Protein AF-A0A812RLY3-F1 (afdb_monomer_lite)

Organism: NCBI:txid1628268

Structure (mmCIF, N/CA/C/O backbone):
data_AF-A0A812RLY3-F1
#
_entry.id   AF-A0A812RLY3-F1
#
loop_
_atom_site.group_PDB
_atom_site.id
_atom_site.type_symbol
_atom_site.label_atom_id
_atom_site.label_alt_id
_atom_site.label_comp_id
_atom_site.label_asym_id
_atom_site.label_entity_id
_atom_site.label_seq_id
_atom_site.pdbx_PDB_ins_code
_atom_site.Cartn_x
_atom_site.Cartn_y
_atom_site.Cartn_z
_atom_site.occupancy
_atom_site.B_iso_or_equiv
_atom_site.auth_seq_id
_atom_site.auth_comp_id
_atom_site.auth_asym_id
_atom_site.auth_atom_id
_atom_site.pdbx_PDB_model_num
ATOM 1 N N . MET A 1 1 ? -28.924 11.521 61.419 1.00 36.47 1 MET A N 1
ATOM 2 C CA . MET A 1 1 ? -27.659 11.756 60.685 1.00 36.47 1 MET A CA 1
ATOM 3 C C . MET A 1 1 ? -27.121 10.448 60.086 1.00 36.47 1 MET A C 1
ATOM 5 O O . MET A 1 1 ? -26.071 9.985 60.497 1.00 36.47 1 MET A O 1
ATOM 9 N N . ARG A 1 2 ? -27.839 9.807 59.151 1.00 40.78 2 ARG A N 1
ATOM 10 C CA . ARG A 1 2 ? -27.367 8.595 58.437 1.00 40.78 2 ARG A CA 1
ATOM 11 C C . ARG A 1 2 ? -27.936 8.548 57.013 1.00 40.78 2 ARG A C 1
ATOM 13 O O . ARG A 1 2 ? -28.646 7.625 56.647 1.00 40.78 2 ARG A O 1
ATOM 20 N N . ALA A 1 3 ? -27.692 9.606 56.245 1.00 34.28 3 ALA A N 1
ATOM 21 C CA . ALA A 1 3 ? -28.067 9.668 54.827 1.00 34.28 3 ALA A CA 1
ATOM 22 C C . ALA A 1 3 ? -27.006 10.370 53.955 1.00 34.28 3 ALA A C 1
ATOM 24 O O . ALA A 1 3 ? -27.267 10.650 52.794 1.00 34.28 3 ALA A O 1
ATOM 25 N N . PHE A 1 4 ? -25.814 10.656 54.499 1.00 32.53 4 PHE A N 1
ATOM 26 C CA . PHE A 1 4 ? -24.787 11.462 53.820 1.00 32.53 4 PHE A CA 1
ATOM 27 C C . PHE A 1 4 ? -23.515 10.687 53.424 1.00 32.53 4 PHE A C 1
ATOM 29 O O . PHE A 1 4 ? -22.637 11.268 52.801 1.00 32.53 4 PHE A O 1
ATOM 36 N N . GLU A 1 5 ? -23.408 9.387 53.731 1.00 36.09 5 GLU A N 1
ATOM 37 C CA . GLU A 1 5 ? -22.182 8.598 53.469 1.00 36.09 5 GLU A CA 1
ATOM 38 C C . GLU A 1 5 ? -22.274 7.631 52.274 1.00 36.09 5 GLU A C 1
ATOM 40 O O . GLU A 1 5 ? -21.252 7.146 51.798 1.00 36.09 5 GLU A O 1
ATOM 45 N N . VAL A 1 6 ? -23.467 7.363 51.731 1.00 39.09 6 VAL A N 1
ATOM 46 C CA . VAL A 1 6 ? -23.632 6.366 50.648 1.00 39.09 6 VAL A CA 1
ATOM 47 C C . VAL A 1 6 ? -23.433 6.977 49.251 1.00 39.09 6 VAL A C 1
ATOM 49 O O . VAL A 1 6 ? -23.037 6.284 48.313 1.00 39.09 6 VAL A O 1
ATOM 52 N N . THR A 1 7 ? -23.637 8.286 49.094 1.00 34.41 7 THR A N 1
ATOM 53 C CA . THR A 1 7 ? -23.517 8.971 47.794 1.00 34.41 7 THR A CA 1
ATOM 54 C C . THR A 1 7 ? -22.058 9.263 47.418 1.00 34.41 7 THR A C 1
ATOM 56 O O . THR A 1 7 ? -21.708 9.208 46.242 1.00 34.41 7 THR A O 1
ATOM 59 N N . THR A 1 8 ? -21.189 9.491 48.406 1.00 36.72 8 THR A N 1
ATOM 60 C CA . THR A 1 8 ? -19.759 9.801 48.228 1.00 36.72 8 THR A CA 1
ATOM 61 C C . THR A 1 8 ? -18.903 8.575 47.899 1.00 36.72 8 THR A C 1
ATOM 63 O O . THR A 1 8 ? -17.930 8.704 47.163 1.00 36.72 8 THR A O 1
ATOM 66 N N . MET A 1 9 ? -19.265 7.371 48.366 1.00 35.19 9 MET A N 1
ATOM 67 C CA . MET A 1 9 ? -18.535 6.142 47.996 1.00 35.19 9 MET A CA 1
ATOM 68 C C . MET A 1 9 ? -18.825 5.687 46.559 1.00 35.19 9 MET A C 1
ATOM 70 O O . MET A 1 9 ? -17.922 5.207 45.874 1.00 35.19 9 MET A O 1
ATOM 74 N N . ARG A 1 10 ? -20.060 5.870 46.063 1.00 33.84 10 ARG A N 1
ATOM 75 C CA . ARG A 1 10 ? -20.403 5.525 44.672 1.00 33.84 10 ARG A CA 1
ATOM 76 C C . ARG A 1 10 ? -19.697 6.432 43.663 1.00 33.84 10 ARG A C 1
ATOM 78 O O . ARG A 1 10 ? -19.191 5.909 42.675 1.00 33.84 10 ARG A O 1
ATOM 85 N N . SER A 1 11 ? -19.582 7.739 43.922 1.00 33.91 11 SER A N 1
ATOM 86 C CA . SER A 1 11 ? -18.831 8.647 43.039 1.00 33.91 11 SER A CA 1
ATOM 87 C C . SER A 1 11 ? -17.332 8.324 43.009 1.00 33.91 11 SER A C 1
ATOM 89 O O . SER A 1 11 ? -16.757 8.255 41.927 1.00 33.91 11 SER A O 1
ATOM 91 N N . PHE A 1 12 ? -16.730 7.999 44.160 1.00 34.34 12 PHE A N 1
ATOM 92 C CA . PHE A 1 12 ? -15.313 7.613 44.248 1.00 34.34 12 PHE A CA 1
ATOM 93 C C . PHE A 1 12 ? -14.999 6.295 43.514 1.00 34.34 12 PHE A C 1
ATOM 95 O O . PHE A 1 12 ? -13.943 6.166 42.900 1.00 34.34 12 PHE A O 1
ATOM 102 N N . SER A 1 13 ? -15.915 5.317 43.546 1.00 41.03 13 SER A N 1
ATOM 103 C CA . SER A 1 13 ? -15.744 4.017 42.867 1.00 41.03 13 SER A CA 1
ATOM 104 C C . SER A 1 13 ? -15.879 4.085 41.335 1.00 41.03 13 SER A C 1
ATOM 106 O O . SER A 1 13 ? -15.261 3.307 40.604 1.00 41.03 13 SER A O 1
ATOM 108 N N . VAL A 1 14 ? -16.675 5.032 40.828 1.00 41.91 14 VAL A N 1
ATOM 109 C CA . VAL A 1 14 ? -16.858 5.248 39.384 1.00 41.91 14 VAL A CA 1
ATOM 110 C C . VAL A 1 14 ? -15.699 6.071 38.813 1.00 41.91 14 VAL A C 1
ATOM 112 O O . VAL A 1 14 ? -15.184 5.734 37.750 1.00 41.91 14 VAL A O 1
ATOM 115 N N . GLU A 1 15 ? -15.216 7.084 39.539 1.00 37.81 15 GLU A N 1
ATOM 116 C CA . GLU A 1 15 ? -14.007 7.828 39.152 1.00 37.81 15 GLU A CA 1
ATOM 117 C C . GLU A 1 15 ? -12.749 6.948 39.194 1.00 37.81 15 GLU A C 1
ATOM 119 O O . GLU A 1 15 ? -11.920 7.022 38.285 1.00 37.81 15 GLU A O 1
ATOM 124 N N . SER A 1 16 ? -12.616 6.060 40.188 1.00 52.03 16 SER A N 1
ATOM 125 C CA . SER A 1 16 ? -11.460 5.160 40.277 1.00 52.03 16 SER A CA 1
ATOM 126 C C . SER A 1 16 ? -11.436 4.131 39.142 1.00 52.03 16 SER A C 1
ATOM 128 O O . SER A 1 16 ? -10.388 3.945 38.524 1.00 52.03 16 SER A O 1
ATOM 130 N N . SER A 1 17 ? -12.580 3.533 38.791 1.00 49.91 17 SER A N 1
ATOM 131 C CA . SER A 1 17 ? -12.688 2.564 37.688 1.00 49.91 17 SER A CA 1
ATOM 132 C C . SER A 1 17 ? -12.480 3.197 36.307 1.00 49.91 17 SER A C 1
ATOM 134 O O . SER A 1 17 ? -11.756 2.631 35.485 1.00 49.91 17 SER A O 1
ATOM 136 N N . GLN A 1 18 ? -13.011 4.402 36.063 1.00 48.56 18 GLN A N 1
ATOM 137 C CA . GLN A 1 18 ? -12.732 5.158 34.835 1.00 48.56 18 GLN A CA 1
ATOM 138 C C . GLN A 1 18 ? -11.259 5.574 34.734 1.00 48.56 18 GLN A C 1
ATOM 140 O O . GLN A 1 18 ? -10.666 5.465 33.659 1.00 48.56 18 GLN A O 1
ATOM 145 N N . SER A 1 19 ? -10.638 5.986 35.846 1.00 54.19 19 SER A N 1
ATOM 146 C CA . SER A 1 19 ? -9.206 6.308 35.870 1.00 54.19 19 SER A CA 1
ATOM 147 C C . SER A 1 19 ? -8.332 5.083 35.573 1.00 54.19 19 SER A C 1
ATOM 149 O O . SER A 1 19 ? -7.339 5.192 34.854 1.00 54.19 19 SER A O 1
ATOM 151 N N . LEU A 1 20 ? -8.730 3.898 36.054 1.00 56.38 20 LEU A N 1
ATOM 152 C CA . LEU A 1 20 ? -8.007 2.648 35.830 1.00 56.38 20 LEU A CA 1
ATOM 153 C C . LEU A 1 20 ? -8.093 2.199 34.365 1.00 56.38 20 LEU A C 1
ATOM 155 O O . LEU A 1 20 ? -7.075 1.850 33.766 1.00 56.38 20 LEU A O 1
ATOM 159 N N . ALA A 1 21 ? -9.291 2.253 33.773 1.00 55.00 21 ALA A N 1
ATOM 160 C CA . ALA A 1 21 ? -9.510 1.928 32.365 1.00 55.00 21 ALA A CA 1
ATOM 161 C C . ALA A 1 21 ? -8.757 2.897 31.437 1.00 55.00 21 ALA A C 1
ATOM 163 O O . ALA A 1 21 ? -8.099 2.470 30.486 1.00 55.00 21 ALA A O 1
ATOM 164 N N . HIS A 1 22 ? -8.770 4.194 31.760 1.00 57.88 22 HIS A N 1
ATOM 165 C CA . HIS A 1 22 ? -8.005 5.206 31.033 1.00 57.88 22 HIS A CA 1
ATOM 166 C C . HIS A 1 22 ? -6.491 4.947 31.109 1.00 57.88 22 HIS A C 1
ATOM 168 O O . HIS A 1 22 ? -5.810 4.964 30.083 1.00 57.88 22 HIS A O 1
ATOM 174 N N . ASN A 1 23 ? -5.973 4.610 32.297 1.00 65.56 23 ASN A N 1
ATOM 175 C CA . ASN A 1 23 ? -4.567 4.247 32.486 1.00 65.56 23 ASN A CA 1
ATOM 176 C C . ASN A 1 23 ? -4.184 2.978 31.707 1.00 65.56 23 ASN A C 1
ATOM 178 O O . ASN A 1 23 ? -3.099 2.914 31.130 1.00 65.56 23 ASN A O 1
ATOM 182 N N . ARG A 1 24 ? -5.075 1.981 31.631 1.00 68.56 24 ARG A N 1
ATOM 183 C CA . ARG A 1 24 ? -4.855 0.754 30.850 1.00 68.56 24 ARG A CA 1
ATOM 184 C C . ARG A 1 24 ? -4.729 1.047 29.354 1.00 68.56 24 ARG A C 1
ATOM 186 O O . ARG A 1 24 ? -3.790 0.563 28.723 1.00 68.56 24 ARG A O 1
ATOM 193 N N . ILE A 1 25 ? -5.645 1.837 28.793 1.00 68.06 25 ILE A N 1
ATOM 194 C CA . ILE A 1 25 ? -5.628 2.213 27.370 1.00 68.06 25 ILE A CA 1
ATOM 195 C C . ILE A 1 25 ? -4.365 3.023 27.039 1.00 68.06 25 ILE A C 1
ATOM 197 O O . ILE A 1 25 ? -3.707 2.733 26.042 1.00 68.06 25 ILE A O 1
ATOM 201 N N . ASP A 1 26 ? -3.973 3.970 27.898 1.00 71.62 26 ASP A N 1
ATOM 202 C CA . ASP A 1 26 ? -2.738 4.757 27.742 1.00 71.62 26 ASP A CA 1
ATOM 203 C C . ASP A 1 26 ? -1.487 3.856 27.718 1.00 71.62 26 ASP A C 1
ATOM 205 O O . ASP A 1 26 ? -0.621 3.994 26.852 1.00 71.62 26 ASP A O 1
ATOM 209 N N . ILE A 1 27 ? -1.404 2.863 28.612 1.00 76.38 27 ILE A N 1
ATOM 210 C CA . ILE A 1 27 ? -0.290 1.901 28.627 1.00 76.38 27 ILE A CA 1
ATOM 211 C C . ILE A 1 27 ? -0.275 1.050 27.349 1.00 76.38 27 ILE A C 1
ATOM 213 O O . ILE A 1 27 ? 0.790 0.854 26.756 1.00 76.38 27 ILE A O 1
ATOM 217 N N . LEU A 1 28 ? -1.432 0.557 26.895 1.00 77.00 28 LEU A N 1
ATOM 218 C CA . LEU A 1 28 ? -1.533 -0.245 25.671 1.00 77.00 28 LEU A CA 1
ATOM 219 C C . LEU A 1 28 ? -1.134 0.553 24.423 1.00 77.00 28 LEU A C 1
ATOM 221 O O . LEU A 1 28 ? -0.339 0.057 23.622 1.00 77.00 28 LEU A O 1
ATOM 225 N N . ASN A 1 29 ? -1.601 1.796 24.293 1.00 79.25 29 ASN A N 1
ATOM 226 C CA . ASN A 1 29 ? -1.236 2.685 23.186 1.00 79.25 29 ASN A CA 1
ATOM 227 C C . ASN A 1 29 ? 0.270 2.956 23.158 1.00 79.25 29 ASN A C 1
ATOM 229 O O . ASN A 1 29 ? 0.901 2.858 22.104 1.00 79.25 29 ASN A O 1
ATOM 233 N N . ARG A 1 30 ? 0.884 3.190 24.322 1.00 83.75 30 ARG A N 1
ATOM 234 C CA . ARG A 1 30 ? 2.341 3.343 24.428 1.00 83.75 30 ARG A CA 1
ATOM 235 C C . ARG A 1 30 ? 3.096 2.086 24.026 1.00 83.75 30 ARG A C 1
ATOM 237 O O . ARG A 1 30 ? 4.103 2.190 23.325 1.00 83.75 30 ARG A O 1
ATOM 244 N N . ARG A 1 31 ? 2.635 0.901 24.444 1.00 85.25 31 ARG A N 1
ATOM 245 C CA . ARG A 1 31 ? 3.260 -0.381 24.063 1.00 85.25 31 ARG A CA 1
ATOM 246 C C . ARG A 1 31 ? 3.160 -0.621 22.564 1.00 85.25 31 ARG A C 1
ATOM 248 O O . ARG A 1 31 ? 4.162 -0.991 21.956 1.00 85.25 31 ARG A O 1
ATOM 255 N N . TRP A 1 32 ? 2.000 -0.352 21.969 1.00 85.19 32 TRP A N 1
ATOM 256 C CA . TRP A 1 32 ? 1.811 -0.405 20.522 1.00 85.19 32 TRP A CA 1
ATOM 257 C C . TRP A 1 32 ? 2.763 0.548 19.799 1.00 85.19 32 TRP A C 1
ATOM 259 O O . TRP A 1 32 ? 3.479 0.136 18.887 1.00 85.19 32 TRP A O 1
ATOM 269 N N . ALA A 1 33 ? 2.836 1.799 20.258 1.00 88.00 33 ALA A N 1
ATOM 270 C CA . ALA A 1 33 ? 3.712 2.806 19.684 1.00 88.00 33 ALA A CA 1
ATOM 271 C C . ALA A 1 33 ? 5.184 2.395 19.732 1.00 88.00 33 ALA A C 1
ATOM 273 O O . ALA A 1 33 ? 5.883 2.477 18.723 1.00 88.00 33 ALA A O 1
ATOM 274 N N . ALA A 1 34 ? 5.646 1.894 20.878 1.00 91.81 34 ALA A N 1
ATOM 275 C CA . ALA A 1 34 ? 7.003 1.391 21.036 1.00 91.81 34 ALA A CA 1
ATOM 276 C C . ALA A 1 34 ? 7.274 0.163 20.145 1.00 91.81 34 ALA A C 1
ATOM 278 O O . ALA A 1 34 ? 8.330 0.087 19.518 1.00 91.81 34 ALA A O 1
ATOM 279 N N . ALA A 1 35 ? 6.336 -0.784 20.057 1.00 89.44 35 ALA A N 1
ATOM 280 C CA . ALA A 1 35 ? 6.481 -1.979 19.227 1.00 89.44 35 ALA A CA 1
ATOM 281 C C . ALA A 1 35 ? 6.569 -1.632 17.734 1.00 89.44 35 ALA A C 1
ATOM 283 O O . ALA A 1 35 ? 7.489 -2.079 17.052 1.00 89.44 35 ALA A O 1
ATOM 284 N N . MET A 1 36 ? 5.667 -0.779 17.245 1.00 93.62 36 MET A N 1
ATOM 285 C CA . MET A 1 36 ? 5.644 -0.335 15.851 1.00 93.62 36 MET A CA 1
ATOM 286 C C . MET A 1 36 ? 6.840 0.551 15.492 1.00 93.62 36 MET A C 1
ATOM 288 O O . MET A 1 36 ? 7.385 0.424 14.398 1.00 93.62 36 MET A O 1
ATOM 292 N N . LEU A 1 37 ? 7.303 1.399 16.418 1.00 96.31 37 LEU A N 1
ATOM 293 C CA . LEU A 1 37 ? 8.547 2.154 16.261 1.00 96.31 37 LEU A CA 1
ATOM 294 C C . LEU A 1 37 ? 9.751 1.213 16.105 1.00 96.31 37 LEU A C 1
ATOM 296 O O . LEU A 1 37 ? 10.574 1.413 15.212 1.00 96.31 37 LEU A O 1
ATOM 300 N N . CYS A 1 38 ? 9.848 0.183 16.949 1.00 95.56 38 CYS A N 1
ATOM 301 C CA . CYS A 1 38 ? 10.923 -0.805 16.883 1.00 95.56 38 CYS A CA 1
ATOM 302 C C . CYS A 1 38 ? 10.877 -1.597 15.575 1.00 95.56 38 CYS A C 1
ATOM 304 O O . CYS A 1 38 ? 11.871 -1.625 14.854 1.00 95.56 38 CYS A O 1
ATOM 306 N N . LEU A 1 39 ? 9.714 -2.157 15.225 1.00 94.06 39 LEU A N 1
ATOM 307 C CA . LEU A 1 39 ? 9.510 -2.877 13.968 1.00 94.06 39 LEU A CA 1
ATOM 308 C C . LEU A 1 39 ? 9.879 -2.001 12.767 1.00 94.06 39 LEU A C 1
ATOM 310 O O . LEU A 1 39 ? 10.658 -2.419 11.915 1.00 94.06 39 LEU A O 1
ATOM 314 N N . GLY A 1 40 ? 9.380 -0.762 12.746 1.00 95.50 40 GLY A N 1
ATOM 315 C CA . GLY A 1 40 ? 9.661 0.199 11.688 1.00 95.50 40 GLY A CA 1
ATOM 316 C C . GLY A 1 40 ? 11.152 0.483 11.523 1.00 95.50 40 GLY A C 1
ATOM 317 O O . GLY A 1 40 ? 11.676 0.473 10.410 1.00 95.50 40 GLY A O 1
ATOM 318 N N . SER A 1 41 ? 11.849 0.661 12.645 1.00 96.56 41 SER A N 1
ATOM 319 C CA . SER A 1 41 ? 13.289 0.930 12.679 1.00 96.56 41 SER A CA 1
ATOM 320 C C . SER A 1 41 ? 14.117 -0.283 12.254 1.00 96.56 41 SER A C 1
ATOM 322 O O . SER A 1 41 ? 15.041 -0.142 11.457 1.00 96.56 41 SER A O 1
ATOM 324 N N . VAL A 1 42 ? 13.775 -1.483 12.736 1.00 96.50 42 VAL A N 1
ATOM 325 C CA . VAL A 1 42 ? 14.453 -2.732 12.357 1.00 96.50 42 VAL A CA 1
ATOM 326 C C . VAL A 1 42 ? 14.277 -2.992 10.865 1.00 96.50 42 VAL A C 1
ATOM 328 O O . VAL A 1 42 ? 15.269 -3.216 10.181 1.00 96.50 42 VAL A O 1
ATOM 331 N N . CYS A 1 43 ? 13.059 -2.871 10.331 1.00 95.94 43 CYS A N 1
ATOM 332 C CA . CYS A 1 43 ? 12.824 -2.984 8.893 1.00 95.94 43 CYS A CA 1
ATOM 333 C C . CYS A 1 43 ? 13.589 -1.912 8.101 1.00 95.94 43 CYS A C 1
ATOM 335 O O . CYS A 1 43 ? 14.173 -2.231 7.070 1.00 95.94 43 CYS A O 1
ATOM 337 N N . GLY A 1 44 ? 13.664 -0.673 8.599 1.00 93.25 44 GLY A N 1
ATOM 338 C CA . GLY A 1 44 ? 14.505 0.374 8.014 1.00 93.25 44 GLY A CA 1
ATOM 339 C C . GLY A 1 44 ? 15.976 -0.045 7.915 1.00 93.25 44 GLY A C 1
ATOM 340 O O . GLY A 1 44 ? 16.551 -0.002 6.829 1.00 93.25 44 GLY A O 1
ATOM 341 N N . PHE A 1 45 ? 16.564 -0.545 9.006 1.00 94.62 45 PHE A N 1
ATOM 342 C CA . PHE A 1 45 ? 17.939 -1.060 9.007 1.00 94.62 45 PHE A CA 1
ATOM 343 C C . PHE A 1 45 ? 18.118 -2.239 8.043 1.00 94.62 45 PHE A C 1
ATOM 345 O O . PHE A 1 45 ? 19.045 -2.251 7.236 1.00 94.62 45 PHE A O 1
ATOM 352 N N . THR A 1 46 ? 17.212 -3.219 8.097 1.00 93.75 46 THR A N 1
ATOM 353 C CA . THR A 1 46 ? 17.238 -4.404 7.233 1.00 93.75 46 THR A CA 1
ATOM 354 C C . THR A 1 46 ? 17.140 -4.028 5.758 1.00 93.75 46 THR A C 1
ATOM 356 O O . THR A 1 46 ? 17.828 -4.637 4.941 1.00 93.75 46 THR A O 1
ATOM 359 N N . SER A 1 47 ? 16.341 -3.011 5.414 1.00 93.19 47 SER A N 1
ATOM 360 C CA . SER A 1 47 ? 16.211 -2.528 4.036 1.00 93.19 47 SER A CA 1
ATOM 361 C C . SER A 1 47 ? 17.543 -2.039 3.480 1.00 93.19 47 SER A C 1
ATOM 363 O O . SER A 1 47 ? 17.929 -2.453 2.391 1.00 93.19 47 SER A O 1
ATOM 365 N N . ILE A 1 48 ? 18.274 -1.242 4.262 1.00 91.06 48 ILE A N 1
ATOM 366 C CA . ILE A 1 48 ? 19.580 -0.703 3.889 1.00 91.06 48 ILE A CA 1
ATOM 367 C C . ILE A 1 48 ? 20.600 -1.845 3.801 1.00 91.06 48 ILE A C 1
ATOM 369 O O . ILE A 1 48 ? 21.171 -2.087 2.742 1.00 91.06 48 ILE A O 1
ATOM 373 N N . ALA A 1 49 ? 20.751 -2.627 4.874 1.00 91.38 49 ALA A N 1
ATOM 374 C CA . ALA A 1 49 ? 21.774 -3.666 4.963 1.00 91.38 49 ALA A CA 1
ATOM 375 C C . ALA A 1 49 ? 21.636 -4.749 3.876 1.00 91.38 49 ALA A C 1
ATOM 377 O O . ALA A 1 49 ? 22.624 -5.130 3.244 1.00 91.38 49 ALA A O 1
ATOM 378 N N . LEU A 1 50 ? 20.418 -5.250 3.636 1.00 90.25 50 LEU A N 1
ATOM 379 C CA . LEU A 1 50 ? 20.191 -6.293 2.634 1.00 90.25 50 LEU A CA 1
ATOM 380 C C . LEU A 1 50 ? 20.282 -5.754 1.205 1.00 90.25 50 LEU A C 1
ATOM 382 O O . LEU A 1 50 ? 20.787 -6.465 0.337 1.00 90.25 50 LEU A O 1
ATOM 386 N N . ALA A 1 51 ? 19.830 -4.522 0.948 1.00 88.31 51 ALA A N 1
ATOM 387 C CA . ALA A 1 51 ? 19.971 -3.905 -0.368 1.00 88.31 51 ALA A CA 1
ATOM 388 C C . ALA A 1 51 ? 21.445 -3.670 -0.717 1.00 88.31 51 ALA A C 1
ATOM 390 O O . ALA A 1 51 ? 21.863 -4.030 -1.817 1.00 88.31 51 ALA A O 1
ATOM 391 N N . THR A 1 52 ? 22.243 -3.159 0.226 1.00 89.19 52 THR A N 1
ATOM 392 C CA . THR A 1 52 ? 23.691 -2.968 0.057 1.00 89.19 52 THR A CA 1
ATOM 393 C C . THR A 1 52 ? 24.411 -4.292 -0.158 1.00 89.19 52 THR A C 1
ATOM 395 O O . THR A 1 52 ? 25.209 -4.401 -1.091 1.00 89.19 52 THR A O 1
ATOM 398 N N . LEU A 1 53 ? 24.100 -5.323 0.638 1.00 88.38 53 LEU A N 1
ATOM 399 C CA . LEU A 1 53 ? 24.693 -6.653 0.480 1.00 88.38 53 LEU A CA 1
ATOM 400 C C . LEU A 1 53 ? 24.349 -7.266 -0.882 1.00 88.38 53 LEU A C 1
ATOM 402 O O . LEU A 1 53 ? 25.236 -7.766 -1.567 1.00 88.38 53 LEU A O 1
ATOM 406 N N . ALA A 1 54 ? 23.077 -7.214 -1.286 1.00 84.88 54 ALA A N 1
ATOM 407 C CA . ALA A 1 54 ? 22.621 -7.776 -2.553 1.00 84.88 54 ALA A CA 1
ATOM 408 C C . ALA A 1 54 ? 23.156 -6.997 -3.764 1.00 84.88 54 ALA A C 1
ATOM 410 O O . ALA A 1 54 ? 23.549 -7.605 -4.756 1.00 84.88 54 ALA A O 1
ATOM 411 N N . GLY A 1 55 ? 23.194 -5.665 -3.690 1.00 80.38 55 GLY A N 1
ATOM 412 C CA . GLY A 1 55 ? 23.666 -4.811 -4.780 1.00 80.38 55 GLY A CA 1
ATOM 413 C C . GLY A 1 55 ? 25.180 -4.870 -4.974 1.00 80.38 55 GLY A C 1
ATOM 414 O O . GLY A 1 55 ? 25.655 -4.820 -6.105 1.00 80.38 55 GLY A O 1
ATOM 415 N N . ASN A 1 56 ? 25.936 -5.078 -3.893 1.00 80.00 56 ASN A N 1
ATOM 416 C CA . ASN A 1 56 ? 27.383 -5.279 -3.956 1.00 80.00 56 ASN A CA 1
ATOM 417 C C . ASN A 1 56 ? 27.792 -6.755 -4.045 1.00 80.00 56 ASN A C 1
ATOM 419 O O . ASN A 1 56 ? 28.983 -7.036 -4.167 1.00 80.00 56 ASN A O 1
ATOM 423 N N . PHE A 1 57 ? 26.848 -7.704 -4.027 1.00 74.12 57 PHE A N 1
ATOM 424 C CA . PHE A 1 57 ? 27.145 -9.139 -4.013 1.00 74.12 57 PHE A CA 1
ATOM 425 C C . PHE A 1 57 ? 28.077 -9.545 -5.158 1.00 74.12 57 PHE A C 1
ATOM 427 O O . PHE A 1 57 ? 29.052 -10.261 -4.941 1.00 74.12 57 PHE A O 1
ATOM 434 N N . ASN A 1 58 ? 27.839 -9.025 -6.362 1.00 61.34 58 ASN A N 1
ATOM 435 C CA . ASN A 1 58 ? 28.658 -9.309 -7.542 1.00 61.34 58 ASN A CA 1
ATOM 436 C C . ASN A 1 58 ? 30.064 -8.686 -7.456 1.00 61.34 58 ASN A C 1
ATOM 438 O O . ASN A 1 58 ? 31.032 -9.283 -7.926 1.00 61.34 58 ASN A O 1
ATOM 442 N N . SER A 1 59 ? 30.202 -7.528 -6.796 1.00 61.88 59 SER A N 1
ATOM 443 C CA . SER A 1 59 ? 31.506 -6.913 -6.511 1.00 61.88 59 SER A CA 1
ATOM 444 C C . SER A 1 59 ? 32.267 -7.643 -5.398 1.00 61.88 59 SER A C 1
ATOM 446 O O . SER A 1 59 ? 33.495 -7.642 -5.415 1.00 61.88 59 SER A O 1
ATOM 448 N N . ILE A 1 60 ? 31.562 -8.239 -4.431 1.00 59.47 60 ILE A N 1
ATOM 449 C CA . ILE A 1 60 ? 32.135 -8.942 -3.270 1.00 59.47 60 ILE A CA 1
ATOM 450 C C . ILE A 1 60 ? 32.524 -10.384 -3.628 1.00 59.47 60 ILE A C 1
ATOM 452 O O . ILE A 1 60 ? 33.559 -10.874 -3.188 1.00 59.47 60 ILE A O 1
ATOM 456 N N . SER A 1 61 ? 31.718 -11.061 -4.448 1.00 57.84 61 SER A N 1
ATOM 457 C CA . SER A 1 61 ? 31.934 -12.453 -4.873 1.00 57.84 61 SER A CA 1
ATOM 458 C C . SER A 1 61 ? 32.944 -12.608 -6.017 1.00 57.84 61 SER A C 1
ATOM 460 O O . SER A 1 61 ? 33.299 -13.732 -6.365 1.00 57.84 61 SER A O 1
ATOM 462 N N . GLY A 1 62 ? 33.405 -11.505 -6.624 1.00 52.62 62 GLY A N 1
ATOM 463 C CA . GLY A 1 62 ? 34.363 -11.517 -7.740 1.00 52.62 62 GLY A CA 1
ATOM 464 C C . GLY A 1 62 ? 33.819 -12.119 -9.045 1.00 52.62 62 GLY A C 1
ATOM 465 O O . GLY A 1 62 ? 34.575 -12.306 -9.997 1.00 52.62 62 GLY A O 1
ATOM 466 N N . PHE A 1 63 ? 32.519 -12.422 -9.107 1.00 49.41 63 PHE A N 1
ATOM 467 C CA . PHE A 1 63 ? 31.896 -13.215 -10.169 1.00 49.41 63 PHE A CA 1
ATOM 468 C C . PHE A 1 63 ? 31.741 -12.454 -11.501 1.00 49.41 63 PHE A C 1
ATOM 470 O O . PHE A 1 63 ? 31.591 -13.070 -12.553 1.00 49.41 63 PHE A O 1
ATOM 477 N N . GLU A 1 64 ? 31.808 -11.117 -11.491 1.00 49.94 64 GLU A N 1
ATOM 478 C CA . GLU A 1 64 ? 31.233 -10.308 -12.575 1.00 49.94 64 GLU A CA 1
ATOM 479 C C . GLU A 1 64 ? 32.149 -9.233 -13.181 1.00 49.94 64 GLU A C 1
ATOM 481 O O . GLU A 1 64 ? 31.667 -8.286 -13.797 1.00 49.94 64 GLU A O 1
ATOM 486 N N . MET A 1 65 ? 33.479 -9.382 -13.118 1.00 51.69 65 MET A N 1
ATOM 487 C CA . MET A 1 65 ? 34.335 -8.542 -13.977 1.00 51.69 65 MET A CA 1
ATOM 488 C C . MET A 1 65 ? 34.054 -8.771 -15.468 1.00 51.69 65 MET A C 1
ATOM 490 O O . MET A 1 65 ? 34.364 -7.904 -16.265 1.00 51.69 65 MET A O 1
ATOM 494 N N . LYS A 1 66 ? 33.472 -9.910 -15.870 1.00 48.78 66 LYS A N 1
ATOM 495 C CA . LYS A 1 66 ? 33.313 -10.261 -17.288 1.00 48.78 66 LYS A CA 1
ATOM 496 C C . LYS A 1 66 ? 32.126 -9.599 -17.993 1.00 48.78 66 LYS A C 1
ATOM 498 O O . LYS A 1 66 ? 32.186 -9.529 -19.207 1.00 48.78 66 LYS A O 1
ATOM 503 N N . ASN A 1 67 ? 31.114 -9.081 -17.284 1.00 56.47 67 ASN A N 1
ATOM 504 C CA . ASN A 1 67 ? 29.850 -8.631 -17.900 1.00 56.47 67 ASN A CA 1
ATOM 505 C C . ASN A 1 67 ? 29.424 -7.198 -17.516 1.00 56.47 67 ASN A C 1
ATOM 507 O O . ASN A 1 67 ? 28.266 -6.835 -17.720 1.00 56.47 67 ASN A O 1
ATOM 511 N N . ALA A 1 68 ? 30.325 -6.400 -16.936 1.00 69.56 68 ALA A N 1
ATOM 512 C CA . ALA A 1 68 ? 29.989 -5.093 -16.363 1.00 69.56 68 ALA A CA 1
ATOM 513 C C . ALA A 1 68 ? 29.816 -3.979 -17.411 1.00 69.56 68 ALA A C 1
ATOM 515 O O . ALA A 1 68 ? 29.010 -3.072 -17.204 1.00 69.56 68 ALA A O 1
ATOM 516 N N . CYS A 1 69 ? 30.550 -4.050 -18.524 1.00 80.44 69 CYS A N 1
ATOM 517 C CA . CYS A 1 69 ? 30.493 -3.071 -19.604 1.00 80.44 69 CYS A CA 1
ATOM 518 C C . CYS A 1 69 ? 29.940 -3.684 -20.894 1.00 80.44 69 CYS A C 1
ATOM 520 O O . CYS A 1 69 ? 29.981 -4.898 -21.117 1.00 80.44 69 CYS A O 1
ATOM 522 N N . PHE A 1 70 ? 29.406 -2.824 -21.751 1.00 78.25 70 PHE A N 1
ATOM 523 C CA . PHE A 1 70 ? 28.791 -3.194 -23.013 1.00 78.25 70 PHE A CA 1
ATOM 524 C C . PHE A 1 70 ? 29.733 -4.003 -23.930 1.00 78.25 70 PHE A C 1
ATOM 526 O O . PHE A 1 70 ? 30.913 -3.665 -24.068 1.00 78.25 70 PHE A O 1
ATOM 533 N N . PRO A 1 71 ? 29.240 -5.055 -24.618 1.00 63.75 71 PRO A N 1
ATOM 534 C CA . PRO A 1 71 ? 27.918 -5.662 -24.546 1.00 63.75 71 PRO A CA 1
ATOM 535 C C . PRO A 1 71 ? 27.786 -6.608 -23.373 1.00 63.75 71 PRO A C 1
ATOM 537 O O . PRO A 1 71 ? 26.697 -6.665 -22.842 1.00 63.75 71 PRO A O 1
ATOM 540 N N . HIS A 1 72 ? 28.863 -7.276 -22.970 1.00 70.44 72 HIS A N 1
ATOM 541 C CA . HIS A 1 72 ? 29.013 -8.102 -21.772 1.00 70.44 72 HIS A CA 1
ATOM 542 C C . HIS A 1 72 ? 30.514 -8.420 -21.644 1.00 70.44 72 HIS A C 1
ATOM 544 O O . HIS A 1 72 ? 30.935 -9.556 -21.825 1.00 70.44 72 HIS A O 1
ATOM 550 N N . ASN A 1 73 ? 31.326 -7.377 -21.456 1.00 71.06 73 ASN A N 1
ATOM 551 C CA . ASN A 1 73 ? 32.783 -7.449 -21.356 1.00 71.06 73 ASN A CA 1
ATOM 552 C C . ASN A 1 73 ? 33.274 -6.849 -20.029 1.00 71.06 73 ASN A C 1
ATOM 554 O O . ASN A 1 73 ? 32.554 -6.120 -19.337 1.00 71.06 73 ASN A O 1
ATOM 558 N N . ALA A 1 74 ? 34.543 -7.111 -19.708 1.00 80.75 74 ALA A N 1
ATOM 559 C CA . ALA A 1 74 ? 35.252 -6.337 -18.700 1.00 80.75 74 ALA A CA 1
ATOM 560 C C . ALA A 1 74 ? 35.408 -4.883 -19.141 1.00 80.75 74 ALA A C 1
ATOM 562 O O . ALA A 1 74 ? 35.722 -4.611 -20.301 1.00 80.75 74 ALA A O 1
ATOM 563 N N . CYS A 1 75 ? 35.185 -3.959 -18.208 1.00 85.31 75 CYS A N 1
ATOM 564 C CA . CYS A 1 75 ? 35.390 -2.542 -18.464 1.00 85.31 75 CYS A CA 1
ATOM 565 C C . CYS A 1 75 ? 36.882 -2.258 -18.717 1.00 85.31 75 CYS A C 1
ATOM 567 O O . CYS A 1 75 ? 37.722 -2.828 -18.011 1.00 85.31 75 CYS A O 1
ATOM 569 N N . PRO A 1 76 ? 37.233 -1.371 -19.669 1.00 88.00 76 PRO A N 1
ATOM 570 C CA . PRO A 1 76 ? 38.622 -1.015 -19.969 1.00 88.00 76 PRO A CA 1
ATOM 571 C C . PRO A 1 76 ? 39.445 -0.555 -18.757 1.00 88.00 76 PRO A C 1
ATOM 573 O O . PRO A 1 76 ? 40.634 -0.847 -18.683 1.00 88.00 76 PRO A O 1
ATOM 576 N N . SER A 1 77 ? 38.821 0.099 -17.774 1.00 86.88 77 SER A N 1
ATOM 577 C CA . SER A 1 77 ? 39.466 0.500 -16.516 1.00 86.88 77 SER A CA 1
ATOM 578 C C . SER A 1 77 ? 39.832 -0.665 -15.587 1.00 86.88 77 SER A C 1
ATOM 580 O O . SER A 1 77 ? 40.466 -0.466 -14.549 1.00 86.88 77 SER A O 1
ATOM 582 N N . GLY A 1 78 ? 39.420 -1.895 -15.909 1.00 83.94 78 GLY A N 1
ATOM 583 C CA . GLY A 1 78 ? 39.635 -3.071 -15.065 1.00 83.94 78 GLY A CA 1
ATOM 584 C C . GLY A 1 78 ? 38.833 -3.035 -13.761 1.00 83.94 78 GLY A C 1
ATOM 585 O O . GLY A 1 78 ? 39.170 -3.739 -12.808 1.00 83.94 78 GLY A O 1
ATOM 586 N N . ARG A 1 79 ? 37.786 -2.206 -13.687 1.00 82.56 79 ARG A N 1
ATOM 587 C CA . ARG A 1 79 ? 36.877 -2.096 -12.539 1.00 82.56 79 ARG A CA 1
ATOM 588 C C . ARG A 1 79 ? 35.467 -2.543 -12.927 1.00 82.56 79 ARG A C 1
ATOM 590 O O . ARG A 1 79 ? 35.106 -2.547 -14.097 1.00 82.56 79 ARG A O 1
ATOM 597 N N . SER A 1 80 ? 34.681 -2.959 -11.939 1.00 81.56 80 SER A N 1
ATOM 598 C CA . SER A 1 80 ? 33.243 -3.176 -12.122 1.00 81.56 80 SER A CA 1
ATOM 599 C C . SER A 1 80 ? 32.489 -1.873 -11.884 1.00 81.56 80 SER A C 1
ATOM 601 O O . SER A 1 80 ? 32.943 -1.019 -11.116 1.00 81.56 80 SER A O 1
ATOM 603 N N . TYR A 1 81 ? 31.308 -1.748 -12.489 1.00 83.56 81 TYR A N 1
ATOM 604 C CA . TYR A 1 81 ? 30.406 -0.648 -12.181 1.00 83.56 81 TYR A CA 1
ATOM 605 C C . TYR A 1 81 ? 30.030 -0.646 -10.695 1.00 83.56 81 TYR A C 1
ATOM 607 O O . TYR A 1 81 ? 29.683 -1.680 -10.126 1.00 83.56 81 TYR A O 1
ATOM 615 N N . HIS A 1 82 ? 30.065 0.532 -10.088 1.00 86.25 82 HIS A N 1
ATOM 616 C CA . HIS A 1 82 ? 29.567 0.793 -8.742 1.00 86.25 82 HIS A CA 1
ATOM 617 C C . HIS A 1 82 ? 28.480 1.854 -8.860 1.00 86.25 82 HIS A C 1
ATOM 619 O O . HIS A 1 82 ? 28.642 2.751 -9.674 1.00 86.25 82 HIS A O 1
ATOM 625 N N . ALA A 1 83 ? 27.396 1.803 -8.093 1.00 87.88 83 ALA A N 1
ATOM 626 C CA . ALA A 1 83 ? 26.392 2.869 -8.139 1.00 87.88 83 ALA A CA 1
ATOM 627 C C . ALA A 1 83 ? 26.914 4.156 -7.472 1.00 87.88 83 ALA A C 1
ATOM 629 O O . ALA A 1 83 ? 27.765 4.085 -6.585 1.00 87.88 83 ALA A O 1
ATOM 630 N N . GLU A 1 84 ? 26.445 5.330 -7.899 1.00 87.94 84 GLU A N 1
ATOM 631 C CA . GLU A 1 84 ? 26.769 6.602 -7.218 1.00 87.94 84 GLU A CA 1
ATOM 632 C C . GLU A 1 84 ? 26.052 6.707 -5.862 1.00 87.94 84 GLU A C 1
ATOM 634 O O . GLU A 1 84 ? 26.613 7.189 -4.885 1.00 87.94 84 GLU A O 1
ATOM 639 N N . THR A 1 85 ? 24.828 6.181 -5.799 1.00 91.19 85 THR A N 1
ATOM 640 C CA . THR A 1 85 ? 23.934 6.236 -4.634 1.00 91.19 85 THR A CA 1
ATOM 641 C C . THR A 1 85 ? 23.256 4.881 -4.416 1.00 91.19 85 THR A C 1
ATOM 643 O O . THR A 1 85 ? 23.070 4.107 -5.362 1.00 91.19 85 THR A O 1
ATOM 646 N N . VAL A 1 86 ? 22.842 4.583 -3.185 1.00 89.44 86 VAL A N 1
ATOM 647 C CA . VAL A 1 86 ? 21.957 3.453 -2.852 1.00 89.44 86 VAL A CA 1
ATOM 648 C C . VAL A 1 86 ? 20.671 3.562 -3.669 1.00 89.44 86 VAL A C 1
ATOM 650 O O . VAL A 1 86 ? 20.206 2.576 -4.241 1.00 89.44 86 VAL A O 1
ATOM 653 N N . SER A 1 87 ? 20.144 4.780 -3.792 1.00 90.00 87 SER A N 1
ATOM 654 C CA . SER A 1 87 ? 18.948 5.102 -4.570 1.00 90.00 87 SER A CA 1
ATOM 655 C C . SER A 1 87 ? 19.083 4.761 -6.062 1.00 90.00 87 SER A C 1
ATOM 657 O O . SER A 1 87 ? 18.119 4.323 -6.692 1.00 90.00 87 SER A O 1
ATOM 659 N N . GLU A 1 88 ? 20.285 4.902 -6.625 1.00 89.81 88 GLU A N 1
ATOM 660 C CA . GLU A 1 88 ? 20.612 4.462 -7.984 1.00 89.81 88 GLU A CA 1
ATOM 661 C C . GLU A 1 88 ? 20.819 2.945 -8.081 1.00 89.81 88 GLU A C 1
ATOM 663 O O . GLU A 1 88 ? 20.388 2.312 -9.048 1.00 89.81 88 GLU A O 1
ATOM 668 N N . MET A 1 89 ? 21.445 2.331 -7.077 1.00 87.94 89 MET A N 1
ATOM 669 C CA . MET A 1 89 ? 21.664 0.882 -7.029 1.00 87.94 89 MET A CA 1
ATOM 670 C C . MET A 1 89 ? 20.343 0.103 -7.090 1.00 87.94 89 MET A C 1
ATOM 672 O O . MET A 1 89 ? 20.255 -0.937 -7.744 1.00 87.94 89 MET A O 1
ATOM 676 N N . VAL A 1 90 ? 19.295 0.627 -6.455 1.00 88.50 90 VAL A N 1
ATOM 677 C CA . VAL A 1 90 ? 17.949 0.032 -6.439 1.00 88.50 90 VAL A CA 1
ATOM 678 C C . VAL A 1 90 ? 17.066 0.499 -7.601 1.00 88.50 90 VAL A C 1
ATOM 680 O O . VAL A 1 90 ? 15.863 0.247 -7.613 1.00 88.50 90 VAL A O 1
ATOM 683 N N . SER A 1 91 ? 17.649 1.152 -8.610 1.00 85.25 91 SER A N 1
ATOM 684 C CA . SER A 1 91 ? 16.896 1.779 -9.700 1.00 85.25 91 SER A CA 1
ATOM 685 C C . SER A 1 91 ? 16.121 0.820 -10.594 1.00 85.25 91 SER A C 1
ATOM 687 O O . SER A 1 91 ? 15.140 1.215 -11.225 1.00 85.25 91 SER A O 1
ATOM 689 N N . LYS A 1 92 ? 16.561 -0.441 -10.659 1.00 78.69 92 LYS A N 1
ATOM 690 C CA . LYS A 1 92 ? 15.944 -1.501 -11.458 1.00 78.69 92 LYS A CA 1
ATOM 691 C C . LYS A 1 92 ? 15.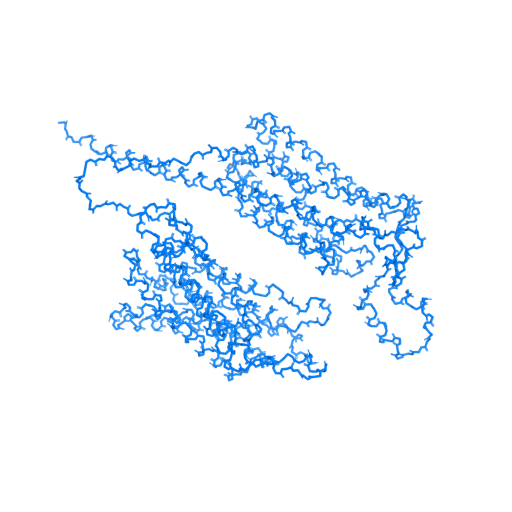038 -2.356 -10.562 1.00 78.69 92 LYS A C 1
ATOM 693 O O . LYS A 1 92 ? 15.567 -3.203 -9.843 1.00 78.69 92 LYS A O 1
ATOM 698 N N . PRO A 1 93 ? 13.697 -2.227 -10.637 1.00 72.62 93 PRO A N 1
ATOM 699 C CA . PRO A 1 93 ? 12.771 -2.908 -9.720 1.00 72.62 93 PRO A CA 1
ATOM 700 C C . PRO A 1 93 ? 12.864 -4.439 -9.742 1.00 72.62 93 PRO A C 1
ATOM 702 O O . PRO A 1 93 ? 12.534 -5.108 -8.766 1.00 72.62 93 PRO A O 1
ATOM 705 N N . ASP A 1 94 ? 13.328 -5.010 -10.854 1.00 69.25 94 ASP A N 1
ATOM 706 C CA . ASP A 1 94 ? 13.438 -6.459 -11.018 1.00 69.25 94 ASP A CA 1
ATOM 707 C C . ASP A 1 94 ? 14.640 -7.066 -10.276 1.00 69.25 94 ASP A C 1
ATOM 709 O O . ASP A 1 94 ? 14.647 -8.276 -10.018 1.00 69.25 94 ASP A O 1
ATOM 713 N N . PHE A 1 95 ? 15.626 -6.244 -9.897 1.00 73.25 95 PHE A N 1
ATOM 714 C CA . PHE A 1 95 ? 16.858 -6.693 -9.250 1.00 73.25 95 PHE A CA 1
ATOM 715 C C . PHE A 1 95 ? 16.620 -7.049 -7.771 1.00 73.25 95 PHE A C 1
ATOM 717 O O . PHE A 1 95 ? 15.821 -6.391 -7.098 1.00 73.25 95 PHE A O 1
ATOM 724 N N . PRO A 1 96 ? 17.334 -8.055 -7.221 1.00 81.12 96 PRO A N 1
ATOM 725 C CA . PRO A 1 96 ? 17.173 -8.470 -5.825 1.00 81.12 96 PRO A CA 1
ATOM 726 C C . PRO A 1 96 ? 17.332 -7.322 -4.821 1.00 81.12 96 PRO A C 1
ATOM 728 O O . PRO A 1 96 ? 16.509 -7.189 -3.918 1.00 81.12 96 PRO A O 1
ATOM 731 N N . ALA A 1 97 ? 18.334 -6.456 -5.015 1.00 85.94 97 ALA A N 1
ATOM 732 C CA . ALA A 1 97 ? 18.578 -5.300 -4.151 1.00 85.94 97 ALA A CA 1
ATOM 733 C C . ALA A 1 97 ? 17.370 -4.352 -4.088 1.00 85.94 97 ALA A C 1
ATOM 735 O O . ALA A 1 97 ? 16.974 -3.936 -3.001 1.00 85.94 97 ALA A O 1
ATOM 736 N N . ALA A 1 98 ? 16.731 -4.080 -5.230 1.00 85.50 98 ALA A N 1
ATOM 737 C CA . ALA A 1 98 ? 15.558 -3.214 -5.298 1.00 85.50 98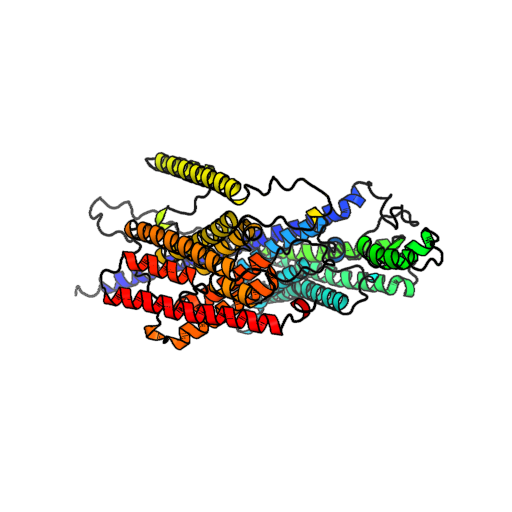 ALA A CA 1
ATOM 738 C C . ALA A 1 98 ? 14.336 -3.826 -4.606 1.00 85.50 98 ALA A C 1
ATOM 740 O O . ALA A 1 98 ? 13.634 -3.137 -3.870 1.00 85.50 98 ALA A O 1
ATOM 741 N N . LYS A 1 99 ? 14.107 -5.134 -4.777 1.00 87.31 99 LYS A N 1
ATOM 742 C CA . LYS A 1 99 ? 13.007 -5.851 -4.108 1.00 87.31 99 LYS A CA 1
ATOM 743 C C . LYS A 1 99 ? 13.172 -5.866 -2.590 1.00 87.31 99 LYS A C 1
ATOM 745 O O . LYS A 1 99 ? 12.193 -5.658 -1.871 1.00 87.31 99 LYS A O 1
ATOM 750 N N . LEU A 1 100 ? 14.395 -6.100 -2.113 1.00 89.00 100 LEU A N 1
ATOM 751 C CA . LEU A 1 100 ? 14.729 -6.096 -0.687 1.00 89.00 100 LEU A CA 1
ATOM 752 C C . LEU A 1 100 ? 14.561 -4.698 -0.091 1.00 89.00 100 LEU A C 1
ATOM 754 O O . LEU A 1 100 ? 13.877 -4.554 0.922 1.00 89.00 100 LEU A O 1
ATOM 758 N N . PHE A 1 101 ? 15.101 -3.677 -0.760 1.00 91.38 101 PHE A N 1
ATOM 759 C CA . PHE A 1 101 ? 14.920 -2.284 -0.367 1.00 91.38 101 PHE A CA 1
ATOM 760 C C . PHE A 1 101 ? 13.433 -1.924 -0.283 1.00 91.38 101 PHE A C 1
ATOM 762 O O . PHE A 1 101 ? 12.934 -1.622 0.796 1.00 91.38 101 PHE A O 1
ATOM 769 N N . PHE A 1 102 ? 12.691 -2.075 -1.385 1.00 92.00 102 PHE A N 1
ATOM 770 C CA . PHE A 1 102 ? 11.269 -1.736 -1.457 1.00 92.00 102 PHE A CA 1
ATOM 771 C C . PHE A 1 102 ? 10.447 -2.410 -0.354 1.00 92.00 102 PHE A C 1
ATOM 773 O O . PHE A 1 102 ? 9.705 -1.737 0.358 1.00 92.00 102 PHE A O 1
ATOM 780 N N . SER A 1 103 ? 10.600 -3.726 -0.178 1.00 88.56 103 SER A N 1
ATOM 781 C CA . SER A 1 103 ? 9.781 -4.500 0.761 1.00 88.56 103 SER A CA 1
ATOM 782 C C . SER A 1 103 ? 9.981 -4.037 2.203 1.00 88.56 103 SER A C 1
ATOM 784 O O . SER A 1 103 ? 9.016 -3.746 2.912 1.00 88.56 103 SER A O 1
ATOM 786 N N . PHE A 1 104 ? 11.236 -3.934 2.643 1.00 94.56 104 PHE A N 1
ATOM 787 C CA . PHE A 1 104 ? 11.542 -3.584 4.025 1.00 94.56 104 PHE A CA 1
ATOM 788 C C . PHE A 1 104 ? 11.381 -2.084 4.300 1.00 94.56 104 PHE A C 1
ATOM 790 O O . PHE A 1 104 ? 10.916 -1.726 5.381 1.00 94.56 104 PHE A O 1
ATOM 797 N N . THR A 1 105 ? 11.673 -1.200 3.339 1.00 94.81 105 THR A N 1
ATOM 798 C CA . THR A 1 105 ? 11.420 0.241 3.498 1.00 94.81 105 THR A CA 1
ATOM 799 C C . THR A 1 105 ? 9.919 0.540 3.544 1.00 94.81 105 THR A C 1
ATOM 801 O O . THR A 1 105 ? 9.495 1.359 4.361 1.00 94.81 105 THR A O 1
ATOM 804 N N . LEU A 1 106 ? 9.094 -0.152 2.745 1.00 92.56 106 LEU A N 1
ATOM 805 C CA . LEU A 1 106 ? 7.633 -0.017 2.770 1.00 92.56 106 LEU A CA 1
ATOM 806 C C . LEU A 1 106 ? 7.049 -0.447 4.123 1.00 92.56 106 LEU A C 1
ATOM 808 O O . LEU A 1 106 ? 6.313 0.320 4.745 1.00 92.56 106 LEU A O 1
ATOM 812 N N . ILE A 1 107 ? 7.414 -1.641 4.606 1.00 90.62 107 ILE A N 1
ATOM 813 C CA . ILE A 1 107 ? 6.992 -2.136 5.928 1.00 90.62 107 ILE A CA 1
ATOM 814 C C . ILE A 1 107 ? 7.488 -1.193 7.029 1.00 90.62 107 ILE A C 1
ATOM 816 O O . ILE A 1 107 ? 6.723 -0.832 7.927 1.00 90.62 107 ILE A O 1
ATOM 820 N N . GLY A 1 108 ? 8.749 -0.761 6.935 1.00 94.62 108 GLY A N 1
ATOM 821 C CA . GLY A 1 108 ? 9.375 0.166 7.869 1.00 94.62 108 GLY A CA 1
ATOM 822 C C . GLY A 1 108 ? 8.603 1.477 7.988 1.00 94.62 108 GLY A C 1
ATOM 823 O O . GLY A 1 108 ? 8.238 1.899 9.085 1.00 94.62 108 GLY A O 1
ATOM 824 N N . SER A 1 109 ? 8.278 2.077 6.845 1.00 95.75 109 SER A N 1
ATOM 825 C CA . SER A 1 109 ? 7.546 3.336 6.780 1.00 95.75 109 SER A CA 1
ATOM 826 C C . SER A 1 109 ? 6.111 3.228 7.305 1.00 95.75 109 SER A C 1
ATOM 828 O O . SER A 1 109 ? 5.696 4.042 8.135 1.00 95.75 109 SER A O 1
ATOM 830 N N . ILE A 1 110 ? 5.357 2.206 6.884 1.00 90.88 110 ILE A N 1
ATOM 831 C CA . ILE A 1 110 ? 3.982 1.994 7.362 1.00 90.88 110 ILE A CA 1
ATOM 832 C C . ILE A 1 110 ? 3.981 1.780 8.879 1.00 90.88 110 ILE A C 1
ATOM 834 O O . ILE A 1 110 ? 3.164 2.372 9.581 1.00 90.88 110 ILE A O 1
ATOM 838 N N . SER A 1 111 ? 4.927 0.998 9.402 1.00 92.56 111 SER A N 1
ATOM 839 C CA . SER A 1 111 ? 5.059 0.770 10.846 1.00 92.56 111 SER A CA 1
ATOM 840 C C . SER A 1 111 ? 5.362 2.072 11.595 1.00 92.56 111 SER A C 1
ATOM 842 O O . SER A 1 111 ? 4.743 2.349 12.621 1.00 92.56 111 SER A O 1
ATOM 844 N N . LEU A 1 112 ? 6.240 2.929 11.060 1.00 93.81 112 LEU A N 1
ATOM 845 C CA . LEU A 1 112 ? 6.509 4.250 11.637 1.00 93.81 112 LEU A CA 1
ATOM 846 C C . LEU A 1 112 ? 5.266 5.157 11.623 1.00 93.81 112 LEU A C 1
ATOM 848 O O . LEU A 1 112 ? 4.984 5.780 12.647 1.00 93.81 112 LEU A O 1
ATOM 852 N N . LEU A 1 113 ? 4.481 5.186 10.539 1.00 89.94 113 LEU A N 1
ATOM 853 C CA . LEU A 1 113 ? 3.212 5.935 10.478 1.00 89.94 113 LEU A CA 1
ATOM 854 C C . LEU A 1 113 ? 2.194 5.431 11.508 1.00 89.94 113 LEU A C 1
ATOM 856 O O . LEU A 1 113 ? 1.577 6.224 12.222 1.00 89.94 113 LEU A O 1
ATOM 860 N N . LEU A 1 114 ? 2.032 4.110 11.610 1.00 86.62 114 LEU A N 1
ATOM 861 C CA . LEU A 1 114 ? 1.086 3.476 12.531 1.00 86.62 114 LEU A CA 1
ATOM 862 C C . LEU A 1 114 ? 1.528 3.547 13.995 1.00 86.62 114 LEU A C 1
ATOM 864 O O . LEU A 1 114 ? 0.691 3.399 14.886 1.00 86.62 114 LEU A O 1
ATOM 868 N N . SER A 1 115 ? 2.816 3.782 14.255 1.00 89.75 115 SER A N 1
ATOM 869 C CA . SER A 1 115 ? 3.345 3.839 15.615 1.00 89.75 115 SER A CA 1
ATOM 870 C C . SER A 1 115 ? 2.766 4.989 16.431 1.00 89.75 115 SER A C 1
ATOM 872 O O . SER A 1 115 ? 2.623 4.854 17.638 1.00 89.75 115 SER A O 1
ATOM 874 N N . ARG A 1 116 ? 2.462 6.140 15.810 1.00 88.06 116 ARG A N 1
ATOM 875 C CA . ARG A 1 116 ? 2.080 7.372 16.531 1.00 88.06 116 ARG A CA 1
ATOM 876 C C . ARG A 1 116 ? 3.066 7.738 17.657 1.00 88.06 116 ARG A C 1
ATOM 878 O O . ARG A 1 116 ? 2.721 8.471 18.584 1.00 88.06 116 ARG A O 1
ATOM 885 N N . TYR A 1 117 ? 4.313 7.270 17.559 1.00 93.88 117 TYR A N 1
ATOM 886 C CA . TYR A 1 117 ? 5.306 7.379 18.625 1.00 93.88 117 TYR A CA 1
ATOM 887 C C . TYR A 1 117 ? 5.558 8.816 19.120 1.00 93.88 117 TYR A C 1
ATOM 889 O O . TYR A 1 117 ? 5.788 8.967 20.320 1.00 93.88 117 TYR A O 1
ATOM 897 N N . PRO A 1 118 ? 5.462 9.885 18.293 1.00 93.75 118 PRO A N 1
ATOM 898 C CA . PRO A 1 118 ? 5.666 11.247 18.782 1.00 93.75 118 PRO A CA 1
ATOM 899 C C . PRO A 1 118 ? 4.578 11.728 19.749 1.00 93.75 118 PRO A C 1
ATOM 901 O O . PRO A 1 118 ? 4.835 12.651 20.517 1.00 93.75 118 PRO A O 1
ATOM 904 N N . TRP A 1 119 ? 3.382 11.129 19.722 1.00 88.62 119 TRP A N 1
ATOM 905 C CA . TRP A 1 119 ? 2.282 11.461 20.635 1.00 88.62 119 TRP A CA 1
ATOM 906 C C . TRP A 1 119 ? 2.271 10.590 21.889 1.00 88.62 119 TRP A C 1
ATOM 908 O O . TRP A 1 119 ? 1.949 11.082 22.965 1.00 88.62 119 TRP A O 1
ATOM 918 N N . GLU A 1 120 ? 2.654 9.321 21.759 1.00 88.62 120 GLU A N 1
ATOM 919 C CA . GLU A 1 120 ? 2.544 8.347 22.848 1.00 88.62 120 GLU A CA 1
ATOM 920 C C . GLU A 1 120 ? 3.796 8.303 23.741 1.00 88.62 120 GLU A C 1
ATOM 922 O O . GLU A 1 120 ? 3.704 8.102 24.957 1.00 88.62 120 GLU A O 1
ATOM 927 N N . LEU A 1 121 ? 4.990 8.501 23.167 1.00 92.19 121 LEU A N 1
ATOM 928 C CA . LEU A 1 121 ? 6.251 8.342 23.892 1.00 92.19 121 LEU A CA 1
ATOM 929 C C . LEU A 1 121 ? 6.712 9.657 24.538 1.00 92.19 121 LEU A C 1
ATOM 931 O O . LEU A 1 121 ? 6.996 10.660 23.879 1.00 92.19 121 LEU A O 1
ATOM 935 N N . LYS A 1 122 ? 6.855 9.634 25.867 1.00 89.81 122 LYS A N 1
ATOM 936 C CA . LYS A 1 122 ? 7.187 10.817 26.681 1.00 89.81 122 LYS A CA 1
ATOM 937 C C . LYS A 1 122 ? 8.531 11.460 26.329 1.00 89.81 122 LYS A C 1
ATOM 939 O O . LYS A 1 122 ? 8.669 12.671 26.459 1.00 89.81 122 LYS A O 1
ATOM 944 N N . ASN A 1 123 ? 9.504 10.671 25.880 1.00 93.50 123 ASN A N 1
ATOM 945 C CA . ASN A 1 123 ? 10.849 11.136 25.529 1.00 93.50 123 ASN A CA 1
ATOM 946 C C . ASN A 1 123 ? 10.938 11.811 24.144 1.00 93.50 123 ASN A C 1
ATOM 948 O O . ASN A 1 123 ? 12.016 12.232 23.720 1.00 93.50 123 ASN A O 1
ATOM 952 N N . VAL A 1 124 ? 9.815 11.947 23.435 1.00 94.44 124 VAL A N 1
ATOM 953 C CA . VAL A 1 124 ? 9.718 12.706 22.173 1.00 94.44 124 VAL A CA 1
ATOM 954 C C . VAL A 1 124 ? 8.498 13.622 22.091 1.00 94.44 124 VAL A C 1
ATOM 956 O O . VAL A 1 124 ? 8.466 14.511 21.240 1.00 94.44 124 VAL A O 1
ATOM 959 N N . TYR A 1 125 ? 7.518 13.460 22.979 1.00 93.00 125 TYR A N 1
ATOM 960 C CA . TYR A 1 125 ? 6.329 14.302 23.004 1.00 93.00 125 TYR A CA 1
ATOM 961 C C . TYR A 1 125 ? 6.652 15.741 23.428 1.00 93.00 125 TYR A C 1
ATOM 963 O O . TYR A 1 125 ? 7.059 16.007 24.559 1.00 93.00 125 TYR A O 1
ATOM 971 N N . THR A 1 126 ? 6.430 16.701 22.526 1.00 88.69 126 THR A N 1
ATOM 972 C CA . THR A 1 126 ? 6.816 18.108 22.751 1.00 88.69 126 THR A CA 1
ATOM 973 C C . THR A 1 126 ? 5.735 18.950 23.451 1.00 88.69 126 THR A C 1
ATOM 975 O O . THR A 1 126 ? 6.009 20.064 23.909 1.00 88.69 126 THR A O 1
ATOM 978 N N . GLY A 1 127 ? 4.521 18.421 23.631 1.00 80.19 127 GLY A N 1
ATOM 979 C CA . GLY A 1 127 ? 3.436 19.075 24.371 1.00 80.19 127 GLY A CA 1
ATOM 980 C C . GLY A 1 127 ? 2.378 19.765 23.501 1.00 80.19 127 GLY A C 1
ATOM 981 O O . GLY A 1 127 ? 2.330 19.614 22.284 1.00 80.19 127 GLY A O 1
ATOM 982 N N . GLY A 1 128 ? 1.496 20.527 24.159 1.00 79.44 128 GLY A N 1
ATOM 983 C CA . GLY A 1 128 ? 0.201 20.927 23.595 1.00 79.44 128 GLY A CA 1
ATOM 984 C C . GLY A 1 128 ? 0.100 22.303 22.926 1.00 79.44 128 GLY A C 1
ATOM 985 O O . GLY A 1 128 ? -0.988 22.633 22.465 1.00 79.44 128 GLY A O 1
ATOM 986 N N . SER A 1 129 ? 1.150 23.131 22.857 1.00 88.00 129 SER A N 1
ATOM 987 C CA . SER A 1 129 ? 1.033 24.423 22.150 1.00 88.00 129 SER A CA 1
ATOM 988 C C . SER A 1 129 ? 0.893 24.216 20.630 1.00 88.00 129 SER A C 1
ATOM 990 O O . SER A 1 129 ? 1.385 23.209 20.117 1.00 88.00 129 SER A O 1
ATOM 992 N N . PRO A 1 130 ? 0.256 25.135 19.872 1.00 84.75 130 PRO A N 1
ATOM 993 C CA . PRO A 1 130 ? 0.031 24.957 18.432 1.00 84.75 130 PRO A CA 1
ATOM 994 C C . PRO A 1 130 ? 1.305 24.618 17.643 1.00 84.75 130 PRO A C 1
ATOM 996 O O . PRO A 1 130 ? 1.322 23.644 16.894 1.00 84.75 130 PRO A O 1
ATOM 999 N N . THR A 1 131 ? 2.397 25.347 17.886 1.00 83.50 131 THR A N 1
ATOM 1000 C CA . THR A 1 131 ? 3.695 25.126 17.229 1.00 83.50 131 THR A CA 1
ATOM 1001 C C . THR A 1 131 ? 4.301 23.764 17.575 1.00 83.50 131 THR A C 1
ATOM 1003 O O . THR A 1 131 ? 4.858 23.091 16.713 1.00 83.50 131 THR A O 1
ATOM 1006 N N . ARG A 1 132 ? 4.162 23.314 18.828 1.00 88.25 132 ARG A N 1
ATOM 1007 C CA . ARG A 1 132 ? 4.689 22.018 19.286 1.00 88.25 132 ARG A CA 1
ATOM 1008 C C . ARG A 1 132 ? 3.846 20.838 18.799 1.00 88.25 132 ARG A C 1
ATOM 1010 O O . ARG A 1 132 ? 4.388 19.791 18.452 1.00 88.25 132 ARG A O 1
ATOM 1017 N N . ARG A 1 133 ? 2.531 21.022 18.658 1.00 84.81 133 ARG A N 1
ATOM 1018 C CA . ARG A 1 133 ? 1.662 20.046 17.983 1.00 84.81 133 ARG A CA 1
ATOM 1019 C C . ARG A 1 133 ? 2.029 19.895 16.512 1.00 84.81 133 ARG A C 1
ATOM 1021 O O . ARG A 1 133 ? 2.103 18.766 16.041 1.00 84.81 133 ARG A O 1
ATOM 1028 N N . LEU A 1 134 ? 2.319 20.999 15.817 1.00 83.50 134 LEU A N 1
ATOM 1029 C CA . LEU A 1 134 ? 2.782 20.952 14.429 1.00 83.50 134 LEU A CA 1
ATOM 1030 C C . LEU A 1 134 ? 4.127 20.225 14.309 1.00 83.50 134 LEU A C 1
ATOM 1032 O O . LEU A 1 134 ? 4.267 19.371 13.444 1.00 83.50 134 LEU A O 1
ATOM 1036 N N . LEU A 1 135 ? 5.080 20.501 15.206 1.00 89.88 135 LEU A N 1
ATOM 1037 C CA . LEU A 1 135 ? 6.363 19.793 15.255 1.00 89.88 135 LEU A CA 1
ATOM 1038 C C . LEU A 1 135 ? 6.174 18.282 15.476 1.00 89.88 135 LEU A C 1
ATOM 1040 O O . LEU A 1 135 ? 6.741 17.471 14.748 1.00 89.88 135 LEU A O 1
ATOM 1044 N N . THR A 1 136 ? 5.339 17.907 16.449 1.00 88.62 136 THR A N 1
ATOM 1045 C CA . THR A 1 136 ? 5.001 16.505 16.750 1.00 88.62 136 THR A CA 1
ATOM 1046 C C . THR A 1 136 ? 4.345 15.815 15.548 1.00 88.62 136 THR A C 1
ATOM 1048 O O . THR A 1 136 ? 4.725 14.701 15.194 1.00 88.62 136 THR A O 1
ATOM 1051 N N . ALA A 1 137 ? 3.413 16.492 14.871 1.00 87.50 137 ALA A N 1
ATOM 1052 C CA . ALA A 1 137 ? 2.749 15.972 13.679 1.00 87.50 137 ALA A CA 1
ATOM 1053 C C . ALA A 1 137 ? 3.705 15.837 12.484 1.00 87.50 137 ALA A C 1
ATOM 1055 O O . ALA A 1 137 ? 3.743 14.790 11.842 1.00 87.50 137 ALA A O 1
ATOM 1056 N N . ALA A 1 138 ? 4.524 16.858 12.219 1.00 90.00 138 ALA A N 1
ATOM 1057 C CA . ALA A 1 138 ? 5.530 16.830 11.162 1.00 90.00 138 ALA A CA 1
ATOM 1058 C C . ALA A 1 138 ? 6.520 15.677 11.372 1.00 90.00 138 ALA A C 1
ATOM 1060 O O . ALA A 1 138 ? 6.833 14.954 10.431 1.00 90.00 138 ALA A O 1
ATOM 1061 N N . ARG A 1 139 ? 6.943 15.440 12.619 1.00 93.25 139 ARG A N 1
ATOM 1062 C CA . ARG A 1 139 ? 7.805 14.312 12.989 1.00 93.25 139 ARG A CA 1
ATOM 1063 C C . ARG A 1 139 ? 7.174 12.951 12.713 1.00 93.25 139 ARG A C 1
ATOM 1065 O O . ARG A 1 139 ? 7.879 12.029 12.316 1.00 93.25 139 ARG A O 1
ATOM 1072 N N . ALA A 1 140 ? 5.875 12.814 12.936 1.00 88.69 140 ALA A N 1
ATOM 1073 C CA . ALA A 1 140 ? 5.188 11.552 12.710 1.00 88.69 140 ALA A CA 1
ATOM 1074 C C . ALA A 1 140 ? 4.952 11.241 11.229 1.00 88.69 140 ALA A C 1
ATOM 1076 O O . ALA A 1 140 ? 4.836 10.075 10.868 1.00 88.69 140 ALA A O 1
ATOM 1077 N N . VAL A 1 141 ? 4.844 12.273 10.386 1.00 90.81 141 VAL A N 1
ATOM 1078 C CA . VAL A 1 141 ? 4.388 12.129 8.997 1.00 90.81 141 VAL A CA 1
ATOM 1079 C C . VAL A 1 141 ? 5.524 12.299 7.994 1.00 90.81 141 VAL A C 1
ATOM 1081 O O . VAL A 1 141 ? 5.659 11.475 7.093 1.00 90.81 141 VAL A O 1
ATOM 1084 N N . LEU A 1 142 ? 6.359 13.335 8.130 1.00 93.62 142 LEU A N 1
ATOM 1085 C CA . LEU A 1 142 ? 7.333 13.685 7.091 1.00 93.62 142 LEU A CA 1
ATOM 1086 C C . LEU A 1 142 ? 8.389 12.592 6.870 1.00 93.62 142 LEU A C 1
ATOM 1088 O O . LEU A 1 142 ? 8.544 12.192 5.715 1.00 93.62 142 LEU A O 1
ATOM 1092 N N . PRO A 1 143 ? 9.065 12.049 7.907 1.00 95.50 143 PRO A N 1
ATOM 1093 C CA . PRO A 1 143 ? 10.063 11.010 7.686 1.00 95.50 143 PRO A CA 1
ATOM 1094 C C . PRO A 1 143 ? 9.516 9.747 7.003 1.00 95.50 143 PRO A C 1
ATOM 1096 O O . PRO A 1 143 ? 10.078 9.353 5.979 1.00 95.50 143 PRO A O 1
ATOM 1099 N N . PRO A 1 144 ? 8.415 9.120 7.469 1.00 95.06 144 PRO A N 1
ATOM 1100 C CA . PRO A 1 144 ? 7.910 7.925 6.806 1.00 95.06 144 PRO A CA 1
ATOM 1101 C C . PRO A 1 144 ? 7.294 8.211 5.428 1.00 95.06 144 PRO A C 1
ATOM 1103 O O . PRO A 1 144 ? 7.478 7.404 4.517 1.00 95.06 144 PRO A O 1
ATOM 1106 N N . CYS A 1 145 ? 6.642 9.358 5.201 1.00 93.50 145 CYS A N 1
ATOM 1107 C CA . CYS A 1 145 ? 6.238 9.745 3.842 1.00 93.50 145 CYS A CA 1
ATOM 1108 C C . CYS A 1 145 ? 7.453 9.884 2.914 1.00 93.50 145 CYS A C 1
ATOM 1110 O O . CYS A 1 145 ? 7.411 9.406 1.781 1.00 93.50 145 CYS A O 1
ATOM 1112 N N . GLY A 1 146 ? 8.550 10.466 3.407 1.00 95.75 146 GLY A N 1
ATOM 1113 C CA . GLY A 1 146 ? 9.827 10.512 2.700 1.00 95.75 146 GLY A CA 1
ATOM 1114 C C . GLY A 1 146 ? 10.349 9.120 2.342 1.00 95.75 146 GLY A C 1
ATOM 1115 O O . GLY A 1 146 ? 10.693 8.877 1.187 1.00 95.75 146 GLY A O 1
ATOM 1116 N N . MET A 1 147 ? 10.308 8.177 3.290 1.00 95.00 147 MET A N 1
ATOM 1117 C CA . MET A 1 147 ? 10.673 6.775 3.044 1.00 95.00 147 MET A CA 1
ATOM 1118 C C . MET A 1 147 ? 9.803 6.114 1.966 1.00 95.00 147 MET A C 1
ATOM 1120 O O . MET A 1 147 ? 10.337 5.398 1.124 1.00 95.00 147 MET A O 1
ATOM 1124 N N . LEU A 1 148 ? 8.483 6.352 1.952 1.00 93.25 148 LEU A N 1
ATOM 1125 C CA . LEU A 1 148 ? 7.594 5.802 0.913 1.00 93.25 148 LEU A CA 1
ATOM 1126 C C . LEU A 1 148 ? 7.942 6.347 -0.468 1.00 93.25 148 LEU A C 1
ATOM 1128 O O . LEU A 1 148 ? 7.978 5.585 -1.432 1.00 93.25 148 LEU A O 1
ATOM 1132 N N . ILE A 1 149 ? 8.202 7.651 -0.564 1.00 93.31 149 ILE A N 1
ATOM 1133 C CA . ILE A 1 149 ? 8.585 8.296 -1.822 1.00 93.31 149 ILE A CA 1
ATOM 1134 C C . ILE A 1 149 ? 9.896 7.695 -2.341 1.00 93.31 149 ILE A C 1
ATOM 1136 O O . ILE A 1 149 ? 9.951 7.262 -3.489 1.00 93.31 149 ILE A O 1
ATOM 1140 N N . VAL A 1 150 ? 10.920 7.598 -1.488 1.00 92.38 150 VAL A N 1
ATOM 1141 C CA . VAL A 1 150 ? 12.230 7.024 -1.844 1.00 92.38 150 VAL A CA 1
ATOM 1142 C C . VAL A 1 150 ? 12.112 5.550 -2.245 1.00 92.38 150 VAL A C 1
ATOM 1144 O O . VAL A 1 150 ? 12.759 5.126 -3.198 1.00 92.38 150 VAL A O 1
ATOM 1147 N N . ALA A 1 151 ? 11.256 4.773 -1.573 1.00 90.62 151 ALA A N 1
ATOM 1148 C CA . ALA A 1 151 ? 11.025 3.366 -1.900 1.00 90.62 151 ALA A CA 1
ATOM 1149 C C . ALA A 1 151 ? 10.286 3.163 -3.231 1.00 90.62 151 ALA A C 1
ATOM 1151 O O . ALA A 1 151 ? 10.551 2.198 -3.942 1.00 90.62 151 ALA A O 1
ATOM 1152 N N . THR A 1 152 ? 9.333 4.037 -3.559 1.00 88.75 152 THR A N 1
ATOM 1153 C CA . THR A 1 152 ? 8.430 3.856 -4.711 1.00 88.75 152 THR A CA 1
ATOM 1154 C C . THR A 1 152 ? 8.922 4.530 -5.987 1.00 88.75 152 THR A C 1
ATOM 1156 O O . THR A 1 152 ? 8.541 4.111 -7.079 1.00 88.75 152 THR A O 1
ATOM 1159 N N . ILE A 1 153 ? 9.765 5.556 -5.870 1.00 87.56 153 ILE A N 1
ATOM 1160 C CA . ILE A 1 153 ? 10.270 6.335 -6.999 1.00 87.56 153 ILE A CA 1
ATOM 1161 C C . ILE A 1 153 ? 11.790 6.205 -7.017 1.00 87.56 153 ILE A C 1
ATOM 1163 O O . ILE A 1 153 ? 12.435 6.942 -6.292 1.00 87.56 153 ILE A O 1
ATOM 1167 N N . PRO A 1 154 ? 12.399 5.302 -7.797 1.00 82.94 154 PRO A N 1
ATOM 1168 C CA . PRO A 1 154 ? 13.854 5.168 -7.841 1.00 82.94 154 PRO A CA 1
ATOM 1169 C C . PRO A 1 154 ? 14.559 6.342 -8.543 1.00 82.94 154 PRO A C 1
ATOM 1171 O O . PRO A 1 154 ? 13.986 7.004 -9.411 1.00 82.94 154 PRO A O 1
ATOM 1174 N N . VAL A 1 155 ? 15.847 6.536 -8.239 1.00 88.50 155 VAL A N 1
ATOM 1175 C CA . VAL A 1 155 ? 16.738 7.439 -8.991 1.00 88.50 155 VAL A CA 1
ATOM 1176 C C . VAL A 1 155 ? 17.464 6.644 -10.061 1.00 88.50 155 VAL A C 1
ATOM 1178 O O . VAL A 1 155 ? 17.968 5.568 -9.789 1.00 88.50 155 VAL A O 1
ATOM 1181 N N . VAL A 1 156 ? 17.561 7.169 -11.279 1.00 86.12 156 VAL A N 1
ATOM 1182 C CA . VAL A 1 156 ? 18.365 6.555 -12.351 1.00 86.12 156 VAL A CA 1
ATOM 1183 C C . VAL A 1 156 ? 19.731 7.247 -12.489 1.00 86.12 156 VAL A C 1
ATOM 1185 O O . VAL A 1 156 ? 19.861 8.414 -12.073 1.00 86.12 156 VAL A O 1
ATOM 1188 N N . PRO A 1 157 ? 20.732 6.586 -13.112 1.00 84.44 157 PRO A N 1
ATOM 1189 C CA . PRO A 1 157 ? 22.022 7.205 -13.410 1.00 84.44 157 PRO A CA 1
ATOM 1190 C C . PRO A 1 157 ? 21.854 8.540 -14.137 1.00 84.44 157 PRO A C 1
ATOM 1192 O O . PRO A 1 157 ? 20.928 8.711 -14.934 1.00 84.44 157 PRO A O 1
ATOM 1195 N N . ARG A 1 158 ? 22.752 9.497 -13.883 1.00 83.62 158 ARG A N 1
ATOM 1196 C CA . ARG A 1 158 ? 22.637 10.880 -14.392 1.00 83.62 158 ARG A CA 1
ATOM 1197 C C . ARG A 1 158 ? 22.448 10.948 -15.908 1.00 83.62 158 ARG A C 1
ATOM 1199 O O . ARG A 1 158 ? 21.581 11.687 -16.371 1.00 83.62 158 ARG A O 1
ATOM 1206 N N . VAL A 1 159 ? 23.173 10.118 -16.661 1.00 82.25 159 VAL A N 1
ATOM 1207 C CA . VAL A 1 159 ? 23.071 10.043 -18.129 1.00 82.25 159 VAL A CA 1
ATOM 1208 C C . VAL A 1 159 ? 21.664 9.665 -18.611 1.00 82.25 159 VAL A C 1
ATOM 1210 O O . VAL A 1 159 ? 21.223 10.128 -19.658 1.00 82.25 159 VAL A O 1
ATOM 1213 N N . ALA A 1 160 ? 20.915 8.884 -17.826 1.00 77.12 160 ALA A N 1
ATOM 1214 C CA . ALA A 1 160 ? 19.566 8.442 -18.165 1.00 77.12 160 ALA A CA 1
ATOM 1215 C C . ALA A 1 160 ? 18.490 9.508 -17.874 1.00 77.12 160 ALA A C 1
ATOM 1217 O O . ALA A 1 160 ? 17.336 9.348 -18.273 1.00 77.12 160 ALA A O 1
ATOM 1218 N N . ARG A 1 161 ? 18.839 10.630 -17.223 1.00 84.12 161 ARG A N 1
ATOM 1219 C CA . ARG A 1 161 ? 17.912 11.721 -16.863 1.00 84.12 161 ARG A CA 1
ATOM 1220 C C . ARG A 1 161 ? 17.679 12.694 -18.024 1.00 84.12 161 ARG A C 1
ATOM 1222 O O . ARG A 1 161 ? 17.766 13.905 -17.847 1.00 84.12 161 ARG A O 1
ATOM 1229 N N . GLN A 1 162 ? 17.388 12.184 -19.218 1.00 77.56 162 GLN A N 1
ATOM 1230 C CA . GLN A 1 162 ? 17.221 13.018 -20.417 1.00 77.56 162 GLN A CA 1
ATOM 1231 C C . GLN A 1 162 ? 15.829 13.659 -20.493 1.00 77.56 162 GLN A C 1
ATOM 1233 O O . GLN A 1 162 ? 15.704 14.849 -20.785 1.00 77.56 162 GLN A O 1
ATOM 1238 N N . SER A 1 163 ? 14.774 12.901 -20.173 1.00 81.50 163 SER A N 1
ATOM 1239 C CA . SER A 1 163 ? 13.395 13.392 -20.263 1.00 81.50 163 SER A CA 1
ATOM 1240 C C . SER A 1 163 ? 12.995 14.243 -19.056 1.00 81.50 163 SER A C 1
ATOM 1242 O O . SER A 1 163 ? 13.401 13.983 -17.919 1.00 81.50 163 SER A O 1
ATOM 1244 N N . THR A 1 164 ? 12.128 15.233 -19.283 1.00 79.00 164 THR A N 1
ATOM 1245 C CA . THR A 1 164 ? 11.551 16.064 -18.213 1.00 79.00 164 THR A CA 1
ATOM 1246 C C . THR A 1 164 ? 10.818 15.219 -17.171 1.00 79.00 164 THR A C 1
ATOM 1248 O O . THR A 1 164 ? 10.909 15.507 -15.982 1.00 79.00 164 THR A O 1
ATOM 1251 N N . ALA A 1 165 ? 10.153 14.138 -17.593 1.00 75.62 165 ALA A N 1
ATOM 1252 C CA . ALA A 1 165 ? 9.461 13.221 -16.691 1.00 75.62 165 ALA A CA 1
ATOM 1253 C C . ALA A 1 165 ? 10.427 12.487 -15.745 1.00 75.62 165 ALA A C 1
ATOM 1255 O O . ALA A 1 165 ? 10.171 12.422 -14.546 1.00 75.62 165 ALA A O 1
ATOM 1256 N N . ILE A 1 166 ? 11.563 11.988 -16.252 1.00 79.56 166 ILE A N 1
ATOM 1257 C CA . ILE A 1 166 ? 12.577 11.316 -15.420 1.00 79.56 166 ILE A CA 1
ATOM 1258 C C . ILE A 1 166 ? 13.244 12.316 -14.472 1.00 79.56 166 ILE A C 1
ATOM 1260 O O . ILE A 1 166 ? 13.455 12.000 -13.301 1.00 79.56 166 ILE A O 1
ATOM 1264 N N . LYS A 1 167 ? 13.543 13.533 -14.948 1.00 81.62 167 LYS A N 1
ATOM 1265 C CA . LYS A 1 167 ? 14.076 14.611 -14.100 1.00 81.62 167 LYS A CA 1
ATOM 1266 C C . LYS A 1 167 ? 13.111 14.940 -12.963 1.00 81.62 167 LYS A C 1
ATOM 1268 O O . LYS A 1 167 ? 13.537 14.968 -11.814 1.00 81.62 167 LYS A O 1
ATOM 1273 N N . LEU A 1 168 ? 11.821 15.104 -13.270 1.00 84.31 168 LEU A N 1
ATOM 1274 C CA . LEU A 1 168 ? 10.781 15.343 -12.271 1.00 84.31 168 LEU A CA 1
ATOM 1275 C C . LEU A 1 168 ? 10.691 14.190 -11.264 1.00 84.31 168 LEU A C 1
ATOM 1277 O O . LEU A 1 168 ? 10.676 14.447 -10.065 1.00 84.31 168 LEU A O 1
ATOM 1281 N N . ALA A 1 169 ? 10.689 12.934 -11.722 1.00 84.31 169 ALA A N 1
ATOM 1282 C CA . ALA A 1 169 ? 10.679 11.768 -10.838 1.00 84.31 169 ALA A CA 1
ATOM 1283 C C . ALA A 1 169 ? 11.892 11.757 -9.890 1.00 84.31 169 ALA A C 1
ATOM 1285 O O . ALA A 1 169 ? 11.725 11.591 -8.684 1.00 84.31 169 ALA A O 1
ATOM 1286 N N . CYS A 1 170 ? 13.096 12.033 -10.404 1.00 87.44 170 CYS A N 1
ATOM 1287 C CA . CYS A 1 170 ? 14.299 12.153 -9.576 1.00 87.44 170 CYS A CA 1
ATOM 1288 C C . CYS A 1 170 ? 14.193 13.319 -8.577 1.00 87.44 170 CYS A C 1
ATOM 1290 O O . CYS A 1 170 ? 14.586 13.164 -7.427 1.00 87.44 170 CYS A O 1
ATOM 1292 N N . SER A 1 171 ? 13.626 14.466 -8.967 1.00 89.00 171 SER A N 1
ATOM 1293 C CA . SER A 1 171 ? 13.390 15.589 -8.047 1.00 89.00 171 SER A CA 1
ATOM 1294 C C . SER A 1 171 ? 12.393 15.240 -6.941 1.00 89.00 171 SER A C 1
ATOM 1296 O O . SER A 1 171 ? 12.615 15.603 -5.788 1.00 89.00 171 SER A O 1
ATOM 1298 N N . VAL A 1 172 ? 11.319 14.511 -7.265 1.00 91.19 172 VAL A N 1
ATOM 1299 C CA . VAL A 1 172 ? 10.356 14.018 -6.268 1.00 91.19 172 VAL A CA 1
ATOM 1300 C C . VAL A 1 172 ? 11.032 13.026 -5.323 1.00 91.19 172 VAL A C 1
ATOM 1302 O O . VAL A 1 172 ? 10.852 13.137 -4.112 1.00 91.19 172 VAL A O 1
ATOM 1305 N N . HIS A 1 173 ? 11.864 12.118 -5.838 1.00 93.50 173 HIS A N 1
ATOM 1306 C CA . HIS A 1 173 ? 12.673 11.237 -4.998 1.00 93.50 173 HIS A CA 1
ATOM 1307 C C . HIS A 1 173 ? 13.574 12.036 -4.049 1.00 93.50 173 HIS A C 1
ATOM 1309 O O . HIS A 1 173 ? 13.544 11.807 -2.843 1.00 93.50 173 HIS A O 1
ATOM 1315 N N . SER A 1 174 ? 14.346 13.001 -4.560 1.00 92.31 174 SER A N 1
ATOM 1316 C CA . SER A 1 174 ? 15.237 13.829 -3.736 1.00 92.31 174 SER A CA 1
ATOM 1317 C C . SER A 1 174 ? 14.472 14.628 -2.679 1.00 92.31 174 SER A C 1
ATOM 1319 O O . SER A 1 174 ? 14.956 14.796 -1.559 1.00 92.31 174 SER A O 1
ATOM 1321 N N . PHE A 1 175 ? 13.258 15.083 -2.996 1.00 93.94 175 PHE A N 1
ATOM 1322 C CA . PHE A 1 175 ? 12.361 15.688 -2.015 1.00 93.94 175 PHE A CA 1
ATOM 1323 C C . PHE A 1 175 ? 11.960 14.681 -0.928 1.00 93.94 175 PHE A C 1
ATOM 1325 O O . PHE A 1 175 ? 12.063 14.993 0.256 1.00 93.94 175 PHE A O 1
ATOM 1332 N N . GLY A 1 176 ? 11.599 13.450 -1.303 1.00 95.38 176 GLY A N 1
ATOM 1333 C CA . GLY A 1 176 ? 11.350 12.353 -0.364 1.00 95.38 176 GLY A CA 1
ATOM 1334 C C . GLY A 1 176 ? 12.544 12.058 0.548 1.00 95.38 176 GLY A C 1
ATOM 1335 O O . GLY A 1 176 ? 12.387 12.008 1.767 1.00 95.38 176 GLY A O 1
ATOM 1336 N N . ALA A 1 177 ? 13.750 11.956 -0.017 1.00 93.69 177 ALA A N 1
ATOM 1337 C CA . ALA A 1 177 ? 14.987 11.761 0.739 1.00 93.69 177 ALA A CA 1
ATOM 1338 C C . ALA A 1 177 ? 15.257 12.931 1.701 1.00 93.69 177 ALA A C 1
ATOM 1340 O O . ALA A 1 177 ? 15.662 12.722 2.846 1.00 93.69 177 ALA A O 1
ATOM 1341 N N . THR A 1 178 ? 14.949 14.161 1.276 1.00 93.94 178 THR A N 1
ATOM 1342 C CA . THR A 1 178 ? 15.038 15.358 2.122 1.00 93.94 178 THR A CA 1
ATOM 1343 C C . THR A 1 178 ? 14.070 15.272 3.297 1.00 93.94 178 THR A C 1
ATOM 1345 O O . THR A 1 178 ? 14.482 15.526 4.422 1.00 93.94 178 THR A O 1
ATOM 1348 N N . LEU A 1 179 ? 12.811 14.877 3.084 1.00 95.94 179 LEU A N 1
ATOM 1349 C CA . LEU A 1 179 ? 11.849 14.684 4.176 1.00 95.94 179 LEU A CA 1
ATOM 1350 C C . LEU A 1 179 ? 12.290 13.581 5.146 1.00 95.94 179 LEU A C 1
ATOM 1352 O O . LEU A 1 179 ? 12.155 13.740 6.360 1.00 95.94 179 LEU A O 1
ATOM 1356 N N . TYR A 1 180 ? 12.830 12.486 4.605 1.00 95.38 180 TYR A N 1
ATOM 1357 C CA . TYR A 1 180 ? 13.280 11.337 5.380 1.00 95.38 180 TYR A CA 1
ATOM 1358 C C . TYR A 1 180 ? 14.493 11.657 6.258 1.00 95.38 180 TYR A C 1
ATOM 1360 O O . TYR A 1 180 ? 14.437 11.441 7.465 1.00 95.38 180 TYR A O 1
ATOM 1368 N N . VAL A 1 181 ? 15.573 12.186 5.680 1.00 95.00 181 VAL A N 1
ATOM 1369 C CA . VAL A 1 181 ? 16.861 12.326 6.374 1.00 95.00 181 VAL A CA 1
ATOM 1370 C C . VAL A 1 181 ? 17.040 13.731 6.942 1.00 95.00 181 VAL A C 1
ATOM 1372 O O . VAL A 1 181 ? 17.119 13.912 8.158 1.00 95.00 181 VAL A O 1
ATOM 1375 N N . ALA A 1 182 ? 17.072 14.751 6.081 1.00 92.31 182 ALA A N 1
ATOM 1376 C CA . ALA A 1 182 ? 17.301 16.132 6.510 1.00 92.31 182 ALA A CA 1
ATOM 1377 C C . ALA A 1 182 ? 16.147 16.654 7.386 1.00 92.31 182 ALA A C 1
ATOM 1379 O O . ALA A 1 182 ? 16.377 17.268 8.428 1.00 92.31 182 ALA A O 1
ATOM 1380 N N . GLY A 1 183 ? 14.910 16.341 7.000 1.00 94.94 183 GLY A N 1
ATOM 1381 C CA . GLY A 1 183 ? 13.697 16.646 7.745 1.00 94.94 183 GLY A CA 1
ATOM 1382 C C . GLY A 1 183 ? 13.709 15.987 9.117 1.00 94.94 183 GLY A C 1
ATOM 1383 O O . GLY A 1 183 ? 13.481 16.670 10.113 1.00 94.94 183 GLY A O 1
ATOM 1384 N N . TYR A 1 184 ? 14.059 14.700 9.206 1.00 97.19 184 TYR A N 1
ATOM 1385 C CA . TYR A 1 184 ? 14.201 14.032 10.500 1.00 97.19 184 TYR A CA 1
ATOM 1386 C C . TYR A 1 184 ? 15.256 14.697 11.386 1.00 97.19 184 TYR A C 1
ATOM 1388 O O . TYR A 1 184 ? 14.957 15.017 12.534 1.00 97.19 184 TYR A O 1
ATOM 1396 N N . ASN A 1 185 ? 16.460 14.953 10.863 1.00 96.69 185 ASN A N 1
ATOM 1397 C CA . ASN A 1 185 ? 17.540 15.580 11.631 1.00 96.69 185 ASN A CA 1
ATOM 1398 C C . ASN A 1 185 ? 17.136 16.960 12.170 1.00 96.69 185 ASN A C 1
ATOM 1400 O O . ASN A 1 185 ? 17.405 17.276 13.332 1.00 96.69 185 ASN A O 1
ATOM 1404 N N . PHE A 1 186 ? 16.438 17.765 11.365 1.00 96.38 186 PHE A N 1
ATOM 1405 C CA . PHE A 1 186 ? 15.893 19.049 11.804 1.00 96.38 186 PHE A CA 1
ATOM 1406 C C . PHE A 1 186 ? 14.850 18.879 12.918 1.00 96.38 186 PHE A C 1
ATOM 1408 O O . PHE A 1 186 ? 14.964 19.491 13.981 1.00 96.38 186 PHE A O 1
ATOM 1415 N N . LEU A 1 187 ? 13.858 18.009 12.708 1.00 96.94 187 LEU A N 1
ATOM 1416 C CA . LEU A 1 187 ? 12.772 17.782 13.664 1.00 96.94 187 LEU A CA 1
ATOM 1417 C C . LEU A 1 187 ? 13.299 17.204 14.986 1.00 96.94 187 LEU A C 1
ATOM 1419 O O . LEU A 1 187 ? 12.863 17.624 16.054 1.00 96.94 187 LEU A O 1
ATOM 1423 N N . GLU A 1 188 ? 14.265 16.286 14.932 1.00 97.25 188 GLU A N 1
ATOM 1424 C CA . GLU A 1 188 ? 14.940 15.725 16.103 1.00 97.25 188 GLU A CA 1
ATOM 1425 C C . GLU A 1 188 ? 15.783 16.761 16.842 1.00 97.25 188 GLU A C 1
ATOM 1427 O O . GLU A 1 188 ? 15.721 16.805 18.069 1.00 97.25 188 GLU A O 1
ATOM 1432 N N . SER A 1 189 ? 16.483 17.650 16.133 1.00 97.00 189 SER A N 1
ATOM 1433 C CA . SER A 1 189 ? 17.197 18.772 16.759 1.00 97.00 189 SER A CA 1
ATOM 1434 C C . SER A 1 189 ? 16.240 19.660 17.558 1.00 97.00 189 SER A C 1
ATOM 1436 O O . SER A 1 189 ? 16.502 19.982 18.717 1.00 97.00 189 SER A O 1
ATOM 1438 N N . CYS A 1 190 ? 15.087 20.007 16.973 1.00 96.62 190 CYS A N 1
ATOM 1439 C CA . CYS A 1 190 ? 14.052 20.772 17.664 1.00 96.62 190 CYS A CA 1
ATOM 1440 C C . CYS A 1 190 ? 13.484 20.013 18.873 1.00 96.62 190 CYS A C 1
ATOM 1442 O O . CYS A 1 190 ? 13.297 20.605 19.935 1.00 96.62 190 CYS A O 1
ATOM 1444 N N . THR A 1 191 ? 13.217 18.709 18.739 1.00 95.94 191 THR A N 1
ATOM 1445 C CA . THR A 1 191 ? 12.723 17.871 19.842 1.00 95.94 191 THR A CA 1
ATOM 1446 C C . THR A 1 191 ? 13.733 17.798 20.991 1.00 95.94 191 THR A C 1
ATOM 1448 O O . THR A 1 191 ? 13.341 17.997 22.141 1.00 95.94 191 THR A O 1
ATOM 1451 N N . LEU A 1 192 ? 15.018 17.568 20.699 1.00 96.75 192 LEU A N 1
ATOM 1452 C CA . LEU A 1 192 ? 16.090 17.531 21.698 1.00 96.75 192 LEU A CA 1
ATOM 1453 C C . LEU A 1 192 ? 16.245 18.873 22.410 1.00 96.75 192 LEU A C 1
ATOM 1455 O O . LEU A 1 192 ? 16.385 18.891 23.628 1.00 96.75 192 LEU A O 1
ATOM 1459 N N . TRP A 1 193 ? 16.157 19.987 21.680 1.00 96.06 193 TRP A N 1
ATOM 1460 C CA . TRP A 1 193 ? 16.212 21.321 22.276 1.00 96.06 193 TRP A CA 1
ATOM 1461 C C . TRP A 1 193 ? 15.046 21.573 23.246 1.00 96.06 193 TRP A C 1
ATOM 1463 O O . TRP A 1 193 ? 15.257 22.060 24.352 1.00 96.06 193 TRP A O 1
ATOM 1473 N N . ILE A 1 194 ? 13.818 21.187 22.876 1.00 95.00 194 ILE A N 1
ATOM 1474 C CA . ILE A 1 194 ? 12.626 21.370 23.727 1.00 95.00 194 ILE A CA 1
ATOM 1475 C C . ILE A 1 194 ? 12.662 20.471 24.968 1.00 95.00 194 ILE A C 1
ATOM 1477 O O . ILE A 1 194 ? 12.188 20.869 26.033 1.00 95.00 194 ILE A O 1
ATOM 1481 N N . LEU A 1 195 ? 13.149 19.239 24.821 1.00 94.62 195 LEU A N 1
ATOM 1482 C CA . LEU A 1 195 ? 13.109 18.222 25.872 1.00 94.62 195 LEU A CA 1
ATOM 1483 C C . LEU A 1 195 ? 14.425 18.097 26.646 1.00 94.62 195 LEU A C 1
ATOM 1485 O O . LEU A 1 195 ? 14.512 17.229 27.506 1.00 94.62 195 LEU A O 1
ATOM 1489 N N . TRP A 1 196 ? 15.412 18.957 26.388 1.00 95.00 196 TRP A N 1
ATOM 1490 C CA . TRP A 1 196 ? 16.789 18.814 26.871 1.00 95.00 196 TRP A CA 1
ATOM 1491 C C . TRP A 1 196 ? 16.900 18.473 28.362 1.00 95.00 196 TRP A C 1
ATOM 1493 O O . TRP A 1 196 ? 17.571 17.509 28.731 1.00 95.00 196 TRP A O 1
ATOM 1503 N N . ASP A 1 197 ? 16.183 19.217 29.206 1.00 93.44 197 ASP A N 1
ATOM 1504 C CA . ASP A 1 197 ? 16.219 19.062 30.667 1.00 93.44 197 ASP A CA 1
ATOM 1505 C C . ASP A 1 197 ? 15.354 17.901 31.187 1.00 93.44 197 ASP A C 1
ATOM 1507 O O . ASP A 1 197 ? 15.428 17.542 32.359 1.00 93.44 197 ASP A O 1
ATOM 1511 N N . ARG A 1 198 ? 14.507 17.317 30.331 1.00 91.00 198 ARG A N 1
ATOM 1512 C CA . ARG A 1 198 ? 13.602 16.205 30.669 1.00 91.00 198 ARG A CA 1
ATOM 1513 C C . ARG A 1 198 ? 14.161 14.836 30.290 1.00 91.00 198 ARG A C 1
ATOM 1515 O O . ARG A 1 198 ? 13.616 13.829 30.734 1.00 91.00 198 ARG A O 1
ATOM 1522 N N . LEU A 1 199 ? 15.182 14.796 29.437 1.00 94.12 199 LEU A N 1
ATOM 1523 C CA . LEU A 1 199 ? 15.793 13.561 28.955 1.00 94.12 199 LEU A CA 1
ATOM 1524 C C . LEU A 1 199 ? 16.913 13.098 29.884 1.00 94.12 199 LEU A C 1
ATOM 1526 O O . LEU A 1 199 ? 17.589 13.895 30.537 1.00 94.12 199 LEU A O 1
ATOM 1530 N N . GLU A 1 200 ? 17.156 11.790 29.901 1.00 93.88 200 GLU A N 1
ATOM 1531 C CA . GLU A 1 200 ? 18.291 11.236 30.632 1.00 93.88 200 GLU A CA 1
ATOM 1532 C C . GLU A 1 200 ? 19.624 11.693 30.034 1.00 93.88 200 GLU A C 1
ATOM 1534 O O . GLU A 1 200 ? 19.761 11.876 28.822 1.00 93.88 200 GLU A O 1
ATOM 1539 N N . HIS A 1 201 ? 20.649 11.806 30.884 1.00 96.00 201 HIS A N 1
ATOM 1540 C CA . HIS A 1 201 ? 21.978 12.261 30.473 1.00 96.00 201 HIS A CA 1
ATOM 1541 C C . HIS A 1 201 ? 22.580 11.416 29.339 1.00 96.00 201 HIS A C 1
ATOM 1543 O O . HIS A 1 201 ? 23.202 11.949 28.421 1.00 96.00 201 HIS A O 1
ATOM 1549 N N . LEU A 1 202 ? 22.405 10.095 29.399 1.00 96.31 202 LEU A N 1
ATOM 1550 C CA . LEU A 1 202 ? 22.914 9.194 28.370 1.00 96.31 202 LEU A CA 1
ATOM 1551 C C . LEU A 1 202 ? 22.080 9.280 27.083 1.00 96.31 202 LEU A C 1
ATOM 1553 O O . LEU A 1 202 ? 22.648 9.338 25.995 1.00 96.31 202 LEU A O 1
ATOM 1557 N N . GLU A 1 203 ? 20.751 9.343 27.206 1.00 96.44 203 GLU A N 1
ATOM 1558 C CA . GLU A 1 203 ? 19.836 9.467 26.068 1.00 96.44 203 GLU A CA 1
ATOM 1559 C C . GLU A 1 203 ? 20.141 10.721 25.242 1.00 96.44 203 GLU A C 1
ATOM 1561 O O . GLU A 1 203 ? 20.328 10.629 24.026 1.00 96.44 203 GLU A O 1
ATOM 1566 N N . ARG A 1 204 ? 20.243 11.885 25.901 1.00 95.94 204 ARG A N 1
ATOM 1567 C CA . ARG A 1 204 ? 20.499 13.159 25.215 1.00 95.94 204 ARG A CA 1
ATOM 1568 C C . ARG A 1 204 ? 21.834 13.148 24.471 1.00 95.94 204 ARG A C 1
ATOM 1570 O O . ARG A 1 204 ? 21.894 13.638 23.348 1.00 95.94 204 ARG A O 1
ATOM 1577 N N . ILE A 1 205 ? 22.884 12.553 25.047 1.00 97.50 205 ILE A N 1
ATOM 1578 C CA . ILE A 1 205 ? 24.206 12.477 24.408 1.00 97.50 205 ILE A CA 1
ATOM 1579 C C . ILE A 1 205 ? 24.143 11.590 23.168 1.00 97.50 205 ILE A C 1
ATOM 1581 O O . ILE A 1 205 ? 24.533 12.028 22.089 1.00 97.50 205 ILE A O 1
ATOM 1585 N N . LEU A 1 206 ? 23.619 10.369 23.297 1.00 98.06 206 LEU A N 1
ATOM 1586 C CA . LEU A 1 206 ? 23.587 9.415 22.187 1.00 98.06 206 LEU A CA 1
ATOM 1587 C C . LEU A 1 206 ? 22.719 9.913 21.026 1.00 98.06 206 LEU A C 1
ATOM 1589 O O . LEU A 1 206 ? 23.123 9.809 19.867 1.00 98.06 206 LEU A O 1
ATOM 1593 N N . ARG A 1 207 ? 21.554 10.503 21.323 1.00 97.56 207 ARG A N 1
ATOM 1594 C CA . ARG A 1 207 ? 20.675 11.081 20.296 1.00 97.56 207 ARG A CA 1
ATOM 1595 C C . ARG A 1 207 ? 21.306 12.310 19.638 1.00 97.56 207 ARG A C 1
ATOM 1597 O O . ARG A 1 207 ? 21.247 12.417 18.418 1.00 97.56 207 ARG A O 1
ATOM 1604 N N . THR A 1 208 ? 21.981 13.174 20.403 1.00 97.81 208 THR A N 1
ATOM 1605 C CA . THR A 1 208 ? 22.719 14.325 19.847 1.00 97.81 208 THR A CA 1
ATOM 1606 C C . THR A 1 208 ? 23.846 13.872 18.920 1.00 97.81 208 THR A C 1
ATOM 1608 O O . THR A 1 208 ? 23.975 14.415 17.828 1.00 97.81 208 THR A O 1
ATOM 1611 N N . ILE A 1 209 ? 24.617 12.845 19.300 1.00 98.06 209 ILE A N 1
ATOM 1612 C CA . ILE A 1 209 ? 25.657 12.265 18.434 1.00 98.06 209 ILE A CA 1
ATOM 1613 C C . ILE A 1 209 ? 25.042 11.776 17.119 1.00 98.06 209 ILE A C 1
ATOM 1615 O O . ILE A 1 209 ? 25.553 12.114 16.057 1.00 98.06 209 ILE A O 1
ATOM 1619 N N . CYS A 1 210 ? 23.920 11.047 17.169 1.00 97.75 210 CYS A N 1
ATOM 1620 C CA . CYS A 1 210 ? 23.254 10.564 15.956 1.00 97.75 210 CYS A CA 1
ATOM 1621 C C . CYS A 1 210 ? 22.824 11.710 15.035 1.00 97.75 210 CYS A C 1
ATOM 1623 O O . CYS A 1 210 ? 23.054 11.633 13.834 1.00 97.75 210 CYS A O 1
ATOM 1625 N N . VAL A 1 211 ? 22.242 12.779 15.584 1.00 97.44 211 VAL A N 1
ATOM 1626 C CA . VAL A 1 211 ? 21.827 13.951 14.796 1.00 97.44 211 VAL A CA 1
ATOM 1627 C C . VAL A 1 211 ? 23.028 14.668 14.193 1.00 97.44 211 VAL A C 1
ATOM 1629 O O . VAL A 1 211 ? 23.021 14.966 13.005 1.00 97.44 211 VAL A O 1
ATOM 1632 N N . VAL A 1 212 ? 24.075 14.927 14.981 1.00 97.81 212 VAL A N 1
ATOM 1633 C CA . VAL A 1 212 ? 25.281 15.613 14.495 1.00 97.81 212 VAL A CA 1
ATOM 1634 C C . VAL A 1 212 ? 25.950 14.795 13.394 1.00 97.81 212 VAL A C 1
ATOM 1636 O O . VAL A 1 212 ? 26.234 15.330 12.324 1.00 97.81 212 VAL A O 1
ATOM 1639 N N . CYS A 1 213 ? 26.143 13.491 13.601 1.00 97.81 213 CYS A N 1
ATOM 1640 C CA . CYS A 1 213 ? 26.694 12.608 12.578 1.00 97.81 213 CYS A CA 1
ATOM 1641 C C . CYS A 1 213 ? 25.775 12.498 11.350 1.00 97.81 213 CYS A C 1
ATOM 1643 O O . CYS A 1 213 ? 26.268 12.514 10.224 1.00 97.81 213 CYS A O 1
ATOM 1645 N N . GLY A 1 214 ? 24.454 12.453 11.539 1.00 96.50 214 GLY A N 1
ATOM 1646 C CA . GLY A 1 214 ? 23.465 12.449 10.459 1.00 96.50 214 GLY A CA 1
ATOM 1647 C C . GLY A 1 214 ? 23.506 13.724 9.611 1.00 96.50 214 GLY A C 1
ATOM 1648 O O . GLY A 1 214 ? 23.488 13.657 8.384 1.00 96.50 214 GLY A O 1
ATOM 1649 N N . VAL A 1 215 ? 23.632 14.894 10.241 1.00 96.56 215 VAL A N 1
ATOM 1650 C CA . VAL A 1 215 ? 23.781 16.181 9.543 1.00 96.56 215 VAL A CA 1
ATOM 1651 C C . VAL A 1 215 ? 25.110 16.242 8.791 1.00 96.56 215 VAL A C 1
ATOM 1653 O O . VAL A 1 215 ? 25.120 16.599 7.615 1.00 96.56 215 VAL A O 1
ATOM 1656 N N . LEU A 1 216 ? 26.218 15.856 9.432 1.00 97.12 216 LEU A N 1
ATOM 1657 C CA . LEU A 1 216 ? 27.542 15.856 8.803 1.00 97.12 216 LEU A CA 1
ATOM 1658 C C . LEU A 1 216 ? 27.586 14.931 7.583 1.00 97.12 216 LEU A C 1
ATOM 1660 O O . LEU A 1 216 ? 28.006 15.361 6.515 1.00 97.12 216 LEU A O 1
ATOM 1664 N N . THR A 1 217 ? 27.093 13.698 7.715 1.00 96.62 217 THR A N 1
ATOM 1665 C CA . THR A 1 217 ? 27.031 12.743 6.596 1.00 96.62 217 THR A CA 1
ATOM 1666 C C . THR A 1 217 ? 26.142 13.240 5.462 1.00 96.62 217 THR A C 1
ATOM 1668 O O . THR A 1 217 ? 26.548 13.154 4.308 1.00 96.62 217 THR A O 1
ATOM 1671 N N . THR A 1 218 ? 24.996 13.858 5.771 1.00 94.56 218 THR A N 1
ATOM 1672 C CA . THR A 1 218 ? 24.114 14.467 4.760 1.00 94.56 218 THR A CA 1
ATOM 1673 C C . THR A 1 218 ? 24.816 15.596 3.997 1.00 94.56 218 THR A C 1
ATOM 1675 O O . THR A 1 218 ? 24.756 15.644 2.772 1.00 94.56 218 THR A O 1
ATOM 1678 N N . ILE A 1 219 ? 25.510 16.503 4.694 1.00 94.94 219 ILE A N 1
ATOM 1679 C CA . ILE A 1 219 ? 26.251 17.602 4.053 1.00 94.94 219 ILE A CA 1
ATOM 1680 C C . ILE A 1 219 ? 27.389 17.045 3.193 1.00 94.94 219 ILE A C 1
ATOM 1682 O O . ILE A 1 219 ? 27.531 17.435 2.034 1.00 94.94 219 ILE A O 1
ATOM 1686 N N . SER A 1 220 ? 28.176 16.114 3.735 1.00 95.94 220 SER A N 1
ATOM 1687 C CA . SER A 1 220 ? 29.282 15.489 3.010 1.00 95.94 220 SER A CA 1
ATOM 1688 C C . SER A 1 220 ? 28.802 14.732 1.772 1.00 95.94 220 SER A C 1
ATOM 1690 O O . SER A 1 220 ? 29.453 14.826 0.737 1.00 95.94 220 SER A O 1
ATOM 1692 N N . PHE A 1 221 ? 27.653 14.053 1.838 1.00 94.81 221 PHE A N 1
ATOM 1693 C CA . PHE A 1 221 ? 27.016 13.410 0.688 1.00 94.81 221 PHE A CA 1
ATOM 1694 C C . PHE A 1 221 ? 26.768 14.413 -0.450 1.00 94.81 221 PHE A C 1
ATOM 1696 O O . PHE A 1 221 ? 27.248 14.212 -1.565 1.00 94.81 221 PHE A O 1
ATOM 1703 N N . PHE A 1 222 ? 26.116 15.546 -0.160 1.00 92.62 222 PHE A N 1
ATOM 1704 C CA . PHE A 1 222 ? 25.873 16.589 -1.166 1.00 92.62 222 PHE A CA 1
ATOM 1705 C C . PHE A 1 222 ? 27.166 17.182 -1.732 1.00 92.62 222 PHE A C 1
ATOM 1707 O O . PHE A 1 222 ? 27.243 17.473 -2.929 1.00 92.62 222 PHE A O 1
ATOM 1714 N N . MET A 1 223 ? 28.188 17.362 -0.890 1.00 94.00 223 MET A N 1
ATOM 1715 C CA . MET A 1 223 ? 29.494 17.842 -1.339 1.00 94.00 223 MET A CA 1
ATOM 1716 C C . MET A 1 223 ? 30.156 16.845 -2.294 1.00 94.00 223 MET A C 1
ATOM 1718 O O . MET A 1 223 ? 30.580 17.251 -3.374 1.00 94.00 223 MET A O 1
ATOM 1722 N N . CYS A 1 224 ? 30.198 15.554 -1.947 1.00 94.62 224 CYS A N 1
ATOM 1723 C CA . CYS A 1 224 ? 30.755 14.508 -2.806 1.00 94.62 224 CYS A CA 1
ATOM 1724 C C . CYS A 1 224 ? 30.022 14.424 -4.149 1.00 94.62 224 CYS A C 1
ATOM 1726 O O . CYS A 1 224 ? 30.685 14.471 -5.184 1.00 94.62 224 CYS A O 1
ATOM 1728 N N . GLY A 1 225 ? 28.686 14.427 -4.145 1.00 91.62 225 GLY A N 1
ATOM 1729 C CA . GLY A 1 225 ? 27.898 14.399 -5.380 1.00 91.62 225 GLY A CA 1
ATOM 1730 C C . GLY A 1 225 ? 28.079 15.635 -6.252 1.00 91.62 225 GLY A C 1
ATOM 1731 O O . GLY A 1 225 ? 28.079 15.544 -7.482 1.00 91.62 225 GLY A O 1
ATOM 1732 N N . THR A 1 226 ? 28.298 16.803 -5.644 1.00 92.69 226 THR A N 1
ATOM 1733 C CA . THR A 1 226 ? 28.640 18.024 -6.387 1.00 92.69 226 THR A CA 1
ATOM 1734 C C . THR A 1 226 ? 30.024 17.897 -7.021 1.00 92.69 226 THR A C 1
ATOM 1736 O O . THR A 1 226 ? 30.167 18.138 -8.217 1.00 92.69 226 THR A O 1
ATOM 1739 N N . VAL A 1 227 ? 31.032 17.458 -6.262 1.00 94.00 227 VAL A N 1
ATOM 1740 C CA . VAL A 1 227 ? 32.392 17.247 -6.784 1.00 94.00 227 VAL A CA 1
ATOM 1741 C C . VAL A 1 227 ? 32.395 16.213 -7.912 1.00 94.00 227 VAL A C 1
ATOM 1743 O O . VAL A 1 227 ? 33.032 16.448 -8.934 1.00 94.00 227 VAL A O 1
ATOM 1746 N N . TYR A 1 228 ? 31.660 15.106 -7.771 1.00 92.00 228 TYR A N 1
ATOM 1747 C CA . TYR A 1 228 ? 31.558 14.085 -8.815 1.00 92.00 228 TYR A CA 1
ATOM 1748 C C . TYR A 1 228 ? 30.856 14.616 -10.074 1.00 92.00 228 TYR A C 1
ATOM 1750 O O . TYR A 1 228 ? 31.313 14.368 -11.187 1.00 92.00 228 TYR A O 1
ATOM 1758 N N . SER A 1 229 ? 29.802 15.426 -9.910 1.00 89.94 229 SER A N 1
ATOM 1759 C CA . SER A 1 229 ? 29.078 16.049 -11.032 1.00 89.94 229 SER A CA 1
ATOM 1760 C C . SER A 1 229 ? 29.963 16.962 -11.884 1.00 89.94 229 SER A C 1
ATOM 1762 O O . SER A 1 229 ? 29.794 17.001 -13.099 1.00 89.94 229 SER A O 1
ATOM 1764 N N . TYR A 1 230 ? 30.901 17.673 -11.254 1.00 92.19 230 TYR A N 1
ATOM 1765 C CA . TYR A 1 230 ? 31.838 18.587 -11.918 1.00 92.19 230 TYR A CA 1
ATOM 1766 C C . TYR A 1 230 ? 33.249 17.994 -12.051 1.00 92.19 230 TYR A C 1
ATOM 1768 O O . TYR A 1 230 ? 34.208 18.723 -12.288 1.00 92.19 230 TYR A O 1
ATOM 1776 N N . ALA A 1 231 ? 33.403 16.674 -11.910 1.00 91.44 231 ALA A N 1
ATOM 1777 C CA . ALA A 1 231 ? 34.709 16.020 -11.846 1.00 91.44 231 ALA A CA 1
ATOM 1778 C C . ALA A 1 231 ? 35.604 16.356 -13.052 1.00 91.44 231 ALA A C 1
ATOM 1780 O O . ALA A 1 231 ? 36.763 16.721 -12.867 1.00 91.44 231 ALA A O 1
ATOM 1781 N N . GLN A 1 232 ? 35.061 16.317 -14.273 1.00 89.38 232 GLN A N 1
ATOM 1782 C CA . GLN A 1 232 ? 35.817 16.639 -15.489 1.00 89.38 232 GLN A CA 1
ATOM 1783 C C . GLN A 1 232 ? 36.267 18.109 -15.531 1.00 89.38 232 GLN A C 1
ATOM 1785 O O . GLN A 1 232 ? 37.413 18.384 -15.880 1.00 89.38 232 GLN A O 1
ATOM 1790 N N . GLU A 1 233 ? 35.401 19.044 -15.127 1.00 93.06 233 GLU A N 1
ATOM 1791 C CA . GLU A 1 233 ? 35.722 20.480 -15.046 1.00 93.06 233 GLU A CA 1
ATOM 1792 C C . GLU A 1 233 ? 36.782 20.771 -13.973 1.00 93.06 233 GLU A C 1
ATOM 1794 O O . GLU A 1 233 ? 37.609 21.666 -14.130 1.00 93.06 233 GLU A O 1
ATOM 1799 N N . LEU A 1 234 ? 36.799 19.970 -12.906 1.00 92.81 234 LEU A N 1
ATOM 1800 C CA . LEU A 1 234 ? 37.784 20.023 -11.825 1.00 92.81 234 LEU A CA 1
ATOM 1801 C C . LEU A 1 234 ? 39.097 19.286 -12.157 1.00 92.81 234 LEU A C 1
ATOM 1803 O O . LEU A 1 234 ? 39.975 19.188 -11.300 1.00 92.81 234 LEU A O 1
ATOM 1807 N N . GLY A 1 235 ? 39.248 18.755 -13.376 1.00 92.31 235 GLY A N 1
ATOM 1808 C CA . GLY A 1 235 ? 40.444 18.022 -13.805 1.00 92.31 235 GLY A CA 1
ATOM 1809 C C . GLY A 1 235 ? 40.565 16.606 -13.226 1.00 92.31 235 GLY A C 1
ATOM 1810 O O . GLY A 1 235 ? 41.632 15.997 -13.302 1.00 92.31 235 GLY A O 1
ATOM 1811 N N . ILE A 1 236 ? 39.491 16.060 -12.653 1.00 93.25 236 ILE A N 1
ATOM 1812 C CA . ILE A 1 236 ? 39.428 14.680 -12.168 1.00 93.25 236 ILE A CA 1
ATOM 1813 C C . ILE A 1 236 ? 39.121 13.775 -13.368 1.00 93.25 236 ILE A C 1
ATOM 1815 O O . ILE A 1 236 ? 38.025 13.804 -13.931 1.00 93.25 236 ILE A O 1
ATOM 1819 N N . CYS A 1 237 ? 40.107 12.976 -13.779 1.00 89.44 237 CYS A N 1
ATOM 1820 C CA . CYS A 1 237 ? 39.949 12.047 -14.895 1.00 89.44 237 CYS A CA 1
ATOM 1821 C C . CYS A 1 237 ? 39.056 10.855 -14.535 1.00 89.44 237 CYS A C 1
ATOM 1823 O O . CYS A 1 237 ? 38.780 10.583 -13.365 1.00 89.44 237 CYS A O 1
ATOM 1825 N N . CYS A 1 238 ? 38.726 10.080 -15.571 1.00 89.44 238 CYS A N 1
ATOM 1826 C CA . CYS A 1 238 ? 38.380 8.675 -15.401 1.00 89.44 238 CYS A CA 1
ATOM 1827 C C . CYS A 1 238 ? 37.057 8.447 -14.641 1.00 89.44 238 CYS A C 1
ATOM 1829 O O . CYS A 1 238 ? 36.925 7.532 -13.831 1.00 89.44 238 CYS A O 1
ATOM 1831 N N . VAL A 1 239 ? 36.071 9.311 -14.913 1.00 92.38 239 VAL A N 1
ATOM 1832 C CA . VAL A 1 239 ? 34.654 9.132 -14.546 1.00 92.38 239 VAL A CA 1
ATOM 1833 C C . VAL A 1 239 ? 33.993 8.046 -15.405 1.00 92.38 239 VAL A C 1
ATOM 1835 O O . VAL A 1 239 ? 34.576 7.603 -16.395 1.00 92.38 239 VAL A O 1
ATOM 1838 N N . ASP A 1 240 ? 32.773 7.627 -15.054 1.00 90.75 240 ASP A N 1
ATOM 1839 C CA . ASP A 1 240 ? 32.049 6.652 -15.874 1.00 90.75 240 ASP A CA 1
ATOM 1840 C C . ASP A 1 240 ? 31.802 7.191 -17.286 1.00 90.75 240 ASP A C 1
ATOM 1842 O O . ASP A 1 240 ? 31.321 8.312 -17.470 1.00 90.75 240 ASP A O 1
ATOM 1846 N N . GLN A 1 241 ? 32.069 6.351 -18.278 1.00 90.12 241 GLN A N 1
ATOM 1847 C CA . GLN A 1 241 ? 31.790 6.623 -19.678 1.00 90.12 241 GLN A CA 1
ATOM 1848 C C . GLN A 1 241 ? 30.546 5.852 -20.097 1.00 90.12 241 GLN A C 1
ATOM 1850 O O . GLN A 1 241 ? 30.517 4.616 -20.110 1.00 90.12 241 GLN A O 1
ATOM 1855 N N . TRP A 1 242 ? 29.513 6.617 -20.427 1.00 89.12 242 TRP A N 1
ATOM 1856 C CA . TRP A 1 242 ? 28.228 6.128 -20.895 1.00 89.12 242 TRP A CA 1
ATOM 1857 C C . TRP A 1 242 ? 28.016 6.572 -22.333 1.00 89.12 242 TRP A C 1
ATOM 1859 O O . TRP A 1 242 ? 28.207 7.745 -22.649 1.00 89.12 242 TRP A O 1
ATOM 1869 N N . GLU A 1 243 ? 27.548 5.658 -23.171 1.00 86.56 243 GLU A N 1
ATOM 1870 C CA . GLU A 1 243 ? 27.245 5.938 -24.572 1.00 86.56 243 GLU A CA 1
ATOM 1871 C C . GLU A 1 243 ? 25.787 5.630 -24.879 1.00 86.56 243 GLU A C 1
ATOM 1873 O O . GLU A 1 243 ? 25.149 4.805 -24.213 1.00 86.56 243 GLU A O 1
ATOM 1878 N N . ASN A 1 244 ? 25.243 6.321 -25.885 1.00 85.12 244 ASN A N 1
ATOM 1879 C CA . ASN A 1 244 ? 23.930 5.984 -26.413 1.00 85.12 244 ASN A CA 1
ATOM 1880 C C . ASN A 1 244 ? 23.986 4.555 -26.949 1.00 85.12 244 ASN A C 1
ATOM 1882 O O . ASN A 1 244 ? 24.900 4.196 -27.688 1.00 85.12 244 ASN A O 1
ATOM 1886 N N . THR A 1 245 ? 23.008 3.745 -26.567 1.00 80.94 245 THR A N 1
ATOM 1887 C CA . THR A 1 245 ? 22.997 2.326 -26.903 1.00 80.94 245 THR A CA 1
ATOM 1888 C C . THR A 1 245 ? 23.045 2.079 -28.405 1.00 80.94 245 THR A C 1
ATOM 1890 O O . THR A 1 245 ? 23.787 1.202 -28.823 1.00 80.94 245 THR A O 1
ATOM 1893 N N . THR A 1 246 ? 22.332 2.855 -29.220 1.00 77.06 246 THR A N 1
ATOM 1894 C CA . THR A 1 246 ? 22.383 2.693 -30.680 1.00 77.06 246 THR A CA 1
ATOM 1895 C C . THR A 1 246 ? 23.799 2.918 -31.212 1.00 77.06 246 THR A C 1
ATOM 1897 O O . THR A 1 246 ? 24.340 2.048 -31.888 1.00 77.06 246 THR A O 1
ATOM 1900 N N . ILE A 1 247 ? 24.445 4.012 -30.794 1.00 79.94 247 ILE A N 1
ATOM 1901 C CA . ILE A 1 247 ? 25.811 4.371 -31.211 1.00 79.94 247 ILE A CA 1
ATOM 1902 C C . ILE A 1 247 ? 26.815 3.293 -30.780 1.00 79.94 247 ILE A C 1
ATOM 1904 O O . ILE A 1 247 ? 27.593 2.806 -31.594 1.00 79.94 247 ILE A O 1
ATOM 1908 N N . ALA A 1 248 ? 26.749 2.846 -29.522 1.00 80.06 248 ALA A N 1
ATOM 1909 C CA . ALA A 1 248 ? 27.652 1.818 -29.003 1.00 80.06 248 ALA A CA 1
ATOM 1910 C C . ALA A 1 248 ? 27.527 0.483 -29.767 1.00 80.06 248 ALA A C 1
ATOM 1912 O O . ALA A 1 248 ? 28.506 -0.249 -29.930 1.00 80.06 248 ALA A O 1
ATOM 1913 N N . PHE A 1 249 ? 26.322 0.141 -30.239 1.00 78.38 249 PHE A N 1
ATOM 1914 C CA . PHE A 1 249 ? 26.096 -1.040 -31.073 1.00 78.38 249 PHE A CA 1
ATOM 1915 C C . PHE A 1 249 ? 26.605 -0.852 -32.507 1.00 78.38 249 PHE A C 1
ATOM 1917 O O . PHE A 1 249 ? 27.238 -1.769 -33.032 1.00 78.38 249 PHE A O 1
ATOM 1924 N N . GLU A 1 250 ? 26.367 0.305 -33.125 1.00 75.94 250 GLU A N 1
ATOM 1925 C CA . GLU A 1 250 ? 26.884 0.638 -34.460 1.00 75.94 250 GLU A CA 1
ATOM 1926 C C . GLU A 1 250 ? 28.415 0.567 -34.499 1.00 75.94 250 GLU A C 1
ATOM 1928 O O . GLU A 1 250 ? 28.982 -0.128 -35.348 1.00 75.94 250 GLU A O 1
ATOM 1933 N N . GLU A 1 251 ? 29.085 1.208 -33.535 1.00 77.12 251 GLU A N 1
ATOM 1934 C CA . GLU A 1 251 ? 30.547 1.220 -33.434 1.00 77.12 251 GLU A CA 1
ATOM 1935 C C . GLU A 1 251 ? 31.120 -0.182 -33.221 1.00 77.12 251 GLU A C 1
ATOM 1937 O O . GLU A 1 251 ? 32.135 -0.545 -33.819 1.00 77.12 251 GLU A O 1
ATOM 1942 N N . LYS A 1 252 ? 30.461 -0.995 -32.388 1.00 75.56 252 LYS A N 1
ATOM 1943 C CA . LYS A 1 252 ? 30.955 -2.325 -32.035 1.00 75.56 252 LYS A CA 1
ATOM 1944 C C . LYS A 1 252 ? 30.734 -3.380 -33.118 1.00 75.56 252 LYS A C 1
ATOM 1946 O O . LYS A 1 252 ? 31.586 -4.253 -33.287 1.00 75.56 252 LYS A O 1
ATOM 1951 N N . TYR A 1 253 ? 29.576 -3.371 -33.773 1.00 74.56 253 TYR A N 1
ATOM 1952 C CA . TYR A 1 253 ? 29.186 -4.423 -34.718 1.00 74.56 253 TYR A CA 1
ATOM 1953 C C . TYR A 1 253 ? 29.356 -4.014 -36.184 1.00 74.56 253 TYR A C 1
ATOM 1955 O O . TYR A 1 253 ? 29.074 -4.829 -37.059 1.00 74.56 253 TYR A O 1
ATOM 1963 N N . HIS A 1 254 ? 29.849 -2.799 -36.457 1.00 67.25 254 HIS A N 1
ATOM 1964 C CA . HIS A 1 254 ? 30.089 -2.278 -37.807 1.00 67.25 254 HIS A CA 1
ATOM 1965 C C . HIS A 1 254 ? 28.864 -2.428 -38.727 1.00 67.25 254 HIS A C 1
ATOM 1967 O O . HIS A 1 254 ? 28.994 -2.824 -39.887 1.00 67.25 254 HIS A O 1
ATOM 1973 N N . MET A 1 255 ? 27.666 -2.148 -38.202 1.00 60.38 255 MET A N 1
ATOM 1974 C CA . MET A 1 255 ? 26.435 -2.193 -38.994 1.00 60.38 255 MET A CA 1
ATOM 1975 C C . MET A 1 255 ? 26.469 -1.045 -40.012 1.00 60.38 255 MET A C 1
ATOM 1977 O O . MET A 1 255 ? 26.458 0.126 -39.647 1.00 60.38 255 MET A O 1
ATOM 1981 N N . GLY A 1 256 ? 26.637 -1.385 -41.292 1.00 54.94 256 GLY A N 1
ATOM 1982 C CA . GLY A 1 256 ? 26.592 -0.430 -42.401 1.00 54.94 256 GLY A CA 1
ATOM 1983 C C . GLY A 1 256 ? 25.154 -0.095 -42.814 1.00 54.94 256 GLY A C 1
ATOM 1984 O O . GLY A 1 256 ? 24.245 -0.847 -42.497 1.00 54.94 256 GLY A O 1
ATOM 1985 N N . ASN A 1 257 ? 24.989 1.006 -43.564 1.00 49.00 257 ASN A N 1
ATOM 1986 C CA . ASN A 1 257 ? 23.727 1.581 -44.074 1.00 49.00 257 ASN A CA 1
ATOM 1987 C C . ASN A 1 257 ? 22.761 0.577 -44.774 1.00 49.00 257 ASN A C 1
ATOM 1989 O O . ASN A 1 257 ? 22.621 0.623 -46.001 1.00 49.00 257 ASN A O 1
ATOM 1993 N N . GLU A 1 258 ? 22.016 -0.264 -44.049 1.00 53.81 258 GLU A N 1
ATOM 1994 C CA . GLU A 1 258 ? 20.916 -1.073 -44.601 1.00 53.81 258 GLU A CA 1
ATOM 1995 C C . GLU A 1 258 ? 19.574 -0.774 -43.901 1.00 53.81 258 GLU A C 1
ATOM 1997 O O . GLU A 1 258 ? 19.185 -1.318 -42.868 1.00 53.81 258 GLU A O 1
ATOM 2002 N N . SER A 1 259 ? 18.794 0.073 -44.579 1.00 56.06 259 SER A N 1
ATOM 2003 C CA . SER A 1 259 ? 17.675 0.881 -44.058 1.00 56.06 259 SER A CA 1
ATOM 2004 C C . SER A 1 259 ? 16.449 0.184 -43.430 1.00 56.06 259 SER A C 1
ATOM 2006 O O . SER A 1 259 ? 15.539 0.883 -42.966 1.00 56.06 259 SER A O 1
ATOM 2008 N N . ALA A 1 260 ? 16.372 -1.151 -43.416 1.00 46.28 260 ALA A N 1
ATOM 2009 C CA . ALA A 1 260 ? 15.219 -1.893 -42.884 1.00 46.28 260 ALA A CA 1
ATOM 2010 C C . ALA A 1 260 ? 15.542 -2.663 -41.594 1.00 46.28 260 ALA A C 1
ATOM 2012 O O . ALA A 1 260 ? 14.732 -2.658 -40.664 1.00 46.28 260 ALA A O 1
ATOM 2013 N N . THR A 1 261 ? 16.731 -3.263 -41.510 1.00 50.28 261 THR A N 1
ATOM 2014 C CA . THR A 1 261 ? 17.241 -3.955 -40.317 1.00 50.28 261 THR A CA 1
ATOM 2015 C C . THR A 1 261 ? 17.644 -2.943 -39.246 1.00 50.28 261 THR A C 1
ATOM 2017 O O . THR A 1 261 ? 17.294 -3.128 -38.080 1.00 50.28 261 THR A O 1
ATOM 2020 N N . ASP A 1 262 ? 18.232 -1.816 -39.661 1.00 55.62 262 ASP A N 1
ATOM 2021 C CA . ASP A 1 262 ? 18.664 -0.720 -38.784 1.00 55.62 262 ASP A CA 1
ATOM 2022 C C . ASP A 1 262 ? 17.503 -0.149 -37.962 1.00 55.62 262 ASP A C 1
ATOM 2024 O O . ASP A 1 262 ? 17.609 -0.009 -36.754 1.00 55.62 262 ASP A O 1
ATOM 2028 N N . LYS A 1 263 ? 16.315 0.046 -38.551 1.00 54.75 263 LYS A N 1
ATOM 2029 C CA . LYS A 1 263 ? 15.151 0.579 -37.810 1.00 54.75 263 LYS A CA 1
ATOM 2030 C C . LYS A 1 263 ? 14.616 -0.375 -36.744 1.00 54.75 263 LYS A C 1
ATOM 2032 O O . LYS A 1 263 ? 14.100 0.069 -35.720 1.00 54.75 263 LYS A O 1
ATOM 2037 N N . VAL A 1 264 ? 14.674 -1.681 -37.001 1.00 52.97 264 VAL A N 1
ATOM 2038 C CA . VAL A 1 264 ? 14.217 -2.717 -36.062 1.00 52.97 264 VAL A CA 1
ATOM 2039 C C . VAL A 1 264 ? 15.220 -2.852 -34.916 1.00 52.97 264 VAL A C 1
ATOM 2041 O O . VAL A 1 264 ? 14.818 -2.938 -33.757 1.00 52.97 264 VAL A O 1
ATOM 2044 N N . VAL A 1 265 ? 16.510 -2.783 -35.235 1.00 57.78 265 VAL A N 1
ATOM 2045 C CA . VAL A 1 265 ? 17.644 -2.737 -34.306 1.00 57.78 265 VAL A CA 1
ATOM 2046 C C . VAL A 1 265 ? 17.592 -1.464 -33.444 1.00 57.78 265 VAL A C 1
ATOM 2048 O O . VAL A 1 265 ? 17.572 -1.572 -32.219 1.00 57.78 265 VAL A O 1
ATOM 2051 N N . ASP A 1 266 ? 17.404 -0.287 -34.036 1.00 57.72 266 ASP A N 1
ATOM 2052 C CA . ASP A 1 266 ? 17.281 1.012 -33.354 1.00 57.72 266 ASP A CA 1
ATOM 2053 C C . ASP A 1 266 ? 16.095 1.087 -32.392 1.00 57.72 266 ASP A C 1
ATOM 2055 O O . ASP A 1 266 ? 16.135 1.791 -31.383 1.00 57.72 266 ASP A O 1
ATOM 2059 N N . LEU A 1 267 ? 15.014 0.359 -32.683 1.00 59.72 267 LEU A N 1
ATOM 2060 C CA . LEU A 1 267 ? 13.826 0.314 -31.830 1.00 59.72 267 LEU A CA 1
ATOM 2061 C C . LEU A 1 267 ? 13.879 -0.792 -30.777 1.00 59.72 267 LEU A C 1
ATOM 2063 O O . LEU A 1 267 ? 13.317 -0.613 -29.694 1.00 59.72 267 LEU A O 1
ATOM 2067 N N . LEU A 1 268 ? 14.480 -1.946 -31.076 1.00 60.91 268 LEU A N 1
ATOM 2068 C CA . LEU A 1 268 ? 14.508 -3.097 -30.169 1.00 60.91 268 LEU A CA 1
ATOM 2069 C C . LEU A 1 268 ? 15.698 -3.058 -29.217 1.00 60.91 268 LEU A C 1
ATOM 2071 O O . LEU A 1 268 ? 15.541 -3.397 -28.044 1.00 60.91 268 LEU A O 1
ATOM 2075 N N . ILE A 1 269 ? 16.870 -2.618 -29.668 1.00 66.44 269 ILE A N 1
ATOM 2076 C CA . ILE A 1 269 ? 18.085 -2.657 -28.857 1.00 66.44 269 ILE A CA 1
ATOM 2077 C C . ILE A 1 269 ? 17.985 -1.712 -27.652 1.00 66.44 269 ILE A C 1
ATOM 2079 O O . ILE A 1 269 ? 18.173 -2.192 -26.528 1.00 66.44 269 ILE A O 1
ATOM 2083 N N . PRO A 1 270 ? 17.583 -0.433 -27.797 1.00 62.34 270 PRO A N 1
ATOM 2084 C CA . PRO A 1 270 ? 17.347 0.424 -26.640 1.00 62.34 270 PRO A CA 1
ATOM 2085 C C . PRO A 1 270 ? 16.201 -0.062 -25.740 1.00 62.34 270 PRO A C 1
ATOM 2087 O O . PRO A 1 270 ? 16.194 0.211 -24.538 1.00 62.34 270 PRO A O 1
ATOM 2090 N N . LYS A 1 271 ? 15.235 -0.828 -26.275 1.00 62.88 271 LYS A N 1
ATOM 2091 C CA . LYS A 1 271 ? 14.189 -1.473 -25.458 1.00 62.88 271 LYS A CA 1
ATOM 2092 C C . LYS A 1 271 ? 14.746 -2.600 -24.584 1.00 62.88 271 LYS A C 1
ATOM 2094 O O . LYS A 1 271 ? 14.280 -2.773 -23.455 1.00 62.88 271 LYS A O 1
ATOM 2099 N N . VAL A 1 272 ? 15.740 -3.341 -25.074 1.00 63.00 272 VAL A N 1
ATOM 2100 C CA . VAL A 1 272 ? 16.386 -4.443 -24.344 1.00 63.00 272 VAL A CA 1
ATOM 2101 C C . VAL A 1 272 ? 17.432 -3.911 -23.358 1.00 63.00 272 VAL A C 1
ATOM 2103 O O . VAL A 1 272 ? 17.328 -4.170 -22.156 1.00 63.00 272 VAL A O 1
ATOM 2106 N N . TYR A 1 273 ? 18.393 -3.116 -23.834 1.00 65.06 273 TYR A N 1
ATOM 2107 C CA . TYR A 1 273 ? 19.562 -2.670 -23.061 1.00 65.06 273 TYR A CA 1
ATOM 2108 C C . TYR A 1 273 ? 19.347 -1.351 -22.301 1.00 65.06 273 TYR A C 1
ATOM 2110 O O . TYR A 1 273 ? 20.068 -1.069 -21.344 1.00 65.06 273 TYR A O 1
ATOM 2118 N N . GLY A 1 274 ? 18.309 -0.587 -22.645 1.00 72.06 274 GLY A N 1
ATOM 2119 C CA . GLY A 1 274 ? 18.110 0.787 -22.181 1.00 72.06 274 GLY A CA 1
ATOM 2120 C C . GLY A 1 274 ? 18.640 1.810 -23.194 1.00 72.06 274 GLY A C 1
ATOM 2121 O O . GLY A 1 274 ? 19.221 1.419 -24.194 1.00 72.06 274 GLY A O 1
ATOM 2122 N N . PRO A 1 275 ? 18.418 3.118 -22.975 1.00 73.19 275 PRO A N 1
ATOM 2123 C CA . PRO A 1 275 ? 18.860 4.174 -23.895 1.00 73.19 275 PRO A CA 1
ATOM 2124 C C . PRO A 1 275 ? 20.368 4.465 -23.833 1.00 73.19 275 PRO A C 1
ATOM 2126 O O . PRO A 1 275 ? 20.916 5.057 -24.761 1.00 73.19 275 PRO A O 1
ATOM 2129 N N . PHE A 1 276 ? 21.023 4.080 -22.735 1.00 82.62 276 PHE A N 1
ATOM 2130 C CA . PHE A 1 276 ? 22.460 4.231 -22.544 1.00 82.62 276 PHE A CA 1
ATOM 2131 C C . PHE A 1 276 ? 23.053 2.945 -21.987 1.00 82.62 276 PHE A C 1
ATOM 2133 O O . PHE A 1 276 ? 22.439 2.279 -21.148 1.00 82.62 276 PHE A O 1
ATOM 2140 N N . VAL A 1 277 ? 24.271 2.639 -22.417 1.00 84.50 277 VAL A N 1
ATOM 2141 C CA . VAL A 1 277 ? 25.072 1.522 -21.918 1.00 84.50 277 VAL A CA 1
ATOM 2142 C C . VAL A 1 277 ? 26.399 2.033 -21.370 1.00 84.50 277 VAL A C 1
ATOM 2144 O O . VAL A 1 277 ? 26.941 3.032 -21.841 1.00 84.50 277 VAL A O 1
ATOM 2147 N N . LEU A 1 278 ? 26.904 1.363 -20.335 1.00 86.94 278 LEU A N 1
ATOM 2148 C CA . LEU A 1 278 ? 28.204 1.674 -19.755 1.00 86.94 278 LEU A CA 1
ATOM 2149 C C . LEU A 1 278 ? 29.301 1.077 -20.639 1.00 86.94 278 LEU A C 1
ATOM 2151 O O . LEU A 1 278 ? 29.298 -0.131 -20.884 1.00 86.94 278 LEU A O 1
ATOM 2155 N N . VAL A 1 279 ? 30.243 1.905 -21.079 1.00 88.69 279 VAL A N 1
ATOM 2156 C CA . VAL A 1 279 ? 31.362 1.488 -21.939 1.00 88.69 279 VAL A CA 1
ATOM 2157 C C . VAL A 1 279 ? 32.658 1.392 -21.146 1.00 88.69 279 VAL A C 1
ATOM 2159 O O . VAL A 1 279 ? 33.455 0.479 -21.364 1.00 88.69 279 VAL A O 1
ATOM 2162 N N . ASN A 1 280 ? 32.835 2.264 -20.154 1.00 90.00 280 ASN A N 1
ATOM 2163 C CA . ASN A 1 280 ? 33.950 2.188 -19.223 1.00 90.00 280 ASN A CA 1
ATOM 2164 C C . ASN A 1 280 ? 33.531 2.681 -17.833 1.00 90.00 280 ASN A C 1
ATOM 2166 O O . ASN A 1 280 ? 32.922 3.741 -17.709 1.00 90.00 280 ASN A O 1
ATOM 2170 N N . SER A 1 281 ? 33.843 1.928 -16.781 1.00 90.25 281 SER A N 1
ATOM 2171 C CA . SER A 1 281 ? 33.557 2.340 -15.402 1.00 90.25 281 SER A CA 1
ATOM 2172 C C . SER A 1 281 ? 34.621 3.288 -14.863 1.00 90.25 281 SER A C 1
ATOM 2174 O O . SER A 1 281 ? 35.787 3.189 -15.252 1.00 90.25 281 SER A O 1
ATOM 2176 N N . ALA A 1 282 ? 34.240 4.125 -13.900 1.00 91.50 282 ALA A N 1
ATOM 2177 C CA . ALA A 1 282 ? 35.152 5.024 -13.214 1.00 91.50 282 ALA A CA 1
ATOM 2178 C C . ALA A 1 282 ? 36.301 4.287 -12.502 1.00 91.50 282 ALA A C 1
ATOM 2180 O O . ALA A 1 282 ? 36.126 3.187 -11.965 1.00 91.50 282 ALA A O 1
ATOM 2181 N N . ASP A 1 283 ? 37.460 4.937 -12.421 1.00 91.38 283 ASP A N 1
ATOM 2182 C CA . ASP A 1 283 ? 38.615 4.467 -11.657 1.00 91.38 283 ASP A CA 1
ATOM 2183 C C . ASP A 1 283 ? 39.273 5.593 -10.834 1.00 91.38 283 ASP A C 1
ATOM 2185 O O . ASP A 1 283 ? 38.736 6.696 -10.695 1.00 91.38 283 ASP A O 1
ATOM 2189 N N . GLY A 1 284 ? 40.390 5.266 -10.177 1.00 92.25 284 GLY A N 1
ATOM 2190 C CA . GLY A 1 284 ? 41.211 6.234 -9.453 1.00 92.25 284 GLY A CA 1
ATOM 2191 C C . GLY A 1 284 ? 40.438 7.079 -8.432 1.00 92.25 284 GLY A C 1
ATOM 2192 O O . GLY A 1 284 ? 39.705 6.560 -7.584 1.00 92.25 284 GLY A O 1
ATOM 2193 N N . LEU A 1 285 ? 40.640 8.397 -8.506 1.00 93.06 285 LEU A N 1
ATOM 2194 C CA . LEU A 1 285 ? 40.031 9.371 -7.599 1.00 93.06 285 LEU A CA 1
ATOM 2195 C C . LEU A 1 285 ? 38.519 9.521 -7.831 1.00 93.06 285 LEU A C 1
ATOM 2197 O O . LEU A 1 285 ? 37.774 9.663 -6.862 1.00 93.06 285 LEU A O 1
ATOM 2201 N N . ALA A 1 286 ? 38.056 9.435 -9.082 1.00 92.94 286 ALA A N 1
ATOM 2202 C CA . ALA A 1 286 ? 36.635 9.516 -9.412 1.00 92.94 286 ALA A CA 1
ATOM 2203 C C . ALA A 1 286 ? 35.847 8.370 -8.761 1.00 92.94 286 ALA A C 1
ATOM 2205 O O . ALA A 1 286 ? 34.813 8.604 -8.135 1.00 92.94 286 ALA A O 1
ATOM 2206 N N . LEU A 1 287 ? 36.370 7.139 -8.825 1.00 91.81 287 LEU A N 1
ATOM 2207 C CA . LEU A 1 287 ? 35.762 5.986 -8.156 1.00 91.81 287 LEU A CA 1
ATOM 2208 C C . LEU A 1 287 ? 35.762 6.131 -6.627 1.00 91.81 287 LEU A C 1
ATOM 2210 O O . LEU A 1 287 ? 34.808 5.713 -5.973 1.00 91.81 287 LEU A O 1
ATOM 2214 N N . LEU A 1 288 ? 36.817 6.710 -6.046 1.00 92.81 288 LEU A N 1
ATOM 2215 C CA . LEU A 1 288 ? 36.895 6.929 -4.601 1.00 92.81 288 LEU A CA 1
ATOM 2216 C C . LEU A 1 288 ? 35.821 7.918 -4.128 1.00 92.81 288 LEU A C 1
ATOM 2218 O O . LEU A 1 288 ? 35.110 7.620 -3.172 1.00 92.81 288 LEU A O 1
ATOM 2222 N N . ILE A 1 289 ? 35.669 9.053 -4.819 1.00 93.94 289 ILE A N 1
ATOM 2223 C CA . ILE A 1 289 ? 34.637 10.062 -4.519 1.00 93.94 289 ILE A CA 1
ATOM 2224 C C . ILE A 1 289 ? 33.244 9.442 -4.630 1.00 93.94 289 ILE A C 1
ATOM 2226 O O . ILE A 1 289 ? 32.440 9.582 -3.712 1.00 93.94 289 ILE A O 1
ATOM 2230 N N . LYS A 1 290 ? 33.002 8.681 -5.702 1.00 91.50 290 LYS A N 1
ATOM 2231 C CA . LYS A 1 290 ? 31.742 7.972 -5.939 1.00 91.50 290 LYS A CA 1
ATOM 2232 C C . LYS A 1 290 ? 31.401 6.978 -4.824 1.00 91.50 290 LYS A C 1
ATOM 2234 O O . LYS A 1 290 ? 30.264 6.901 -4.375 1.00 91.50 290 LYS A O 1
ATOM 2239 N N . LYS A 1 291 ? 32.391 6.223 -4.337 1.00 92.19 291 LYS A N 1
ATOM 2240 C CA . LYS A 1 291 ? 32.202 5.318 -3.194 1.00 92.19 291 LYS A CA 1
ATOM 2241 C C . LYS A 1 291 ? 31.923 6.080 -1.904 1.00 92.19 291 LYS A C 1
ATOM 2243 O O . LYS A 1 291 ? 31.072 5.651 -1.134 1.00 92.19 291 LYS A O 1
ATOM 2248 N N . PHE A 1 292 ? 32.624 7.186 -1.655 1.00 94.69 292 PHE A N 1
ATOM 2249 C CA . PHE A 1 292 ? 32.350 8.016 -0.483 1.00 94.69 292 PHE A CA 1
ATOM 2250 C C . PHE A 1 292 ? 30.926 8.563 -0.504 1.00 94.69 292 PHE A C 1
ATOM 2252 O O . PHE A 1 292 ? 30.248 8.463 0.510 1.00 94.69 292 PHE A O 1
ATOM 2259 N N . GLU A 1 293 ? 30.457 9.074 -1.642 1.00 94.88 293 GLU A N 1
ATOM 2260 C CA . GLU A 1 293 ? 29.074 9.528 -1.804 1.00 94.88 293 GLU A CA 1
ATOM 2261 C C . GLU A 1 293 ? 28.071 8.428 -1.437 1.00 94.88 293 GLU A C 1
ATOM 2263 O O . GLU A 1 293 ? 27.236 8.637 -0.556 1.00 94.88 293 GLU A O 1
ATOM 2268 N N . PHE A 1 294 ? 28.230 7.234 -2.014 1.00 93.81 294 PHE A N 1
ATOM 2269 C CA . PHE A 1 294 ? 27.388 6.074 -1.723 1.00 93.81 294 PHE A CA 1
ATOM 2270 C C . PHE A 1 294 ? 27.315 5.759 -0.218 1.00 93.81 294 PHE A C 1
ATOM 2272 O O . PHE A 1 294 ? 26.231 5.657 0.356 1.00 93.81 294 PHE A O 1
ATOM 2279 N N . TRP A 1 295 ? 28.467 5.637 0.452 1.00 94.44 295 TRP A N 1
ATOM 2280 C CA . TRP A 1 295 ? 28.505 5.288 1.877 1.00 94.44 295 TRP A CA 1
ATOM 2281 C C . TRP A 1 295 ? 28.008 6.421 2.780 1.00 94.44 295 TRP A C 1
ATOM 2283 O O . TRP A 1 295 ? 27.460 6.156 3.848 1.00 94.44 295 TRP A O 1
ATOM 2293 N N . LEU A 1 296 ? 28.185 7.683 2.382 1.00 95.88 296 LEU A N 1
ATOM 2294 C CA . LEU A 1 296 ? 27.680 8.831 3.136 1.00 95.88 296 LEU A CA 1
ATOM 2295 C C . LEU A 1 296 ? 26.148 8.895 3.111 1.00 95.88 296 LEU A C 1
ATOM 2297 O O . LEU A 1 296 ? 25.552 9.185 4.148 1.00 95.88 296 LEU A O 1
ATOM 2301 N N . GLU A 1 297 ? 25.514 8.574 1.979 1.00 93.62 297 GLU A N 1
ATOM 2302 C CA . GLU A 1 297 ? 24.054 8.415 1.889 1.00 93.62 297 GLU A CA 1
ATOM 2303 C C . GLU A 1 297 ? 23.564 7.304 2.829 1.00 93.62 297 GLU A C 1
ATOM 2305 O O . GLU A 1 297 ? 22.627 7.498 3.609 1.00 93.62 297 GLU A O 1
ATOM 2310 N N . GLU A 1 298 ? 24.237 6.152 2.798 1.00 93.88 298 GLU A N 1
ATOM 2311 C CA . GLU A 1 298 ? 23.885 4.992 3.615 1.00 93.88 298 GLU A CA 1
ATOM 2312 C C . GLU A 1 298 ? 24.000 5.293 5.116 1.00 93.88 298 GLU A C 1
ATOM 2314 O O . GLU A 1 298 ? 23.069 5.045 5.890 1.00 93.88 298 GLU A O 1
ATOM 2319 N N . LEU A 1 299 ? 25.116 5.898 5.530 1.00 95.38 299 LEU A N 1
ATOM 2320 C CA . LEU A 1 299 ? 25.344 6.305 6.914 1.00 95.38 299 LEU A CA 1
ATOM 2321 C C . LEU A 1 299 ? 24.305 7.324 7.387 1.00 95.38 299 LEU A C 1
ATOM 2323 O O . LEU A 1 299 ? 23.834 7.220 8.522 1.00 95.38 299 LEU A O 1
ATOM 2327 N N . ALA A 1 300 ? 23.906 8.270 6.533 1.00 95.31 300 ALA A N 1
ATOM 2328 C CA . ALA A 1 300 ? 22.880 9.247 6.878 1.00 95.31 300 ALA A CA 1
ATOM 2329 C C . ALA A 1 300 ? 21.539 8.562 7.212 1.00 95.31 300 ALA A C 1
ATOM 2331 O O . ALA A 1 300 ? 20.912 8.897 8.221 1.00 95.31 300 ALA A O 1
ATOM 2332 N N . GLY A 1 301 ? 21.142 7.544 6.440 1.00 93.81 301 GLY A N 1
ATOM 2333 C CA . GLY A 1 301 ? 19.977 6.704 6.743 1.00 93.81 301 GLY A CA 1
ATOM 2334 C C . GLY A 1 301 ? 20.139 5.884 8.030 1.00 93.81 301 GLY A C 1
ATOM 2335 O O . GLY A 1 301 ? 19.231 5.844 8.866 1.00 93.81 301 GLY A O 1
ATOM 2336 N N . ILE A 1 302 ? 21.315 5.284 8.248 1.00 95.44 302 ILE A N 1
ATOM 2337 C CA . ILE A 1 302 ? 21.613 4.501 9.459 1.00 95.44 302 ILE A CA 1
ATOM 2338 C C . ILE A 1 302 ? 21.491 5.365 10.721 1.00 95.44 302 ILE A C 1
ATOM 2340 O O . ILE A 1 302 ? 20.879 4.922 11.694 1.00 95.44 302 ILE A O 1
ATOM 2344 N N . PHE A 1 303 ? 21.996 6.602 10.726 1.00 97.44 303 PHE A N 1
ATOM 2345 C CA . PHE A 1 303 ? 21.877 7.487 11.893 1.00 97.44 303 PHE A CA 1
ATOM 2346 C C . PHE A 1 303 ? 20.422 7.830 12.237 1.00 97.44 303 PHE A C 1
ATOM 2348 O O . PHE A 1 303 ? 20.074 7.886 13.421 1.00 97.44 303 PHE A O 1
ATOM 2355 N N . VAL A 1 304 ? 19.549 7.983 11.235 1.00 96.69 304 VAL A N 1
ATOM 2356 C CA . VAL A 1 304 ? 18.102 8.154 11.453 1.00 96.69 304 VAL A CA 1
ATOM 2357 C C . VAL A 1 304 ? 17.509 6.915 12.124 1.00 96.69 304 VAL A C 1
ATOM 2359 O O . VAL A 1 304 ? 16.758 7.032 13.096 1.00 96.69 304 VAL A O 1
ATOM 2362 N N . VAL A 1 305 ? 17.857 5.718 11.648 1.00 96.25 305 VAL A N 1
ATOM 2363 C CA . VAL A 1 305 ? 17.356 4.456 12.211 1.00 96.25 305 VAL A CA 1
ATOM 2364 C C . VAL A 1 305 ? 17.856 4.237 13.641 1.00 96.25 305 VAL A C 1
ATOM 2366 O O . VAL A 1 305 ? 17.066 3.926 14.533 1.00 96.25 305 VAL A O 1
ATOM 2369 N N . VAL A 1 306 ? 19.148 4.458 13.893 1.00 97.06 306 VAL A N 1
ATOM 2370 C CA . VAL A 1 306 ? 19.736 4.352 15.236 1.00 97.06 306 VAL A CA 1
ATOM 2371 C C . VAL A 1 306 ? 19.080 5.352 16.188 1.00 97.06 306 VAL A C 1
ATOM 2373 O O . VAL A 1 306 ? 18.758 4.991 17.317 1.00 97.06 306 VAL A O 1
ATOM 2376 N N . SER A 1 307 ? 18.799 6.576 15.736 1.00 97.31 307 SER A N 1
ATOM 2377 C CA . SER A 1 307 ? 18.075 7.571 16.533 1.00 97.31 307 SER A CA 1
ATOM 2378 C C . SER A 1 307 ? 16.675 7.080 16.949 1.00 97.31 307 SER A C 1
ATOM 2380 O O . SER A 1 307 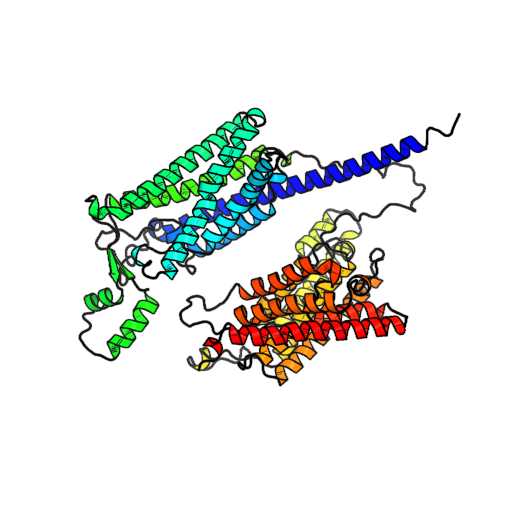? 16.325 7.175 18.128 1.00 97.31 307 SER A O 1
ATOM 2382 N N . HIS A 1 308 ? 15.908 6.460 16.045 1.00 97.25 308 HIS A N 1
ATOM 2383 C CA . HIS A 1 308 ? 14.613 5.851 16.388 1.00 97.25 308 HIS A CA 1
ATOM 2384 C C . HIS A 1 308 ? 14.748 4.674 17.373 1.00 97.25 308 HIS A C 1
ATOM 2386 O O . HIS A 1 308 ? 13.964 4.572 18.320 1.00 97.25 308 HIS A O 1
ATOM 2392 N N . LEU A 1 309 ? 15.766 3.818 17.214 1.00 96.69 309 LEU A N 1
ATOM 2393 C CA . LEU A 1 309 ? 16.041 2.722 18.153 1.00 96.69 309 LEU A CA 1
ATOM 2394 C C . LEU A 1 309 ? 16.446 3.231 19.543 1.00 96.69 309 LEU A C 1
ATOM 2396 O O . LEU A 1 309 ? 16.060 2.634 20.549 1.00 96.69 309 LEU A O 1
ATOM 2400 N N . LEU A 1 310 ? 17.178 4.346 19.624 1.00 97.12 310 LEU A N 1
ATOM 2401 C CA . LEU A 1 310 ? 17.484 5.005 20.895 1.00 97.12 310 LEU A CA 1
ATOM 2402 C C . LEU A 1 310 ? 16.204 5.532 21.556 1.00 97.12 310 LEU A C 1
ATOM 2404 O O . LEU A 1 310 ? 15.997 5.282 22.740 1.00 97.12 310 LEU A O 1
ATOM 2408 N N . ILE A 1 311 ? 15.311 6.178 20.800 1.00 96.88 311 ILE A N 1
ATOM 2409 C CA . ILE A 1 311 ? 14.009 6.636 21.319 1.00 96.88 311 ILE A CA 1
ATOM 2410 C C . ILE A 1 311 ? 13.207 5.461 21.881 1.00 96.88 311 ILE A C 1
ATOM 2412 O O . ILE A 1 311 ? 12.692 5.548 22.997 1.00 96.88 311 ILE A O 1
ATOM 2416 N N . TRP A 1 312 ? 13.135 4.353 21.142 1.00 95.88 312 TRP A N 1
ATOM 2417 C CA . TRP A 1 312 ? 12.481 3.132 21.604 1.00 95.88 312 TRP A CA 1
ATOM 2418 C C . TRP A 1 312 ? 13.106 2.608 22.902 1.00 95.88 312 TRP A C 1
ATOM 2420 O O . TRP A 1 312 ? 12.385 2.388 23.879 1.00 95.88 312 TRP A O 1
ATOM 2430 N N . LYS A 1 313 ? 14.437 2.476 22.943 1.00 94.88 313 LYS A N 1
ATOM 2431 C CA . LYS A 1 313 ? 15.185 1.961 24.098 1.00 94.88 313 LYS A CA 1
ATOM 2432 C C . LYS A 1 313 ? 14.955 2.797 25.360 1.00 94.88 313 LYS A C 1
ATOM 2434 O O . LYS A 1 313 ? 14.711 2.236 26.424 1.00 94.88 313 LYS A O 1
ATOM 2439 N N . PHE A 1 314 ? 15.005 4.124 25.249 1.00 94.69 314 PHE A N 1
ATOM 2440 C CA . PHE A 1 314 ? 14.859 5.034 26.391 1.00 94.69 314 PHE A CA 1
ATOM 2441 C C . PHE A 1 314 ? 13.402 5.377 26.741 1.00 94.69 314 PHE A C 1
ATOM 2443 O O . PHE A 1 314 ? 13.149 6.008 27.763 1.00 94.69 314 PHE A O 1
ATOM 2450 N N . SER A 1 315 ? 12.417 4.906 25.966 1.00 89.31 315 SER A N 1
ATOM 2451 C CA . SER A 1 315 ? 10.994 5.135 26.263 1.00 89.31 315 SER A CA 1
ATOM 2452 C C . SER A 1 315 ? 10.516 4.478 27.568 1.00 89.31 315 SER A C 1
ATOM 2454 O O . SER A 1 315 ? 9.481 4.873 28.105 1.00 89.31 315 SER A O 1
ATOM 2456 N N . LYS A 1 316 ? 11.244 3.461 28.068 1.00 80.19 316 LYS A N 1
ATOM 2457 C CA . LYS A 1 316 ? 10.943 2.648 29.269 1.00 80.19 316 LYS A CA 1
ATOM 2458 C C . LYS A 1 316 ? 9.560 1.986 29.291 1.00 80.19 316 LYS A C 1
ATOM 2460 O O . LYS A 1 316 ? 9.178 1.392 30.295 1.00 80.19 316 LYS A O 1
ATOM 2465 N N . VAL A 1 317 ? 8.829 2.019 28.178 1.00 77.12 317 VAL A N 1
ATOM 2466 C CA . VAL A 1 317 ? 7.471 1.468 28.058 1.00 77.12 317 VAL A CA 1
ATOM 2467 C C . VAL A 1 317 ? 7.435 -0.043 28.318 1.00 77.12 317 VAL A C 1
ATOM 2469 O O . VAL A 1 317 ? 6.426 -0.567 28.776 1.00 77.12 317 VAL A O 1
ATOM 2472 N N . GLN A 1 318 ? 8.547 -0.741 28.079 1.00 68.12 318 GLN A N 1
ATOM 2473 C CA . GLN A 1 318 ? 8.687 -2.182 28.320 1.00 68.12 318 GLN A CA 1
ATOM 2474 C C . GLN A 1 318 ? 8.558 -2.571 29.801 1.00 68.12 318 GLN A C 1
ATOM 2476 O O . GLN A 1 318 ? 8.241 -3.719 30.090 1.00 68.12 318 GLN A O 1
ATOM 2481 N N . HIS A 1 319 ? 8.784 -1.625 30.717 1.00 69.81 319 HIS A N 1
ATOM 2482 C CA . HIS A 1 319 ? 8.708 -1.836 32.164 1.00 69.81 319 HIS A CA 1
ATOM 2483 C C . HIS A 1 319 ? 7.380 -1.365 32.769 1.00 69.81 319 HIS A C 1
ATOM 2485 O O . HIS A 1 319 ? 7.219 -1.409 33.984 1.00 69.81 319 HIS A O 1
ATOM 2491 N N . LEU A 1 320 ? 6.444 -0.870 31.949 1.00 70.50 320 LEU A N 1
ATOM 2492 C CA . LEU A 1 320 ? 5.118 -0.499 32.431 1.00 70.50 320 LEU A CA 1
ATOM 2493 C C . LEU A 1 320 ? 4.303 -1.770 32.670 1.00 70.50 320 LEU A C 1
ATOM 2495 O O . LEU A 1 320 ? 3.918 -2.462 31.723 1.00 70.50 320 LEU A O 1
ATOM 2499 N N . GLU A 1 321 ? 4.033 -2.052 33.938 1.00 67.25 321 GLU A N 1
ATOM 2500 C CA . GLU A 1 321 ? 3.061 -3.063 34.330 1.00 67.25 321 GLU A CA 1
ATOM 2501 C C . GLU A 1 321 ? 1.669 -2.609 33.888 1.00 67.25 321 GLU A C 1
ATOM 2503 O O . GLU A 1 321 ? 1.268 -1.463 34.100 1.00 67.25 321 GLU A O 1
ATOM 2508 N N . VAL A 1 322 ? 0.935 -3.506 33.232 1.00 62.88 322 VAL A N 1
ATOM 2509 C CA . VAL A 1 322 ? -0.501 -3.318 33.033 1.00 62.88 322 VAL A CA 1
ATOM 2510 C C . VAL A 1 322 ? -1.135 -3.759 34.348 1.00 62.88 322 VAL A C 1
ATOM 2512 O O . VAL A 1 322 ? -0.958 -4.928 34.680 1.00 62.88 322 VAL A O 1
ATOM 2515 N N . PRO A 1 323 ? -1.819 -2.879 35.103 1.00 56.06 323 PRO A N 1
ATOM 2516 C CA . PRO A 1 323 ? -2.404 -3.267 36.379 1.00 56.06 323 PRO A CA 1
ATOM 2517 C C . PRO A 1 323 ? -3.285 -4.510 36.202 1.00 56.06 323 PRO A C 1
ATOM 2519 O O . PRO A 1 323 ? -4.260 -4.478 35.445 1.00 56.06 323 PRO A O 1
ATOM 2522 N N . GLU A 1 324 ? -2.914 -5.609 36.858 1.00 48.56 324 GLU A N 1
ATOM 2523 C CA . GLU A 1 324 ? -3.746 -6.803 36.946 1.00 48.56 324 GLU A CA 1
ATOM 2524 C C . GLU A 1 324 ? -4.892 -6.518 37.913 1.00 48.56 324 GLU A C 1
ATOM 2526 O O . GLU A 1 324 ? -4.690 -6.219 39.085 1.00 48.56 324 GLU A O 1
ATOM 2531 N N . LEU A 1 325 ? -6.121 -6.649 37.427 1.00 43.84 325 LEU A N 1
ATOM 2532 C CA . LEU A 1 325 ? -7.290 -6.862 38.275 1.00 43.84 325 LEU A CA 1
ATOM 2533 C C . LEU A 1 325 ? -7.429 -8.373 38.531 1.00 43.84 325 LEU A C 1
ATOM 2535 O O . LEU A 1 325 ? -8.435 -8.991 38.193 1.00 43.84 325 LEU A O 1
ATOM 2539 N N . LEU A 1 326 ? -6.384 -8.981 39.092 1.00 39.97 326 LEU A N 1
ATOM 2540 C CA . LEU A 1 326 ? -6.462 -10.299 39.717 1.00 39.97 326 LEU A CA 1
ATOM 2541 C C . LEU A 1 326 ? -6.759 -10.076 41.200 1.00 39.97 326 LEU A C 1
ATOM 2543 O O . LEU A 1 326 ? -5.831 -9.955 41.982 1.00 39.97 326 LEU A O 1
ATOM 2547 N N . ASP A 1 327 ? -8.044 -9.891 41.529 1.00 35.59 327 ASP A N 1
ATOM 2548 C CA . ASP A 1 327 ? -8.670 -10.227 42.828 1.00 35.59 327 ASP A CA 1
ATOM 2549 C C . ASP A 1 327 ? -10.132 -9.729 42.886 1.00 35.59 327 ASP A C 1
ATOM 2551 O O . ASP A 1 327 ? -10.525 -8.917 43.719 1.00 35.59 327 ASP A O 1
ATOM 2555 N N . ILE A 1 328 ? -10.992 -10.222 41.984 1.00 39.00 328 ILE A N 1
ATOM 2556 C CA . ILE A 1 328 ? -12.462 -10.154 42.171 1.00 39.00 328 ILE A CA 1
ATOM 2557 C C . ILE A 1 328 ? -13.047 -11.564 42.405 1.00 39.00 328 ILE A C 1
ATOM 2559 O O . ILE A 1 328 ? -14.255 -11.757 42.370 1.00 39.00 328 ILE A O 1
ATOM 2563 N N . HIS A 1 329 ? -12.232 -12.598 42.645 1.00 35.12 329 HIS A N 1
ATOM 2564 C CA . HIS A 1 329 ? -12.732 -13.974 42.858 1.00 35.12 329 HIS A CA 1
ATOM 2565 C C . HIS A 1 329 ? -12.444 -14.566 44.251 1.00 35.12 329 HIS A C 1
ATOM 2567 O O . HIS A 1 329 ? -12.614 -15.763 44.444 1.00 35.12 329 HIS A O 1
ATOM 2573 N N . SER A 1 330 ? -12.100 -13.753 45.256 1.00 33.06 330 SER A N 1
ATOM 2574 C CA . SER A 1 330 ? -11.955 -14.204 46.653 1.00 33.06 330 SER A CA 1
ATOM 2575 C C . SER A 1 330 ? -12.983 -13.561 47.598 1.00 33.06 330 SER A C 1
ATOM 2577 O O . SER A 1 330 ? -12.634 -13.009 48.641 1.00 33.06 330 SER A O 1
ATOM 2579 N N . GLY A 1 331 ? -14.262 -13.612 47.224 1.00 30.39 331 GLY A N 1
ATOM 2580 C CA . GLY A 1 331 ? -15.399 -13.374 48.119 1.00 30.39 331 GLY A CA 1
ATOM 2581 C C . GLY A 1 331 ? -16.243 -14.651 48.216 1.00 30.39 331 GLY A C 1
ATOM 2582 O O . GLY A 1 331 ? -16.303 -15.383 47.227 1.00 30.39 331 GLY A O 1
ATOM 2583 N N . PRO A 1 332 ? -16.844 -14.965 49.379 1.00 30.83 332 PRO A N 1
ATOM 2584 C CA . PRO A 1 332 ? -17.598 -16.202 49.565 1.00 30.83 332 PRO A CA 1
ATOM 2585 C C . PRO A 1 332 ? -18.721 -16.315 48.530 1.00 30.83 332 PRO A C 1
ATOM 2587 O O . PRO A 1 332 ? -19.400 -15.334 48.236 1.00 30.83 332 PRO A O 1
ATOM 2590 N N . GLU A 1 333 ? -18.881 -17.521 47.985 1.00 36.66 333 GLU A N 1
ATOM 2591 C CA . GLU A 1 333 ? -19.904 -17.924 47.021 1.00 36.66 333 GLU A CA 1
ATOM 2592 C C . GLU A 1 333 ? -21.309 -17.478 47.452 1.00 36.66 333 GLU A C 1
ATOM 2594 O O . GLU A 1 333 ? -22.003 -18.186 48.176 1.00 36.66 333 GLU A O 1
ATOM 2599 N N . GLN A 1 334 ? -21.751 -16.309 46.999 1.00 34.28 334 GLN A N 1
ATOM 2600 C CA . GLN A 1 334 ? -23.155 -15.911 46.980 1.00 34.28 334 GLN A CA 1
ATOM 2601 C C . GLN A 1 334 ? -23.306 -14.739 45.999 1.00 34.28 334 GLN A C 1
ATOM 2603 O O . GLN A 1 334 ? -22.606 -13.743 46.107 1.00 34.28 334 GLN A O 1
ATOM 2608 N N . GLU A 1 335 ? -24.222 -14.897 45.035 1.00 31.72 335 GLU A N 1
ATOM 2609 C CA . GLU A 1 335 ? -24.587 -13.951 43.955 1.00 31.72 335 GLU A CA 1
ATOM 2610 C C . GLU A 1 335 ? -23.807 -14.036 42.624 1.00 31.72 335 GLU A C 1
ATOM 2612 O O . GLU A 1 335 ? -23.374 -13.047 42.035 1.00 31.72 335 GLU A O 1
ATOM 2617 N N . ALA A 1 336 ? -23.763 -15.235 42.038 1.00 29.84 336 ALA A N 1
ATOM 2618 C CA . ALA A 1 336 ? -23.478 -15.436 40.613 1.00 29.84 336 ALA A CA 1
ATOM 2619 C C . ALA A 1 336 ? -24.679 -15.054 39.711 1.00 29.84 336 ALA A C 1
ATOM 2621 O O . ALA A 1 336 ? -25.251 -15.911 39.038 1.00 29.84 336 ALA A O 1
ATOM 2622 N N . ALA A 1 337 ? -25.087 -13.777 39.691 1.00 32.72 337 ALA A N 1
ATOM 2623 C CA . ALA A 1 337 ? -26.182 -13.322 38.816 1.00 32.72 337 ALA A CA 1
ATOM 2624 C C . ALA A 1 337 ? -25.954 -11.996 38.061 1.00 32.72 337 ALA A C 1
ATOM 2626 O O . ALA A 1 337 ? -26.789 -11.636 37.234 1.00 32.72 337 ALA A O 1
ATOM 2627 N N . SER A 1 338 ? -24.843 -11.273 38.252 1.00 33.69 338 SER A N 1
ATOM 2628 C CA . SER A 1 338 ? -24.668 -9.980 37.559 1.00 33.69 338 SER A CA 1
ATOM 2629 C C . SER A 1 338 ? -23.216 -9.535 37.340 1.00 33.69 338 SER A C 1
ATOM 2631 O O . SER A 1 338 ? -22.872 -8.384 37.603 1.00 33.69 338 SER A O 1
ATOM 2633 N N . ALA A 1 339 ? -22.349 -10.414 36.833 1.00 25.56 339 ALA A N 1
ATOM 2634 C CA . ALA A 1 339 ? -21.023 -9.994 36.372 1.00 25.56 339 ALA A CA 1
ATOM 2635 C C . ALA A 1 339 ? -21.129 -9.211 35.038 1.00 25.56 339 ALA A C 1
ATOM 2637 O O . ALA A 1 339 ? -21.728 -9.724 34.084 1.00 25.56 339 ALA A O 1
ATOM 2638 N N . PRO A 1 340 ? -20.555 -7.997 34.915 1.00 27.59 340 PRO A N 1
ATOM 2639 C CA . PRO A 1 340 ? -20.449 -7.312 33.632 1.00 27.59 340 PRO A CA 1
ATOM 2640 C C . PRO A 1 340 ? -19.466 -8.077 32.734 1.00 27.59 340 PRO A C 1
ATOM 2642 O O . PRO A 1 340 ? -18.305 -8.288 33.077 1.00 27.59 340 PRO A O 1
ATOM 2645 N N . LYS A 1 341 ? -19.965 -8.548 31.586 1.00 30.02 341 LYS A N 1
ATOM 2646 C CA . LYS A 1 341 ? -19.212 -9.335 30.600 1.00 30.02 341 LYS A CA 1
ATOM 2647 C C . LYS A 1 341 ? -18.039 -8.525 30.033 1.00 30.02 341 LYS A C 1
ATOM 2649 O O . LYS A 1 341 ? -18.221 -7.376 29.647 1.00 30.02 341 LYS A O 1
ATOM 2654 N N . CYS A 1 342 ? -16.869 -9.158 29.915 1.00 26.73 342 CYS A N 1
ATOM 2655 C CA . CYS A 1 342 ? -15.713 -8.664 29.161 1.00 26.73 342 CYS A CA 1
ATOM 2656 C C . CYS A 1 342 ? -16.128 -8.202 27.751 1.00 26.73 342 CYS A C 1
ATOM 2658 O O . CYS A 1 342 ? -16.399 -9.033 26.886 1.00 26.73 342 CYS A O 1
ATOM 2660 N N . SER A 1 343 ? -16.170 -6.889 27.518 1.00 29.94 343 SER A N 1
ATOM 2661 C CA . SER A 1 343 ? -16.544 -6.285 26.229 1.00 29.94 343 SER A CA 1
ATOM 2662 C C . SER A 1 343 ? -15.496 -5.310 25.669 1.00 29.94 343 SER A C 1
ATOM 2664 O O . SER A 1 343 ? -15.811 -4.531 24.779 1.00 29.94 343 SER A O 1
ATOM 2666 N N . GLU A 1 344 ? -14.247 -5.330 26.146 1.00 35.19 344 GLU A N 1
ATOM 2667 C CA . GLU A 1 344 ? -13.231 -4.310 25.802 1.00 35.19 344 GLU A CA 1
ATOM 2668 C C . GLU A 1 344 ? -12.098 -4.792 24.870 1.00 35.19 344 GLU A C 1
ATOM 2670 O O . GLU A 1 344 ? -10.944 -4.402 25.021 1.00 35.19 344 GLU A O 1
ATOM 2675 N N . PHE A 1 345 ? -12.404 -5.617 23.868 1.00 34.44 345 PHE A N 1
ATOM 2676 C CA . PHE A 1 345 ? -11.521 -5.804 22.704 1.00 34.44 345 PHE A CA 1
ATOM 2677 C C . PHE A 1 345 ? -12.307 -5.490 21.419 1.00 34.44 345 PHE A C 1
ATOM 2679 O O . PHE A 1 345 ? -12.678 -6.377 20.656 1.00 34.44 345 PHE A O 1
ATOM 2686 N N . GLY A 1 346 ? -12.581 -4.201 21.183 1.00 37.75 346 GLY A N 1
ATOM 2687 C CA . GLY A 1 346 ? -13.406 -3.683 20.072 1.00 37.75 346 GLY A CA 1
ATOM 2688 C C . GLY A 1 346 ? -12.811 -3.796 18.655 1.00 37.75 346 GLY A C 1
ATOM 2689 O O . GLY A 1 346 ? -13.326 -3.190 17.717 1.00 37.75 346 GLY A O 1
ATOM 2690 N N . GLY A 1 347 ? -11.729 -4.561 18.470 1.00 41.31 347 GLY A N 1
ATOM 2691 C CA . GLY A 1 347 ? -10.993 -4.659 17.201 1.00 41.31 347 GLY A CA 1
ATOM 2692 C C . GLY A 1 347 ? -11.214 -5.940 16.390 1.00 41.31 347 GLY A C 1
ATOM 2693 O O . GLY A 1 347 ? -10.778 -6.004 15.244 1.00 41.31 347 GLY A O 1
ATOM 2694 N N . HIS A 1 348 ? -11.875 -6.966 16.939 1.00 53.06 348 HIS A N 1
ATOM 2695 C CA . HIS A 1 348 ? -11.953 -8.288 16.303 1.00 53.06 348 HIS A CA 1
ATOM 2696 C C . HIS A 1 348 ? -13.399 -8.777 16.179 1.00 53.06 348 HIS A C 1
ATOM 2698 O O . HIS A 1 348 ? -13.974 -9.270 17.145 1.00 53.06 348 HIS A O 1
ATOM 2704 N N . ALA A 1 349 ? -13.962 -8.710 14.969 1.00 50.03 349 ALA A N 1
ATOM 2705 C CA . ALA A 1 349 ? -15.338 -9.132 14.672 1.00 50.03 349 ALA A CA 1
ATOM 2706 C C . ALA A 1 349 ? -15.680 -10.564 15.123 1.00 50.03 349 ALA A C 1
ATOM 2708 O O . ALA A 1 349 ? -16.811 -10.847 15.503 1.00 50.03 349 ALA A O 1
ATOM 2709 N N . LEU A 1 350 ? -14.693 -11.464 15.103 1.00 52.91 350 LEU A N 1
ATOM 2710 C CA . LEU A 1 350 ? -14.851 -12.868 15.482 1.00 52.91 350 LEU A CA 1
ATOM 2711 C C . LEU A 1 350 ? -14.579 -13.151 16.965 1.00 52.91 350 LEU A C 1
ATOM 2713 O O . LEU A 1 350 ? -14.892 -14.252 17.418 1.00 52.91 350 LEU A O 1
ATOM 2717 N N . ALA A 1 351 ? -14.021 -12.211 17.737 1.00 56.97 351 ALA A N 1
ATOM 2718 C CA . ALA A 1 351 ? -13.671 -12.462 19.138 1.00 56.97 351 ALA A CA 1
ATOM 2719 C C . ALA A 1 351 ? -14.883 -12.828 20.019 1.00 56.97 351 ALA A C 1
ATOM 2721 O O . ALA A 1 351 ? -14.774 -13.792 20.775 1.00 56.97 351 ALA A O 1
ATOM 2722 N N . PRO A 1 352 ? -16.060 -12.184 19.879 1.00 52.25 352 PRO A N 1
ATOM 2723 C CA . PRO A 1 352 ? -17.257 -12.580 20.626 1.00 52.25 352 PRO A CA 1
ATOM 2724 C C . PRO A 1 352 ? -17.856 -13.931 20.199 1.00 52.25 352 PRO A C 1
ATOM 2726 O O . PRO A 1 352 ? -18.659 -14.489 20.939 1.00 52.25 352 PRO A O 1
ATOM 2729 N N . ILE A 1 353 ? -17.500 -14.433 19.009 1.00 56.75 353 ILE A N 1
ATOM 2730 C CA . ILE A 1 353 ? -18.065 -15.656 18.412 1.00 56.75 353 ILE A CA 1
ATOM 2731 C C . ILE A 1 353 ? -17.140 -16.862 18.641 1.00 56.75 353 ILE A C 1
ATOM 2733 O O . ILE A 1 353 ? -17.607 -17.959 18.919 1.00 56.75 353 ILE A O 1
ATOM 2737 N N . SER A 1 354 ? -15.828 -16.659 18.522 1.00 58.19 354 SER A N 1
ATOM 2738 C CA . SER A 1 354 ? -14.815 -17.724 18.451 1.00 58.19 354 SER A CA 1
ATOM 2739 C C . SER A 1 354 ? -13.625 -17.514 19.400 1.00 58.19 354 SER A C 1
ATOM 2741 O O . SER A 1 354 ? -12.640 -18.242 19.322 1.00 58.19 354 SER A O 1
ATOM 2743 N N . GLY A 1 355 ? -13.667 -16.511 20.285 1.00 54.44 355 GLY A N 1
ATOM 2744 C CA . GLY A 1 355 ? -12.575 -16.216 21.223 1.00 54.44 355 GLY A CA 1
ATOM 2745 C C . GLY A 1 355 ? -11.347 -15.530 20.604 1.00 54.44 355 GLY A C 1
ATOM 2746 O O . GLY A 1 355 ? -10.406 -15.215 21.325 1.00 54.44 355 GLY A O 1
ATOM 2747 N N . GLY A 1 356 ? -11.351 -15.257 19.293 1.00 58.00 356 GLY A N 1
ATOM 2748 C CA . GLY A 1 356 ? -10.289 -14.552 18.565 1.00 58.00 356 GLY A CA 1
ATOM 2749 C C . GLY A 1 356 ? -10.098 -15.106 17.149 1.00 58.00 356 GLY A C 1
ATOM 2750 O O . GLY A 1 356 ? -10.666 -16.134 16.800 1.00 58.00 356 GLY A O 1
ATOM 2751 N N . ALA A 1 357 ? -9.298 -14.438 16.311 1.00 58.66 357 ALA A N 1
ATOM 2752 C CA . ALA A 1 357 ? -8.961 -14.937 14.974 1.00 58.66 357 ALA A CA 1
ATOM 2753 C C . ALA A 1 357 ? -7.816 -15.964 15.050 1.00 58.66 357 ALA A C 1
ATOM 2755 O O . ALA A 1 357 ? -6.650 -15.627 14.846 1.00 58.66 357 ALA A O 1
ATOM 2756 N N . ILE A 1 358 ? -8.147 -17.214 15.374 1.00 64.69 358 ILE A N 1
ATOM 2757 C CA . ILE A 1 358 ? -7.217 -18.345 15.289 1.00 64.69 358 ILE A CA 1
ATOM 2758 C C . ILE A 1 358 ? -7.392 -18.947 13.891 1.00 64.69 358 ILE A C 1
ATOM 2760 O O . ILE A 1 358 ? -8.444 -19.497 13.588 1.00 64.69 358 ILE A O 1
ATOM 2764 N N . LEU A 1 359 ? -6.403 -18.724 13.023 1.00 65.06 359 LEU A N 1
ATOM 2765 C CA . LEU A 1 359 ? -6.384 -19.172 11.621 1.00 65.06 359 LEU A CA 1
ATOM 2766 C C . LEU A 1 359 ? -5.151 -20.053 11.362 1.00 65.06 359 LEU A C 1
ATOM 2768 O O . LEU A 1 359 ? -4.470 -19.922 10.343 1.00 65.06 359 LEU A O 1
ATOM 2772 N N . ASN A 1 360 ? -4.786 -20.868 12.349 1.00 72.56 360 ASN A N 1
ATOM 2773 C CA . ASN A 1 360 ? -3.600 -21.708 12.314 1.00 72.56 360 ASN A CA 1
ATOM 2774 C C . ASN A 1 360 ? -3.788 -22.923 13.242 1.00 72.56 360 ASN A C 1
ATOM 2776 O O . ASN A 1 360 ? -3.812 -22.737 14.466 1.00 72.56 360 ASN A O 1
ATOM 2780 N N . PRO A 1 361 ? -3.762 -24.151 12.691 1.00 75.31 361 PRO A N 1
ATOM 2781 C CA . PRO A 1 361 ? -3.923 -25.381 13.465 1.00 75.31 361 PRO A CA 1
ATOM 2782 C C . PRO A 1 361 ? -2.955 -25.529 14.640 1.00 75.31 361 PRO A C 1
ATOM 2784 O O . PRO A 1 361 ? -3.318 -26.053 15.693 1.00 75.31 361 PRO A O 1
ATOM 2787 N N . ALA A 1 362 ? -1.724 -25.032 14.503 1.00 73.38 362 ALA A N 1
ATOM 2788 C CA . ALA A 1 362 ? -0.737 -25.077 15.576 1.00 73.38 362 ALA A CA 1
ATOM 2789 C C . ALA A 1 362 ? -1.098 -24.131 16.735 1.00 73.38 362 ALA A C 1
ATOM 2791 O O . ALA A 1 362 ? -0.877 -24.465 17.898 1.00 73.38 362 ALA A O 1
ATOM 2792 N N . ILE A 1 363 ? -1.691 -22.972 16.433 1.00 68.06 363 ILE A N 1
ATOM 2793 C CA . ILE A 1 363 ? -2.162 -22.013 17.444 1.00 68.06 363 ILE A CA 1
ATOM 2794 C C . ILE A 1 363 ? -3.446 -22.538 18.101 1.00 68.06 363 ILE A C 1
ATOM 2796 O O . ILE A 1 363 ? -3.570 -22.479 19.326 1.00 68.06 363 ILE A O 1
ATOM 2800 N N . ALA A 1 364 ? -4.354 -23.110 17.302 1.00 70.06 364 ALA A N 1
ATOM 2801 C CA . ALA A 1 364 ? -5.591 -23.739 17.763 1.00 70.06 364 ALA A CA 1
ATOM 2802 C C . ALA A 1 364 ? -5.342 -24.890 18.745 1.00 70.06 364 ALA A C 1
ATOM 2804 O O . ALA A 1 364 ? -6.093 -25.038 19.706 1.00 70.06 364 ALA A O 1
ATOM 2805 N N . LEU A 1 365 ? -4.274 -25.670 18.547 1.00 69.62 365 LEU A N 1
ATOM 2806 C CA . LEU A 1 365 ? -3.852 -26.709 19.493 1.00 69.62 365 LEU A CA 1
ATOM 2807 C C . LEU A 1 365 ? -3.102 -26.142 20.695 1.00 69.62 365 LEU A C 1
ATOM 2809 O O . LEU A 1 365 ? -3.348 -26.577 21.815 1.00 69.62 365 LEU A O 1
ATOM 2813 N N . GLY A 1 366 ? -2.191 -25.189 20.479 1.00 65.56 366 GLY A N 1
ATOM 2814 C CA . GLY A 1 366 ? -1.298 -24.684 21.523 1.00 65.56 366 GLY A CA 1
ATOM 2815 C C . GLY A 1 366 ? -2.011 -23.933 22.651 1.00 65.56 366 GLY A C 1
ATOM 2816 O O . GLY A 1 366 ? -1.679 -24.129 23.818 1.00 65.56 366 GLY A O 1
ATOM 2817 N N . LEU A 1 367 ? -3.012 -23.108 22.326 1.00 63.97 367 LEU A N 1
ATOM 2818 C CA . LEU A 1 367 ? -3.760 -22.312 23.311 1.00 63.97 367 LEU A CA 1
ATOM 2819 C C . LEU A 1 367 ? -4.478 -23.174 24.375 1.00 63.97 367 LEU A C 1
ATOM 2821 O O . LEU A 1 367 ? -4.314 -22.901 25.567 1.00 63.97 367 LEU A O 1
ATOM 2825 N N . PRO A 1 368 ? -5.206 -24.242 24.000 1.00 65.81 368 PRO A N 1
ATOM 2826 C CA . PRO A 1 368 ? -5.804 -25.158 24.960 1.00 65.81 368 PRO A CA 1
ATOM 2827 C C . PRO A 1 368 ? -4.837 -25.854 25.914 1.00 65.81 368 PRO A C 1
ATOM 2829 O O . PRO A 1 368 ? -5.226 -26.113 27.043 1.00 65.81 368 PRO A O 1
ATOM 2832 N N . PHE A 1 369 ? -3.596 -26.155 25.512 1.00 63.53 369 PHE A N 1
ATOM 2833 C CA . PHE A 1 369 ? -2.621 -26.793 26.414 1.00 63.53 369 PHE A CA 1
ATOM 2834 C C . PHE A 1 369 ? -2.152 -25.865 27.542 1.00 63.53 369 PHE A C 1
ATOM 2836 O O . PHE A 1 369 ? -1.659 -26.337 28.564 1.00 63.53 369 PHE A O 1
ATOM 2843 N N . ILE A 1 370 ? -2.321 -24.552 27.373 1.00 58.34 370 ILE A N 1
ATOM 2844 C CA . ILE A 1 370 ? -1.966 -23.541 28.373 1.00 58.34 370 ILE A CA 1
ATOM 2845 C C . ILE A 1 370 ? -3.125 -23.339 29.368 1.00 58.34 370 ILE A C 1
ATOM 2847 O O . ILE A 1 370 ? -2.896 -23.106 30.555 1.00 58.34 370 ILE A O 1
ATOM 2851 N N . SER A 1 371 ? -4.377 -23.493 28.923 1.00 53.50 371 SER A N 1
ATOM 2852 C CA . SER A 1 371 ? -5.565 -23.454 29.787 1.00 53.50 371 SER A CA 1
ATOM 2853 C C . SER A 1 371 ? -5.931 -24.864 30.273 1.00 53.50 371 SER A C 1
ATOM 2855 O O . SER A 1 371 ? -6.419 -25.679 29.500 1.00 53.50 371 SER A O 1
ATOM 2857 N N . HIS A 1 372 ? -5.720 -25.200 31.542 1.00 54.31 372 HIS A N 1
ATOM 2858 C CA . HIS A 1 372 ? -6.055 -26.542 32.037 1.00 54.31 372 HIS A CA 1
ATOM 2859 C C . HIS A 1 372 ? -7.581 -26.796 31.956 1.00 54.31 372 HIS A C 1
ATOM 2861 O O . HIS A 1 372 ? -8.351 -26.003 32.493 1.00 54.31 372 HIS A O 1
ATOM 2867 N N . GLY A 1 373 ? -8.032 -27.893 31.320 1.00 60.66 373 GLY A N 1
ATOM 2868 C CA . GLY A 1 373 ? -9.443 -28.329 31.337 1.00 60.66 373 GLY A CA 1
ATOM 2869 C C . GLY A 1 373 ? -10.056 -28.740 29.984 1.00 60.66 373 GLY A C 1
ATOM 2870 O O . GLY A 1 373 ? -9.380 -29.257 29.097 1.00 60.66 373 GLY A O 1
ATOM 2871 N N . SER A 1 374 ? -11.374 -28.530 29.839 1.00 56.97 374 SER A N 1
ATOM 2872 C CA . SER A 1 374 ? -12.240 -28.929 28.705 1.00 56.97 374 SER A CA 1
ATOM 2873 C C . SER A 1 374 ? -11.979 -28.195 27.375 1.00 56.97 374 SER A C 1
ATOM 2875 O O . SER A 1 374 ? -12.646 -28.459 26.374 1.00 56.97 374 SER A O 1
ATOM 2877 N N . THR A 1 375 ? -10.994 -27.300 27.331 1.00 63.22 375 THR A N 1
ATOM 2878 C CA . THR A 1 375 ? -10.630 -26.462 26.178 1.00 63.22 375 THR A CA 1
ATOM 2879 C C . THR A 1 375 ? -9.850 -27.213 25.094 1.00 63.22 375 THR A C 1
ATOM 2881 O O . THR A 1 375 ? -9.878 -26.801 23.935 1.00 63.22 375 THR A O 1
ATOM 2884 N N . VAL A 1 376 ? -9.209 -28.349 25.413 1.00 66.44 376 VAL A N 1
ATOM 2885 C CA . VAL A 1 376 ? -8.451 -29.168 24.437 1.00 66.44 376 VAL A CA 1
ATOM 2886 C C . VAL A 1 376 ? -9.351 -29.706 23.324 1.00 66.44 376 VAL A C 1
ATOM 2888 O O . VAL A 1 376 ? -8.970 -29.689 22.155 1.00 66.44 376 VAL A O 1
ATOM 2891 N N . MET A 1 377 ? -10.577 -30.117 23.662 1.00 69.88 377 MET A N 1
ATOM 2892 C CA . MET A 1 377 ? -11.547 -30.599 22.672 1.00 69.88 377 MET A CA 1
ATOM 2893 C C . MET A 1 377 ? -12.000 -29.487 21.715 1.00 69.88 377 MET A C 1
ATOM 2895 O O . MET A 1 377 ? -12.193 -29.746 20.529 1.00 69.88 377 MET A O 1
ATOM 2899 N N . PHE A 1 378 ? -12.093 -28.240 22.192 1.00 71.50 378 PHE A N 1
ATOM 2900 C CA . PHE A 1 378 ? -12.360 -27.084 21.331 1.00 71.50 378 PHE A CA 1
ATOM 2901 C C . PHE A 1 378 ? -11.184 -26.791 20.392 1.00 71.50 378 PHE A C 1
ATOM 2903 O O . PHE A 1 378 ? -11.409 -26.540 19.213 1.00 71.50 378 PHE A O 1
ATOM 2910 N N . GLY A 1 379 ? -9.939 -26.911 20.863 1.00 73.31 379 GLY A N 1
ATOM 2911 C CA . GLY A 1 379 ? -8.759 -26.785 20.000 1.00 73.31 379 GLY A CA 1
ATOM 2912 C C . GLY A 1 379 ? -8.721 -27.809 18.868 1.00 73.31 379 GLY A C 1
ATOM 2913 O O . GLY A 1 379 ? -8.475 -27.454 17.718 1.00 73.31 379 GLY A O 1
ATOM 2914 N N . ILE A 1 380 ? -9.040 -29.073 19.167 1.00 77.31 380 ILE A N 1
ATOM 2915 C CA . ILE A 1 380 ? -9.150 -30.131 18.149 1.00 77.31 380 ILE A CA 1
ATOM 2916 C C . ILE A 1 380 ? -10.258 -29.800 17.140 1.00 77.31 380 ILE A C 1
ATOM 2918 O O . ILE A 1 380 ? -10.054 -29.949 15.936 1.00 77.31 380 ILE A O 1
ATOM 2922 N N . ALA A 1 381 ? -11.413 -29.313 17.605 1.00 80.06 381 ALA A N 1
ATOM 2923 C CA . ALA A 1 381 ? -12.498 -28.899 16.718 1.00 80.06 381 ALA A CA 1
ATOM 2924 C C . ALA A 1 381 ? -12.080 -27.751 15.778 1.00 80.06 381 ALA A C 1
ATOM 2926 O O . ALA A 1 381 ? -12.423 -27.785 14.596 1.00 80.06 381 ALA A O 1
ATOM 2927 N N . TYR A 1 382 ? -11.294 -26.781 16.264 1.00 78.62 382 TYR A N 1
ATOM 2928 C CA . TYR A 1 382 ? -10.751 -25.695 15.438 1.00 78.62 382 TYR A CA 1
ATOM 2929 C C . TYR A 1 382 ? -9.794 -26.224 14.371 1.00 78.62 382 TYR A C 1
ATOM 2931 O O . TYR A 1 382 ? -9.957 -25.882 13.205 1.00 78.62 382 TYR A O 1
ATOM 2939 N N . VAL A 1 383 ? -8.874 -27.128 14.730 1.00 82.81 383 VAL A N 1
ATOM 2940 C CA . VAL A 1 383 ? -7.981 -27.773 13.751 1.00 82.81 383 VAL A CA 1
ATOM 2941 C C . VAL A 1 383 ? -8.769 -28.477 12.657 1.00 82.81 383 VAL A C 1
ATOM 2943 O O . VAL A 1 383 ? -8.465 -28.319 11.477 1.00 82.81 383 VAL A O 1
ATOM 2946 N N . VAL A 1 384 ? -9.783 -29.262 13.031 1.00 85.81 384 VAL A N 1
ATOM 2947 C CA . VAL A 1 384 ? -10.611 -29.976 12.052 1.00 85.81 384 VAL A CA 1
ATOM 2948 C C . VAL A 1 384 ? -11.318 -28.982 11.132 1.00 85.81 384 VAL A C 1
ATOM 2950 O O . VAL A 1 384 ? -11.298 -29.170 9.918 1.00 85.81 384 VAL A O 1
ATOM 2953 N N . ALA A 1 385 ? -11.890 -27.906 11.675 1.00 83.88 385 ALA A N 1
ATOM 2954 C CA . ALA A 1 385 ? -12.542 -26.870 10.879 1.00 83.88 385 ALA A CA 1
ATOM 2955 C C . ALA A 1 385 ? -11.567 -26.159 9.921 1.00 83.88 385 ALA A C 1
ATOM 2957 O O . ALA A 1 385 ? -11.888 -25.974 8.748 1.00 83.88 385 ALA A O 1
ATOM 2958 N N . GLU A 1 386 ? -10.365 -25.810 10.382 1.00 85.38 386 GLU A N 1
ATOM 2959 C CA . GLU A 1 386 ? -9.320 -25.180 9.567 1.00 85.38 386 GLU A CA 1
ATOM 2960 C C . GLU A 1 386 ? -8.828 -26.113 8.448 1.00 85.38 386 GLU A C 1
ATOM 2962 O O . GLU A 1 386 ? -8.682 -25.680 7.304 1.00 85.38 386 GLU A O 1
ATOM 2967 N N . LEU A 1 387 ? -8.639 -27.407 8.737 1.00 85.69 387 LEU A N 1
ATOM 2968 C CA . LEU A 1 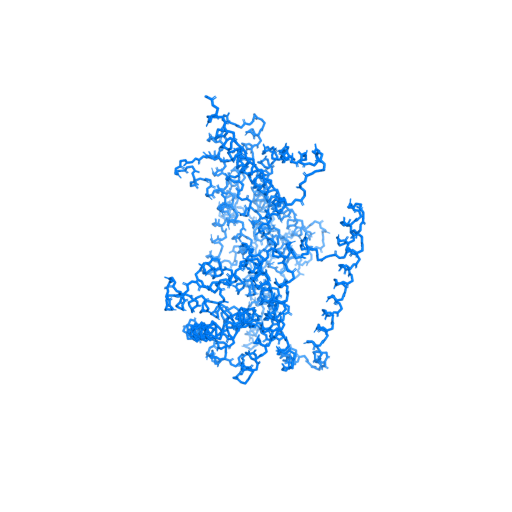387 ? -8.269 -28.414 7.735 1.00 85.69 387 LEU A CA 1
ATOM 2969 C C . LEU A 1 387 ? -9.385 -28.642 6.709 1.00 85.69 387 LEU A C 1
ATOM 2971 O O . LEU A 1 387 ? -9.106 -28.742 5.515 1.00 85.69 387 LEU A O 1
ATOM 2975 N N . LEU A 1 388 ? -10.650 -28.676 7.140 1.00 88.75 388 LEU A N 1
ATOM 2976 C CA . LEU A 1 388 ? -11.795 -28.735 6.228 1.00 88.75 388 LEU A CA 1
ATOM 2977 C C . LEU A 1 388 ? -11.857 -27.488 5.338 1.00 88.75 388 LEU A C 1
ATOM 2979 O O . LEU A 1 388 ? -12.054 -27.611 4.130 1.00 88.75 388 LEU A O 1
ATOM 2983 N N . GLY A 1 389 ? -11.619 -26.302 5.904 1.00 86.38 389 GLY A N 1
ATOM 2984 C CA . GLY A 1 389 ? -11.501 -25.056 5.149 1.00 86.38 389 GLY A CA 1
ATOM 2985 C C . GLY A 1 389 ? -10.387 -25.113 4.101 1.00 86.38 389 GLY A C 1
ATOM 2986 O O . GLY A 1 389 ? -10.607 -24.740 2.948 1.00 86.38 389 GLY A O 1
ATOM 2987 N N . ALA A 1 390 ? -9.218 -25.653 4.459 1.00 85.88 390 ALA A N 1
ATOM 2988 C CA . ALA A 1 390 ? -8.108 -25.850 3.530 1.00 85.88 390 ALA A CA 1
ATOM 2989 C C . ALA A 1 390 ? -8.464 -26.827 2.393 1.00 85.88 390 ALA A C 1
ATOM 2991 O O . ALA A 1 390 ? -8.187 -26.537 1.229 1.00 85.88 390 ALA A O 1
ATOM 2992 N N . LEU A 1 391 ? -9.132 -27.945 2.699 1.00 89.62 391 LEU A N 1
ATOM 2993 C CA . LEU A 1 391 ? -9.592 -28.915 1.697 1.00 89.62 391 LEU A CA 1
ATOM 2994 C C . LEU A 1 391 ? -10.606 -28.302 0.723 1.00 89.62 391 LEU A C 1
ATOM 2996 O O . LEU A 1 391 ? -10.499 -28.508 -0.488 1.00 89.62 391 LEU A O 1
ATOM 3000 N N . ILE A 1 392 ? -11.556 -27.512 1.232 1.00 90.56 392 ILE A N 1
ATOM 3001 C CA . ILE A 1 392 ? -12.490 -26.747 0.395 1.00 90.56 392 ILE A CA 1
ATOM 3002 C C . ILE A 1 392 ? -11.708 -25.771 -0.491 1.00 90.56 392 ILE A C 1
ATOM 3004 O O . ILE A 1 392 ? -11.970 -25.697 -1.689 1.00 90.56 392 ILE A O 1
ATOM 3008 N N . GLY A 1 393 ? -10.711 -25.075 0.062 1.00 87.62 393 GLY A N 1
ATOM 3009 C CA . GLY A 1 393 ? -9.834 -24.171 -0.684 1.00 87.62 393 GLY A CA 1
ATOM 3010 C C . GLY A 1 393 ? -9.121 -24.851 -1.857 1.00 87.62 393 GLY A C 1
ATOM 3011 O O . GLY A 1 393 ? -9.142 -24.320 -2.967 1.00 87.62 393 GLY A O 1
ATOM 3012 N N . VAL A 1 394 ? -8.560 -26.047 -1.645 1.00 87.81 394 VAL A N 1
ATOM 3013 C CA . VAL A 1 394 ? -7.926 -26.849 -2.710 1.00 87.81 394 VAL A CA 1
ATOM 3014 C C . VAL A 1 394 ? -8.939 -27.215 -3.795 1.00 87.81 394 VAL A C 1
ATOM 3016 O O . VAL A 1 394 ? -8.673 -27.001 -4.975 1.00 87.81 394 VAL A O 1
ATOM 3019 N N . ARG A 1 395 ? -10.133 -27.691 -3.423 1.00 90.38 395 ARG A N 1
ATOM 3020 C CA . ARG A 1 395 ? -11.168 -28.048 -4.409 1.00 90.38 395 ARG A CA 1
ATOM 3021 C C . ARG A 1 395 ? -11.680 -26.848 -5.193 1.00 90.38 395 ARG A C 1
ATOM 3023 O O . ARG A 1 395 ? -11.876 -26.950 -6.399 1.00 90.38 395 ARG A O 1
ATOM 3030 N N . LEU A 1 396 ? -11.864 -25.702 -4.543 1.00 90.06 396 LEU A N 1
ATOM 3031 C CA . LEU A 1 396 ? -12.228 -24.465 -5.232 1.00 90.06 396 LEU A CA 1
ATOM 3032 C C . LEU A 1 396 ? -11.117 -24.015 -6.183 1.00 90.06 396 LEU A C 1
ATOM 3034 O O . LEU A 1 396 ? -11.417 -23.607 -7.302 1.00 90.06 396 LEU A O 1
ATOM 3038 N N . PHE A 1 397 ? -9.848 -24.124 -5.776 1.00 86.69 397 PHE A N 1
ATOM 3039 C CA . PHE A 1 397 ? -8.707 -23.821 -6.638 1.00 86.69 397 PHE A CA 1
ATOM 3040 C C . PHE A 1 397 ? -8.706 -24.688 -7.902 1.00 86.69 397 PHE A C 1
ATOM 3042 O O . PHE A 1 397 ? -8.576 -24.138 -8.997 1.00 86.69 397 PHE A O 1
ATOM 3049 N N . GLU A 1 398 ? -8.897 -26.001 -7.750 1.00 85.56 398 GLU A N 1
ATOM 3050 C CA . GLU A 1 398 ? -8.993 -26.954 -8.860 1.00 85.56 398 GLU A CA 1
ATOM 3051 C C . GLU A 1 398 ? -10.173 -26.619 -9.778 1.00 85.56 398 GLU A C 1
ATOM 3053 O O . GLU A 1 398 ? -9.977 -26.450 -10.973 1.00 85.56 398 GLU A O 1
ATOM 3058 N N . ILE A 1 399 ? -11.387 -26.441 -9.243 1.00 86.81 399 ILE A N 1
ATOM 3059 C CA . ILE A 1 399 ? -12.591 -26.154 -10.046 1.00 86.81 399 ILE A CA 1
ATOM 3060 C C . ILE A 1 399 ? -12.451 -24.840 -10.823 1.00 86.81 399 ILE A C 1
ATOM 3062 O O . ILE A 1 399 ? -12.804 -24.774 -11.999 1.00 86.81 399 ILE A O 1
ATOM 3066 N N . LEU A 1 400 ? -11.928 -23.790 -10.183 1.00 84.94 400 LEU A N 1
ATOM 3067 C CA . LEU A 1 400 ? -11.753 -22.475 -10.807 1.00 84.94 400 LEU A CA 1
ATOM 3068 C C . LEU A 1 400 ? -10.689 -22.473 -11.913 1.00 84.94 400 LEU A C 1
ATOM 3070 O O . LEU A 1 400 ? -10.675 -21.553 -12.730 1.00 84.94 400 LEU A O 1
ATOM 3074 N N . ARG A 1 401 ? -9.799 -23.472 -11.931 1.00 80.12 401 ARG A N 1
ATOM 3075 C CA . ARG A 1 401 ? -8.710 -23.619 -12.911 1.00 80.12 401 ARG A CA 1
ATOM 3076 C C . ARG A 1 401 ? -8.841 -24.873 -13.782 1.00 80.12 401 ARG A C 1
ATOM 3078 O O . ARG A 1 401 ? -8.022 -25.090 -14.668 1.00 80.12 401 ARG A O 1
ATOM 3085 N N . ALA A 1 402 ? -9.899 -25.659 -13.599 1.00 66.75 402 ALA A N 1
ATOM 3086 C CA . ALA A 1 402 ? -10.189 -26.835 -14.403 1.00 66.75 402 ALA A CA 1
ATOM 3087 C C . ALA A 1 402 ? -10.466 -26.405 -15.854 1.00 66.75 402 ALA A C 1
ATOM 3089 O O . ALA A 1 402 ? -11.519 -25.845 -16.172 1.00 66.75 402 ALA A O 1
ATOM 3090 N N . GLY A 1 403 ? -9.487 -26.640 -16.729 1.00 54.94 403 GLY A N 1
ATOM 3091 C CA . GLY A 1 403 ? -9.504 -26.229 -18.134 1.00 54.94 403 GLY A CA 1
ATOM 3092 C C . GLY A 1 403 ? -8.467 -25.171 -18.521 1.00 54.94 403 GLY A C 1
ATOM 3093 O O . GLY A 1 403 ? -8.406 -24.831 -19.695 1.00 54.94 403 GLY A O 1
ATOM 3094 N N . SER A 1 404 ? -7.640 -24.664 -17.594 1.00 53.00 404 SER A N 1
ATOM 3095 C CA . SER A 1 404 ? -6.433 -23.899 -17.965 1.00 53.00 404 SER A CA 1
ATOM 3096 C C . SER A 1 404 ? -5.234 -24.790 -18.313 1.00 53.00 404 SER A C 1
ATOM 3098 O O . SER A 1 404 ? -4.231 -24.287 -18.804 1.00 53.00 404 SER A O 1
ATOM 3100 N N . GLU A 1 405 ? -5.321 -26.095 -18.040 1.00 46.84 405 GLU A N 1
ATOM 3101 C CA . GLU A 1 405 ? -4.260 -27.080 -18.307 1.00 46.84 405 GLU A CA 1
ATOM 3102 C C . GLU A 1 405 ? -4.254 -27.581 -19.764 1.00 46.84 405 GLU A C 1
ATOM 3104 O O . GLU A 1 405 ? -3.220 -28.039 -20.238 1.00 46.84 405 GLU A O 1
ATOM 3109 N N . ASP A 1 406 ? -5.357 -27.413 -20.505 1.00 42.25 406 ASP A N 1
ATOM 3110 C CA . ASP A 1 406 ? -5.469 -27.838 -21.911 1.00 42.25 406 ASP A CA 1
ATOM 3111 C C . ASP A 1 406 ? -4.823 -26.845 -22.907 1.00 42.25 406 ASP A C 1
ATOM 3113 O O . ASP A 1 406 ? -4.751 -27.126 -24.102 1.00 42.25 406 ASP A O 1
ATOM 3117 N N . CYS A 1 407 ? -4.312 -25.695 -22.445 1.00 44.66 407 CYS A N 1
ATOM 3118 C CA . CYS A 1 407 ? -3.567 -24.744 -23.280 1.00 44.66 407 CYS A CA 1
ATOM 3119 C C . CYS A 1 407 ? -2.100 -25.174 -23.432 1.00 44.66 407 CYS A C 1
ATOM 3121 O O . CYS A 1 407 ? -1.191 -24.564 -22.872 1.00 44.66 407 CYS A O 1
ATOM 3123 N N . CYS A 1 408 ? -1.869 -26.257 -24.171 1.00 40.41 408 CYS A N 1
ATOM 3124 C CA . CYS A 1 408 ? -0.539 -26.686 -24.599 1.00 40.41 408 CYS A CA 1
ATOM 3125 C C . CYS A 1 408 ? -0.492 -26.864 -2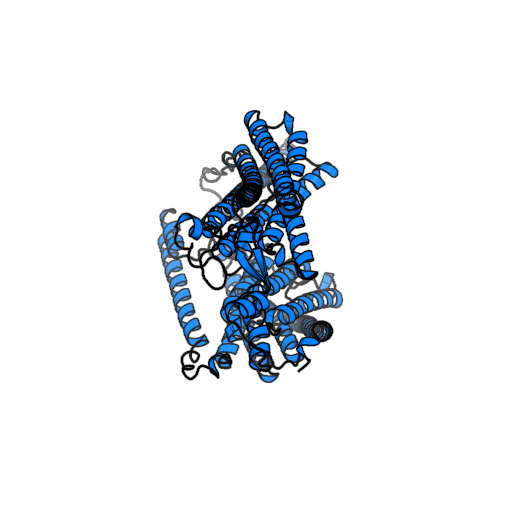6.120 1.00 40.41 408 CYS A C 1
ATOM 3127 O O . CYS A 1 408 ? -0.345 -27.991 -26.579 1.00 40.41 408 CYS A O 1
ATOM 3129 N N . CYS A 1 409 ? -0.582 -25.776 -26.894 1.00 39.62 409 CYS A N 1
ATOM 3130 C CA . CYS A 1 409 ? -0.141 -25.735 -28.295 1.00 39.62 409 CYS A CA 1
ATOM 3131 C C . CYS A 1 409 ? 0.366 -24.314 -28.639 1.00 39.62 409 CYS A C 1
ATOM 3133 O O . CYS A 1 409 ? -0.310 -23.347 -28.337 1.00 39.62 409 CYS A O 1
ATOM 3135 N N . ASP A 1 410 ? 1.553 -24.210 -29.243 1.00 38.62 410 ASP A N 1
ATOM 3136 C CA . ASP A 1 410 ? 2.143 -23.062 -29.962 1.00 38.62 410 ASP A CA 1
ATOM 3137 C C . ASP A 1 410 ? 2.429 -21.695 -29.283 1.00 38.62 410 ASP A C 1
ATOM 3139 O O . ASP A 1 410 ? 1.644 -21.065 -28.582 1.00 38.62 410 ASP A O 1
ATOM 3143 N N . ILE A 1 411 ? 3.640 -21.190 -29.563 1.00 45.09 411 ILE A N 1
ATOM 3144 C CA . ILE A 1 411 ? 4.235 -19.949 -29.024 1.00 45.09 411 ILE A CA 1
ATOM 3145 C C . ILE A 1 411 ? 3.458 -18.685 -29.446 1.00 45.09 411 ILE A C 1
ATOM 3147 O O . ILE A 1 411 ? 3.507 -17.679 -28.736 1.00 45.09 411 ILE A O 1
ATOM 3151 N N . GLU A 1 412 ? 2.723 -18.728 -30.561 1.00 42.16 412 GLU A N 1
ATOM 3152 C CA . GLU A 1 412 ? 1.853 -17.626 -31.001 1.00 42.16 412 GLU A CA 1
ATOM 3153 C C . GLU A 1 412 ? 0.581 -17.509 -30.140 1.00 42.16 412 GLU A C 1
ATOM 3155 O O . GLU A 1 412 ? 0.117 -16.397 -29.891 1.00 42.16 412 GLU A O 1
ATOM 3160 N N . GLU A 1 413 ? 0.091 -18.617 -29.572 1.00 37.31 413 GLU A N 1
ATOM 3161 C CA . GLU A 1 413 ? -1.075 -18.655 -28.676 1.00 37.31 413 GLU A CA 1
ATOM 3162 C C . GLU A 1 413 ? -0.711 -18.251 -27.231 1.00 37.31 413 GLU A C 1
ATOM 3164 O O . GLU A 1 413 ? -1.554 -17.797 -26.463 1.00 37.31 413 GLU A O 1
ATOM 3169 N N . TYR A 1 414 ? 0.579 -18.259 -26.870 1.00 40.28 414 TYR A N 1
ATOM 3170 C CA . TYR A 1 414 ? 1.085 -17.758 -25.579 1.00 40.28 414 TYR A CA 1
ATOM 3171 C C . TYR A 1 414 ? 0.832 -16.248 -25.357 1.00 40.28 414 TYR A C 1
ATOM 3173 O O . TYR A 1 414 ? 0.959 -15.743 -24.234 1.00 40.28 414 TYR A O 1
ATOM 3181 N N . LEU A 1 415 ? 0.514 -15.508 -26.427 1.00 37.66 415 LEU A N 1
ATOM 3182 C CA . LEU A 1 415 ? 0.139 -14.092 -26.390 1.00 37.66 415 LEU A CA 1
ATOM 3183 C C . LEU A 1 415 ? -1.374 -13.870 -26.216 1.00 37.66 415 LEU A C 1
ATOM 3185 O O . LEU A 1 415 ? -1.762 -12.787 -25.770 1.00 37.66 415 LEU A O 1
ATOM 3189 N N . GLU A 1 416 ? -2.217 -14.876 -26.468 1.00 39.00 416 GLU A N 1
ATOM 3190 C CA . GLU A 1 416 ? -3.648 -14.836 -26.162 1.00 39.00 416 GLU A CA 1
ATOM 3191 C C . GLU A 1 416 ? -3.907 -15.550 -24.831 1.00 39.00 416 GLU A C 1
ATOM 3193 O O . GLU A 1 416 ? -3.868 -16.767 -24.698 1.00 39.00 416 GLU A O 1
ATOM 3198 N N . MET A 1 417 ? -4.152 -14.763 -23.783 1.00 47.88 417 MET A N 1
ATOM 3199 C CA . MET A 1 417 ? -4.563 -15.275 -22.476 1.00 47.88 417 MET A CA 1
ATOM 3200 C C . MET A 1 417 ? -5.765 -16.222 -22.630 1.00 47.88 417 MET A C 1
ATOM 3202 O O . MET A 1 417 ? -6.862 -15.749 -22.926 1.00 47.88 417 MET A O 1
ATOM 3206 N N . CYS A 1 418 ? -5.588 -17.522 -22.369 1.00 55.78 418 CYS A N 1
ATOM 3207 C CA . CYS A 1 418 ? -6.689 -18.487 -22.345 1.00 55.78 418 CYS A CA 1
ATOM 3208 C C . CYS A 1 418 ? -7.812 -17.981 -21.424 1.00 55.78 418 CYS A C 1
ATOM 3210 O O . CYS A 1 418 ? -7.646 -17.895 -20.204 1.00 55.78 418 CYS A O 1
ATOM 3212 N N . VAL A 1 419 ? -8.941 -17.581 -22.017 1.00 67.00 419 VAL A N 1
ATOM 3213 C CA . VAL A 1 419 ? -10.069 -16.989 -21.290 1.00 67.00 419 VAL A CA 1
ATOM 3214 C C . VAL A 1 419 ? -10.739 -18.084 -20.453 1.00 67.00 419 VAL A C 1
ATOM 3216 O O . VAL A 1 419 ? -11.202 -19.078 -21.018 1.00 67.00 419 VAL A O 1
ATOM 3219 N N . PRO A 1 420 ? -10.839 -17.937 -19.119 1.00 79.38 420 PRO A N 1
ATOM 3220 C CA . PRO A 1 420 ? -11.482 -18.940 -18.276 1.00 79.38 420 PRO A CA 1
ATOM 3221 C C . PRO A 1 420 ? -12.948 -19.170 -18.667 1.00 79.38 420 PRO A C 1
ATOM 3223 O O . PRO A 1 420 ? -13.662 -18.237 -19.047 1.00 79.38 420 PRO A O 1
ATOM 3226 N N . ARG A 1 421 ? -13.427 -20.414 -18.524 1.00 86.62 421 ARG A N 1
ATOM 3227 C CA . ARG A 1 421 ? -14.830 -20.779 -18.798 1.00 86.62 421 ARG A CA 1
ATOM 3228 C C . ARG A 1 421 ? -15.786 -19.908 -17.975 1.00 86.62 421 ARG A C 1
ATOM 3230 O O . ARG A 1 421 ? -15.505 -19.581 -16.821 1.00 86.62 421 ARG A O 1
ATOM 3237 N N . LEU A 1 422 ? -16.958 -19.590 -18.534 1.00 89.38 422 LEU A N 1
ATOM 3238 C CA . LEU A 1 422 ? -17.952 -18.735 -17.872 1.00 89.38 422 LEU A CA 1
ATOM 3239 C C . LEU A 1 422 ? -18.327 -19.246 -16.470 1.00 89.38 422 LEU A C 1
ATOM 3241 O O . LEU A 1 422 ? -18.396 -18.454 -15.541 1.00 89.38 422 LEU A O 1
ATOM 3245 N N . SER A 1 423 ? -18.490 -20.557 -16.277 1.00 91.94 423 SER A N 1
ATOM 3246 C CA . SER A 1 423 ? -18.795 -21.138 -14.961 1.00 91.94 423 SER A CA 1
ATOM 3247 C C . SER A 1 423 ? -17.738 -20.816 -13.896 1.00 91.94 423 SER A C 1
ATOM 3249 O O . SER A 1 423 ? -18.097 -20.458 -12.776 1.00 91.94 423 SER A O 1
ATOM 3251 N N . ALA A 1 424 ? -16.449 -20.874 -14.245 1.00 91.00 424 ALA A N 1
ATOM 3252 C CA . ALA A 1 424 ? -15.354 -20.513 -13.346 1.00 91.00 424 ALA A CA 1
ATOM 3253 C C . ALA A 1 424 ? -15.355 -19.009 -13.034 1.00 91.00 424 ALA A C 1
ATOM 3255 O O . ALA A 1 424 ? -15.158 -18.610 -11.888 1.00 91.00 424 ALA A O 1
ATOM 3256 N N . ARG A 1 425 ? -15.650 -18.171 -14.034 1.00 93.62 425 ARG A N 1
ATOM 3257 C CA . ARG A 1 425 ? -15.792 -16.716 -13.870 1.00 93.62 425 ARG A CA 1
ATOM 3258 C C . ARG A 1 425 ? -16.939 -16.363 -12.920 1.00 93.62 425 ARG A C 1
ATOM 3260 O O . ARG A 1 425 ? -16.743 -15.571 -12.004 1.00 93.62 425 ARG A O 1
ATOM 3267 N N . LEU A 1 426 ? -18.102 -16.995 -13.091 1.00 97.12 426 LEU A N 1
ATOM 3268 C CA . LEU A 1 426 ? -19.273 -16.806 -12.229 1.00 97.12 426 LEU A CA 1
ATOM 3269 C C . LEU A 1 426 ? -19.022 -17.289 -10.802 1.00 97.12 426 LEU A C 1
ATOM 3271 O O . LEU A 1 426 ? -19.344 -16.577 -9.854 1.00 97.12 426 LEU A O 1
ATOM 3275 N N . LEU A 1 427 ? -18.403 -18.461 -10.637 1.00 96.00 427 LEU A N 1
ATOM 3276 C CA . LEU A 1 427 ? -18.004 -18.948 -9.317 1.00 96.00 427 LEU A CA 1
ATOM 3277 C C . LEU A 1 427 ? -17.008 -17.984 -8.658 1.00 96.00 427 LEU A C 1
ATOM 3279 O O . LEU A 1 427 ? -17.142 -17.687 -7.475 1.00 96.00 427 LEU A O 1
ATOM 3283 N N . GLY A 1 428 ? -16.055 -17.450 -9.427 1.00 96.12 428 GLY A N 1
ATOM 3284 C CA . GLY A 1 428 ? -15.105 -16.450 -8.955 1.00 96.12 428 GLY A CA 1
ATOM 3285 C C . GLY A 1 428 ? -15.794 -15.184 -8.440 1.00 96.12 428 GLY A C 1
ATOM 3286 O O . GLY A 1 428 ? -15.549 -14.771 -7.308 1.00 96.12 428 GLY A O 1
ATOM 3287 N N . GLU A 1 429 ? -16.704 -14.609 -9.230 1.00 98.19 429 GLU A N 1
ATOM 3288 C CA . GLU A 1 429 ? -17.496 -13.438 -8.831 1.00 98.19 429 GLU A CA 1
ATOM 3289 C C . GLU A 1 429 ? -18.336 -13.701 -7.574 1.00 98.19 429 GLU A C 1
ATOM 3291 O O . GLU A 1 429 ? -18.330 -12.896 -6.642 1.00 98.19 429 GLU A O 1
ATOM 3296 N N . GLY A 1 430 ? -19.003 -14.856 -7.510 1.00 98.12 430 GLY A N 1
ATOM 3297 C CA . GLY A 1 430 ? -19.789 -15.259 -6.347 1.00 98.12 430 GLY A CA 1
ATOM 3298 C C . GLY A 1 430 ? -18.944 -15.427 -5.081 1.00 98.12 430 GLY A C 1
ATOM 3299 O O . GLY A 1 430 ? -19.325 -14.918 -4.030 1.00 98.12 430 GLY A O 1
ATOM 3300 N N . LEU A 1 431 ? -17.782 -16.086 -5.167 1.00 97.75 431 LEU A N 1
ATOM 3301 C CA . LEU A 1 431 ? -16.882 -16.311 -4.027 1.00 97.75 431 LEU A CA 1
ATOM 3302 C C . LEU A 1 431 ? -16.256 -15.015 -3.509 1.00 97.75 431 LEU A C 1
ATOM 3304 O O . LEU A 1 431 ? -16.177 -14.813 -2.296 1.00 97.75 431 LEU A O 1
ATOM 3308 N N . GLY A 1 432 ? -15.821 -14.128 -4.407 1.00 97.75 432 GLY A N 1
ATOM 3309 C CA . GLY A 1 432 ? -15.266 -12.838 -4.007 1.00 97.75 432 GLY A CA 1
ATOM 3310 C C . GLY A 1 432 ? -16.306 -11.950 -3.327 1.00 97.75 432 GLY A C 1
ATOM 3311 O O . GLY A 1 432 ? -16.032 -11.385 -2.266 1.00 97.75 432 GLY A O 1
ATOM 3312 N N . THR A 1 433 ? -17.530 -11.897 -3.865 1.00 98.56 433 THR A N 1
ATOM 3313 C CA . THR A 1 433 ? -18.635 -11.184 -3.214 1.00 98.56 433 THR A CA 1
ATOM 3314 C C . THR A 1 433 ? -19.045 -11.839 -1.898 1.00 98.56 433 THR A C 1
ATOM 3316 O O . THR A 1 433 ? -19.251 -11.124 -0.920 1.00 98.56 433 THR A O 1
ATOM 3319 N N . PHE A 1 434 ? -19.107 -13.172 -1.827 1.00 98.25 434 PHE A N 1
ATOM 3320 C CA . PHE A 1 434 ? -19.384 -13.897 -0.586 1.00 98.25 434 PHE A CA 1
ATOM 3321 C C . PHE A 1 434 ? -18.394 -13.507 0.515 1.00 98.25 434 PHE A C 1
ATOM 3323 O O . PHE A 1 434 ? -18.817 -13.088 1.587 1.00 98.25 434 PHE A O 1
ATOM 3330 N N . ALA A 1 435 ? -17.086 -13.576 0.250 1.00 97.31 435 ALA A N 1
ATOM 3331 C CA . ALA A 1 435 ? -16.059 -13.265 1.244 1.00 97.31 435 ALA A CA 1
ATOM 3332 C C . ALA A 1 435 ? -16.128 -11.805 1.725 1.00 97.31 435 ALA A C 1
ATOM 3334 O O . ALA A 1 435 ? -15.994 -11.543 2.924 1.00 97.31 435 ALA A O 1
ATOM 3335 N N . LEU A 1 436 ? -16.382 -10.863 0.808 1.00 97.12 436 LEU A N 1
ATOM 3336 C CA . LEU A 1 436 ? -16.590 -9.451 1.131 1.00 97.12 436 LEU A CA 1
ATOM 3337 C C . LEU A 1 436 ? -17.811 -9.258 2.042 1.00 97.12 436 LEU A C 1
ATOM 3339 O O . LEU A 1 436 ? -17.693 -8.658 3.110 1.00 97.12 436 LEU A O 1
ATOM 3343 N N . VAL A 1 437 ? -18.975 -9.774 1.638 1.00 96.12 437 VAL A N 1
ATOM 3344 C CA . VAL A 1 437 ? -20.241 -9.596 2.368 1.00 96.12 437 VAL A CA 1
ATOM 3345 C C . VAL A 1 437 ? -20.229 -10.336 3.699 1.00 96.12 437 VAL A C 1
ATOM 3347 O O . VAL A 1 437 ? -20.710 -9.800 4.693 1.00 96.12 437 VAL A O 1
ATOM 3350 N N . PHE A 1 438 ? -19.644 -11.531 3.748 1.00 94.38 438 PHE A N 1
ATOM 3351 C CA . PHE A 1 438 ? -19.504 -12.315 4.971 1.00 94.38 438 PHE A CA 1
ATOM 3352 C C . PHE A 1 438 ? -18.630 -11.576 5.986 1.00 94.38 438 PHE A C 1
ATOM 3354 O O . PHE A 1 438 ? -19.032 -11.384 7.132 1.00 94.38 438 PHE A O 1
ATOM 3361 N N . THR A 1 439 ? -17.477 -11.068 5.540 1.00 92.56 439 THR A N 1
ATOM 3362 C CA . THR A 1 439 ? -16.566 -10.293 6.390 1.00 92.56 439 THR A CA 1
ATOM 3363 C C . THR A 1 439 ? -17.225 -9.006 6.875 1.00 92.56 439 THR A C 1
ATOM 3365 O O . THR A 1 439 ? -17.195 -8.720 8.072 1.00 92.56 439 THR A O 1
ATOM 3368 N N . PHE A 1 440 ? -17.854 -8.245 5.975 1.00 90.88 440 PHE A N 1
ATOM 3369 C CA . PHE A 1 440 ? -18.587 -7.032 6.332 1.00 90.88 440 PHE A CA 1
ATOM 3370 C C . PHE A 1 440 ? -19.693 -7.343 7.349 1.00 90.88 440 PHE A C 1
ATOM 3372 O O . PHE A 1 440 ? -19.718 -6.756 8.425 1.00 90.88 440 PHE A O 1
ATOM 3379 N N . GLY A 1 441 ? -20.553 -8.325 7.065 1.00 87.50 441 GLY A N 1
ATOM 3380 C CA . GLY A 1 441 ? -21.670 -8.720 7.920 1.00 87.50 441 GLY A CA 1
ATOM 3381 C C . GLY A 1 441 ? -21.239 -9.149 9.323 1.00 87.50 441 GLY A C 1
ATOM 3382 O O . GLY A 1 441 ? -21.814 -8.666 10.297 1.00 87.50 441 GLY A O 1
ATOM 3383 N N . LEU A 1 442 ? -20.191 -9.974 9.444 1.00 85.75 442 LEU A N 1
ATOM 3384 C CA . LEU A 1 442 ? -19.616 -10.356 10.740 1.00 85.75 442 LEU A CA 1
ATOM 3385 C C . LEU A 1 442 ? -19.095 -9.147 11.528 1.00 85.75 442 LEU A C 1
ATOM 3387 O O . LEU A 1 442 ? -19.306 -9.056 12.735 1.00 85.75 442 LEU A O 1
ATOM 3391 N N . ASN A 1 443 ? -18.442 -8.200 10.851 1.00 84.25 443 ASN A N 1
ATOM 3392 C CA . ASN A 1 443 ? -17.969 -6.970 11.482 1.00 84.25 443 ASN A CA 1
ATOM 3393 C C . ASN A 1 443 ? -19.127 -6.087 11.960 1.00 84.25 443 ASN A C 1
ATOM 3395 O O . ASN A 1 443 ? -19.045 -5.532 13.054 1.00 84.25 443 ASN A O 1
ATOM 3399 N N . VAL A 1 444 ? -20.219 -6.010 11.193 1.00 79.81 444 VAL A N 1
ATOM 3400 C CA . VAL A 1 444 ? -21.414 -5.261 11.590 1.00 79.81 444 VAL A CA 1
ATOM 3401 C C . VAL A 1 444 ? -22.088 -5.896 12.812 1.00 79.81 444 VAL A C 1
ATOM 3403 O O . VAL A 1 444 ? -22.358 -5.186 13.781 1.00 79.81 444 VAL A O 1
ATOM 3406 N N . ILE A 1 445 ? -22.328 -7.215 12.821 1.00 77.88 445 ILE A N 1
ATOM 3407 C CA . ILE A 1 445 ? -22.954 -7.876 13.986 1.00 77.88 445 ILE A CA 1
ATOM 3408 C C . ILE A 1 445 ? -22.031 -7.887 15.213 1.00 77.88 445 ILE A C 1
ATOM 3410 O O . ILE A 1 445 ? -22.513 -7.833 16.342 1.00 77.88 445 ILE A O 1
ATOM 3414 N N . GLY A 1 446 ? -20.714 -7.923 14.990 1.00 73.00 446 GLY A N 1
ATOM 3415 C CA . GLY A 1 446 ? -19.684 -7.848 16.024 1.00 73.00 446 GLY A CA 1
ATOM 3416 C C . GLY A 1 446 ? -19.326 -6.422 16.452 1.00 73.00 446 GLY A C 1
ATOM 3417 O O . GLY A 1 446 ? -18.453 -6.262 17.298 1.00 73.00 446 GLY A O 1
ATOM 3418 N N . GLN A 1 447 ? -19.969 -5.399 15.872 1.00 73.50 447 GLN A N 1
ATOM 3419 C CA . GLN A 1 447 ? -19.731 -3.972 16.138 1.00 73.50 447 GLN A CA 1
ATOM 3420 C C . GLN A 1 447 ? -18.257 -3.556 16.064 1.00 73.50 447 GLN A C 1
ATOM 3422 O O . GLN A 1 447 ? -17.782 -2.752 16.865 1.00 73.50 447 GLN A O 1
ATOM 3427 N N . SER A 1 448 ? -17.512 -4.117 15.114 1.00 75.06 448 SER A N 1
ATOM 3428 C CA . SER A 1 448 ? -16.085 -3.840 15.009 1.00 75.06 448 SER A CA 1
ATOM 3429 C C . SER A 1 448 ? -15.828 -2.447 14.435 1.00 75.06 448 SER A C 1
ATOM 3431 O O . SER A 1 448 ? -16.268 -2.123 13.328 1.00 75.06 448 SER A O 1
ATOM 3433 N N . GLU A 1 449 ? -15.009 -1.651 15.123 1.00 76.50 449 GLU A N 1
ATOM 3434 C CA . GLU A 1 449 ? -14.501 -0.380 14.585 1.00 76.50 449 GLU A CA 1
ATOM 3435 C C . GLU A 1 449 ? -13.615 -0.594 13.341 1.00 76.50 449 GLU A C 1
ATOM 3437 O O . GLU A 1 449 ? -13.433 0.306 12.521 1.00 76.50 449 GLU A O 1
ATOM 3442 N N . ALA A 1 450 ? -13.112 -1.818 13.149 1.00 80.06 450 ALA A N 1
ATOM 3443 C CA . ALA A 1 450 ? -12.297 -2.223 12.011 1.00 80.06 450 ALA A CA 1
ATOM 3444 C C . ALA A 1 450 ? -13.121 -2.703 10.798 1.00 80.06 450 ALA A C 1
ATOM 3446 O O . ALA A 1 450 ? -12.549 -3.305 9.889 1.00 80.06 450 ALA A O 1
ATOM 3447 N N . THR A 1 451 ? -14.437 -2.443 10.744 1.00 84.62 451 THR A N 1
ATOM 3448 C CA . THR A 1 451 ? -15.315 -2.903 9.643 1.00 84.62 451 THR A CA 1
ATOM 3449 C C . THR A 1 451 ? -14.771 -2.512 8.265 1.00 84.62 451 THR A C 1
ATOM 3451 O O . THR A 1 451 ? -14.616 -3.373 7.398 1.00 84.62 451 THR A O 1
ATOM 3454 N N . ALA A 1 452 ? -14.418 -1.235 8.075 1.00 87.81 452 ALA A N 1
ATOM 3455 C CA . ALA A 1 452 ? -13.873 -0.740 6.808 1.00 87.81 452 ALA A CA 1
ATOM 3456 C C . ALA A 1 452 ? -12.538 -1.419 6.455 1.00 87.81 452 ALA A C 1
ATOM 3458 O O . ALA A 1 452 ? -12.324 -1.802 5.304 1.00 87.81 452 ALA A O 1
ATOM 3459 N N . TRP A 1 453 ? -11.678 -1.641 7.458 1.00 87.62 453 TRP A N 1
ATOM 3460 C CA . TRP A 1 453 ? -10.384 -2.297 7.271 1.00 87.62 453 TRP A CA 1
ATOM 3461 C C . TRP A 1 453 ? -10.517 -3.759 6.873 1.00 87.62 453 TRP A C 1
ATOM 3463 O O . TRP A 1 453 ? -9.904 -4.194 5.898 1.00 87.62 453 TRP A O 1
ATOM 3473 N N . SER A 1 454 ? -11.357 -4.501 7.587 1.00 89.06 454 SER A N 1
ATOM 3474 C CA . SER A 1 454 ? -11.601 -5.918 7.330 1.00 89.06 454 SER A CA 1
ATOM 3475 C C . SER A 1 454 ? -12.260 -6.140 5.968 1.00 89.06 454 SER A C 1
ATOM 3477 O O . SER A 1 454 ? -11.829 -7.010 5.215 1.00 89.06 454 SER A O 1
ATOM 3479 N N . ALA A 1 455 ? -13.265 -5.330 5.615 1.00 92.19 455 ALA A N 1
ATOM 3480 C CA . ALA A 1 455 ? -13.937 -5.421 4.319 1.00 92.19 455 ALA A CA 1
ATOM 3481 C C . ALA A 1 455 ? -12.984 -5.100 3.155 1.00 92.19 455 ALA A C 1
ATOM 3483 O O . ALA A 1 455 ? -12.954 -5.830 2.163 1.00 92.19 455 ALA A O 1
ATOM 3484 N N . ALA A 1 456 ? -12.153 -4.060 3.293 1.00 94.44 456 ALA A N 1
ATOM 3485 C CA . ALA A 1 456 ? -11.125 -3.731 2.309 1.00 94.44 456 ALA A CA 1
ATOM 3486 C C . ALA A 1 456 ? -10.081 -4.851 2.174 1.00 94.44 456 ALA A C 1
ATOM 3488 O O . ALA A 1 456 ? -9.749 -5.241 1.058 1.00 94.44 456 ALA A O 1
ATOM 3489 N N . ALA A 1 457 ? -9.594 -5.412 3.286 1.00 92.50 457 ALA A N 1
ATOM 3490 C CA . ALA A 1 457 ? -8.626 -6.509 3.271 1.00 92.50 457 ALA A CA 1
ATOM 3491 C C . ALA A 1 457 ? -9.190 -7.781 2.613 1.00 92.50 457 ALA A C 1
ATOM 3493 O O . ALA A 1 457 ? -8.497 -8.418 1.814 1.00 92.50 457 ALA A O 1
ATOM 3494 N N . ALA A 1 458 ? -10.454 -8.120 2.891 1.00 95.56 458 ALA A N 1
ATOM 3495 C CA . ALA A 1 458 ? -11.151 -9.217 2.225 1.00 95.56 458 ALA A CA 1
ATOM 3496 C C . ALA A 1 458 ? -11.243 -8.967 0.714 1.00 95.56 458 ALA A C 1
ATOM 3498 O O . ALA A 1 458 ? -10.862 -9.830 -0.076 1.00 95.56 458 ALA A O 1
ATOM 3499 N N . LEU A 1 459 ? -11.657 -7.764 0.304 1.00 96.12 459 LEU A N 1
ATOM 3500 C CA . LEU A 1 459 ? -11.743 -7.398 -1.108 1.00 96.12 459 LEU A CA 1
ATOM 3501 C C . LEU A 1 459 ? -10.382 -7.487 -1.816 1.00 96.12 459 LEU A C 1
ATOM 3503 O O . LEU A 1 459 ? -10.290 -8.117 -2.866 1.00 96.12 459 LEU A O 1
ATOM 3507 N N . ILE A 1 460 ? -9.321 -6.918 -1.234 1.00 95.00 460 ILE A N 1
ATOM 3508 C CA . ILE A 1 460 ? -7.954 -6.971 -1.785 1.00 95.00 460 ILE A CA 1
ATOM 3509 C C . ILE A 1 460 ? -7.514 -8.423 -1.984 1.00 95.00 460 ILE A C 1
ATOM 3511 O O . ILE A 1 460 ? -7.030 -8.786 -3.058 1.00 95.00 460 ILE A O 1
ATOM 3515 N N . SER A 1 461 ? -7.710 -9.257 -0.960 1.00 93.50 461 SER A N 1
ATOM 3516 C CA . SER A 1 461 ? -7.322 -10.670 -0.985 1.00 93.50 461 SER A CA 1
ATOM 3517 C C . SER A 1 461 ? -8.030 -11.415 -2.116 1.00 93.50 461 SER A C 1
ATOM 3519 O O . SER A 1 461 ? -7.387 -12.120 -2.894 1.00 93.50 461 SER A O 1
ATOM 3521 N N . MET A 1 462 ? -9.340 -11.200 -2.266 1.00 95.38 462 MET A N 1
ATOM 3522 C CA . MET A 1 462 ? -10.125 -11.848 -3.316 1.00 95.38 462 MET A CA 1
ATOM 3523 C C . MET A 1 462 ? -9.804 -11.314 -4.713 1.00 95.38 462 MET A C 1
ATOM 3525 O O . MET A 1 462 ? -9.774 -12.098 -5.661 1.00 95.38 462 MET A O 1
ATOM 3529 N N . ILE A 1 463 ? -9.502 -10.018 -4.862 1.00 93.12 463 ILE A N 1
ATOM 3530 C CA . ILE A 1 463 ? -9.076 -9.444 -6.147 1.00 93.12 463 ILE A CA 1
ATOM 3531 C C . ILE A 1 463 ? -7.762 -10.082 -6.599 1.00 93.12 463 ILE A C 1
ATOM 3533 O O . ILE A 1 463 ? -7.648 -10.490 -7.754 1.00 93.12 463 ILE A O 1
ATOM 3537 N N . TYR A 1 464 ? -6.781 -10.235 -5.707 1.00 88.75 464 TYR A N 1
ATOM 3538 C CA . TYR A 1 464 ? -5.529 -10.897 -6.079 1.00 88.75 464 TYR A CA 1
ATOM 3539 C C . TYR A 1 464 ? -5.695 -12.398 -6.326 1.00 88.75 464 TYR A C 1
ATOM 3541 O O . TYR A 1 464 ? -5.056 -12.935 -7.232 1.00 88.75 464 TYR A O 1
ATOM 3549 N N . ALA A 1 465 ? -6.572 -13.073 -5.581 1.00 87.44 465 ALA A N 1
ATOM 3550 C CA . ALA A 1 465 ? -6.806 -14.505 -5.749 1.00 87.44 465 ALA A CA 1
ATOM 3551 C C . ALA A 1 465 ? -7.563 -14.850 -7.047 1.00 87.44 465 ALA A C 1
ATOM 3553 O O . ALA A 1 465 ? -7.233 -15.836 -7.715 1.00 87.44 465 ALA A O 1
ATOM 3554 N N . LEU A 1 466 ? -8.575 -14.050 -7.404 1.00 91.44 466 LEU A N 1
ATOM 3555 C CA . LEU A 1 466 ? -9.566 -14.379 -8.438 1.00 91.44 466 LEU A CA 1
ATOM 3556 C C . LEU A 1 466 ? -9.621 -13.379 -9.603 1.00 91.44 466 LEU A C 1
ATOM 3558 O O . LEU A 1 466 ? -10.293 -13.649 -10.596 1.00 91.44 466 LEU A O 1
ATOM 3562 N N . GLY A 1 467 ? -8.889 -12.263 -9.547 1.00 88.19 467 GLY A N 1
ATOM 3563 C CA . GLY A 1 467 ? -8.896 -11.236 -10.595 1.00 88.19 467 GLY A CA 1
ATOM 3564 C C . GLY A 1 467 ? -8.471 -11.760 -11.969 1.00 88.19 467 GLY A C 1
ATOM 3565 O O . GLY A 1 467 ? -9.050 -11.374 -12.977 1.00 88.19 467 GLY A O 1
ATOM 3566 N N . LYS A 1 468 ? -7.534 -12.716 -12.023 1.00 83.06 468 LYS A N 1
ATOM 3567 C CA . LYS A 1 468 ? -7.150 -13.392 -13.278 1.00 83.06 468 LYS A CA 1
ATOM 3568 C C . LYS A 1 468 ? -8.213 -14.359 -13.809 1.00 83.06 468 LYS A C 1
ATOM 3570 O O . LYS A 1 468 ? -8.145 -14.730 -14.973 1.00 83.06 468 LYS A O 1
ATOM 3575 N N . ILE A 1 469 ? -9.150 -14.788 -12.961 1.00 87.38 469 ILE A N 1
ATOM 3576 C CA . ILE A 1 469 ? -10.229 -15.695 -13.350 1.00 87.38 469 ILE A CA 1
ATOM 3577 C C . ILE A 1 469 ? -11.395 -14.887 -13.913 1.00 87.38 469 ILE A C 1
ATOM 3579 O O . ILE A 1 469 ? -11.744 -15.062 -15.073 1.00 87.38 469 ILE A O 1
ATOM 3583 N N . SER A 1 470 ? -11.981 -13.986 -13.119 1.00 90.38 470 SER A N 1
ATOM 3584 C CA . SER A 1 470 ? -13.214 -13.278 -13.490 1.00 90.38 470 SER A CA 1
ATOM 3585 C C . SER A 1 470 ? -13.036 -11.795 -13.826 1.00 90.38 470 SER A C 1
ATOM 3587 O O . SER A 1 470 ? -13.964 -11.182 -14.346 1.00 90.38 470 SER A O 1
ATOM 3589 N N . GLY A 1 471 ? -11.874 -11.206 -13.542 1.00 87.62 471 GLY A N 1
ATOM 3590 C CA . GLY A 1 471 ? -11.674 -9.753 -13.496 1.00 87.62 471 GLY A CA 1
ATOM 3591 C C . GLY A 1 471 ? -11.825 -9.169 -12.086 1.00 87.62 471 GLY A C 1
ATOM 3592 O O . GLY A 1 471 ? -11.342 -8.067 -11.838 1.00 87.62 471 GLY A O 1
ATOM 3593 N N . GLY A 1 472 ? -12.422 -9.922 -11.155 1.00 93.25 472 GLY A N 1
ATOM 3594 C CA . GLY A 1 472 ? -12.529 -9.568 -9.741 1.00 93.25 472 GLY A CA 1
ATOM 3595 C C . GLY A 1 472 ? -13.400 -8.343 -9.469 1.00 93.25 472 GLY A C 1
ATOM 3596 O O . GLY A 1 472 ? -12.976 -7.451 -8.736 1.00 93.25 472 GLY A O 1
ATOM 3597 N N . TYR A 1 473 ? -14.585 -8.260 -10.085 1.00 96.69 473 TYR A N 1
ATOM 3598 C CA . TYR A 1 473 ? -15.440 -7.073 -9.957 1.00 96.69 473 TYR A CA 1
ATOM 3599 C C . TYR A 1 473 ? -16.190 -7.056 -8.627 1.00 96.69 473 TYR A C 1
ATOM 3601 O O . TYR A 1 473 ? -16.256 -6.014 -7.977 1.00 96.69 473 TYR A O 1
ATOM 3609 N N . PHE A 1 474 ? -16.755 -8.201 -8.233 1.00 98.06 474 PHE A N 1
ATOM 3610 C CA . PHE A 1 474 ? -17.442 -8.471 -6.961 1.00 98.06 474 PHE A CA 1
ATOM 3611 C C . PHE A 1 474 ? -18.525 -7.457 -6.566 1.00 98.06 474 PHE A C 1
ATOM 3613 O O . PHE A 1 474 ? -18.927 -7.380 -5.400 1.00 98.06 474 PHE A O 1
ATOM 3620 N N . ASN A 1 475 ? -18.986 -6.662 -7.529 1.00 98.31 475 ASN A N 1
ATOM 3621 C CA . ASN A 1 475 ? -19.828 -5.497 -7.330 1.00 98.31 475 ASN A CA 1
ATOM 3622 C C . ASN A 1 475 ? -20.643 -5.225 -8.609 1.00 98.31 475 ASN A C 1
ATOM 3624 O O . ASN A 1 475 ? -20.048 -4.954 -9.664 1.00 98.31 475 ASN A O 1
ATOM 3628 N N . PRO A 1 476 ? -21.988 -5.236 -8.539 1.00 98.69 476 PRO A N 1
ATOM 3629 C CA . PRO A 1 476 ? -22.830 -4.979 -9.703 1.00 98.69 476 PRO A CA 1
ATOM 3630 C C . PRO A 1 476 ? -22.623 -3.592 -10.327 1.00 98.69 476 PRO A C 1
ATOM 3632 O O . PRO A 1 476 ? -22.658 -3.462 -11.547 1.00 98.69 476 PRO A O 1
ATOM 3635 N N . ALA A 1 477 ? -22.336 -2.558 -9.529 1.00 98.56 477 ALA A N 1
ATOM 3636 C CA . ALA A 1 477 ? -22.074 -1.209 -10.038 1.00 98.56 477 ALA A CA 1
ATOM 3637 C C . ALA A 1 477 ? -20.721 -1.112 -10.766 1.00 98.56 477 ALA A C 1
ATOM 3639 O O . ALA A 1 477 ? -20.611 -0.428 -11.783 1.00 98.56 477 ALA A O 1
ATOM 3640 N N . VAL A 1 478 ? -19.702 -1.837 -10.291 1.00 98.50 478 VAL A N 1
ATOM 3641 C CA . VAL A 1 478 ? -18.404 -1.956 -10.981 1.00 98.50 478 VAL A CA 1
ATOM 3642 C C . VAL A 1 478 ? -18.562 -2.746 -12.278 1.00 98.50 478 VAL A C 1
ATOM 3644 O O . VAL A 1 478 ? -18.079 -2.318 -13.322 1.00 98.50 478 VAL A O 1
ATOM 3647 N N . THR A 1 479 ? -19.289 -3.864 -12.234 1.00 98.38 479 THR A N 1
ATOM 3648 C CA . THR A 1 479 ? -19.589 -4.691 -13.414 1.00 98.38 479 THR A CA 1
ATOM 3649 C C . THR A 1 479 ? -20.298 -3.863 -14.484 1.00 98.38 479 THR A C 1
ATOM 3651 O O . THR A 1 479 ? -19.892 -3.871 -15.646 1.00 98.38 479 THR A O 1
ATOM 3654 N N . LEU A 1 480 ? -21.297 -3.074 -14.076 1.00 98.31 480 LEU A N 1
ATOM 3655 C CA . LEU A 1 480 ? -21.986 -2.120 -14.938 1.00 98.31 480 LEU A CA 1
ATOM 3656 C C . LEU A 1 480 ? -21.012 -1.108 -15.556 1.00 98.31 480 LEU A C 1
ATOM 3658 O O . LEU A 1 480 ? -21.050 -0.900 -16.765 1.00 98.31 480 LEU A O 1
ATOM 3662 N N . ALA A 1 481 ? -20.114 -0.515 -14.763 1.00 98.25 481 ALA A N 1
ATOM 3663 C CA . ALA A 1 481 ? -19.127 0.442 -15.261 1.00 98.25 481 ALA A CA 1
ATOM 3664 C C . ALA A 1 481 ? -18.200 -0.174 -16.324 1.00 98.25 481 ALA A C 1
ATOM 3666 O O . ALA A 1 481 ? -17.915 0.454 -17.345 1.00 98.25 481 ALA A O 1
ATOM 3667 N N . VAL A 1 482 ? -17.763 -1.422 -16.124 1.00 97.50 482 VAL A N 1
ATOM 3668 C CA . VAL A 1 482 ? -16.916 -2.134 -17.091 1.00 97.50 482 VAL A CA 1
ATOM 3669 C C . VAL A 1 482 ? -17.669 -2.429 -18.385 1.00 97.50 482 VAL A C 1
ATOM 3671 O O . VAL A 1 482 ? -17.135 -2.150 -19.461 1.00 97.50 482 VAL A O 1
ATOM 3674 N N . VAL A 1 483 ? -18.906 -2.926 -18.305 1.00 97.44 483 VAL A N 1
ATOM 3675 C CA . VAL A 1 483 ? -19.753 -3.178 -19.485 1.00 97.44 483 VAL A CA 1
ATOM 3676 C C . VAL A 1 483 ? -20.003 -1.879 -20.257 1.00 97.44 483 VAL A C 1
ATOM 3678 O O . VAL A 1 483 ? -19.775 -1.817 -21.466 1.00 97.44 483 VAL A O 1
ATOM 3681 N N . LEU A 1 484 ? -20.402 -0.811 -19.560 1.00 97.31 484 LEU A N 1
ATOM 3682 C CA . LEU A 1 484 ? -20.697 0.491 -20.164 1.00 97.31 484 LEU A CA 1
ATOM 3683 C C . LEU A 1 484 ? -19.457 1.227 -20.674 1.00 97.31 484 LEU A C 1
ATOM 3685 O O . LEU A 1 484 ? -19.589 2.126 -21.504 1.00 97.31 484 LEU A O 1
ATOM 3689 N N . SER A 1 485 ? -18.254 0.836 -20.239 1.00 94.88 485 SER A N 1
ATOM 3690 C CA . SER A 1 485 ? -17.019 1.356 -20.828 1.00 94.88 485 SER A CA 1
ATOM 3691 C C . SER A 1 485 ? -16.878 0.975 -22.305 1.00 94.88 485 SER A C 1
ATOM 3693 O O . SER A 1 485 ? -16.120 1.618 -23.012 1.00 94.88 485 SER A O 1
ATOM 3695 N N . GLY A 1 486 ? -17.595 -0.043 -22.803 1.00 90.75 486 GLY A N 1
ATOM 3696 C CA . GLY A 1 486 ? -17.677 -0.333 -24.240 1.00 90.75 486 GLY A CA 1
ATOM 3697 C C . GLY A 1 486 ? -16.372 -0.815 -24.884 1.00 90.75 486 GLY A C 1
ATOM 3698 O O . GLY A 1 486 ? -16.250 -0.791 -26.105 1.00 90.75 486 GLY A O 1
ATOM 3699 N N . ARG A 1 487 ? -15.394 -1.260 -24.084 1.00 89.69 487 ARG A N 1
ATOM 3700 C CA . ARG A 1 487 ? -14.072 -1.737 -24.544 1.00 89.69 487 ARG A CA 1
ATOM 3701 C C . ARG A 1 487 ? -13.955 -3.264 -24.613 1.00 89.69 487 ARG A C 1
ATOM 3703 O O . ARG A 1 487 ? -12.858 -3.803 -24.503 1.00 89.69 487 ARG A O 1
ATOM 3710 N N . SER A 1 488 ? -15.085 -3.969 -24.702 1.00 86.00 488 SER A N 1
ATOM 3711 C CA . SER A 1 488 ? -15.163 -5.442 -24.772 1.00 86.00 488 SER A CA 1
ATOM 3712 C C . SER A 1 488 ? -14.435 -6.198 -23.647 1.00 86.00 488 SER A C 1
ATOM 3714 O O . SER A 1 488 ? -14.093 -7.363 -23.805 1.00 86.00 488 SER A O 1
ATOM 3716 N N . LYS A 1 489 ? -14.213 -5.557 -22.489 1.00 88.94 489 LYS A N 1
ATOM 3717 C CA . LYS A 1 489 ? -13.608 -6.195 -21.303 1.00 88.94 489 LYS A CA 1
ATOM 3718 C C . LYS A 1 489 ? -14.587 -7.122 -20.572 1.00 88.94 489 LYS A C 1
ATOM 3720 O O . LYS A 1 489 ? -14.162 -8.058 -19.909 1.00 88.94 489 LYS A O 1
ATOM 3725 N N . CYS A 1 490 ? -15.885 -6.856 -20.701 1.00 92.06 490 CYS A N 1
ATOM 3726 C CA . CYS A 1 490 ? -16.974 -7.697 -20.219 1.00 92.06 490 CYS A CA 1
ATOM 3727 C C . CYS A 1 490 ? -18.160 -7.528 -21.176 1.00 92.06 490 CYS A C 1
ATOM 3729 O O . CYS A 1 490 ? -18.547 -6.395 -21.477 1.00 92.06 490 CYS A O 1
ATOM 3731 N N . SER A 1 491 ? -18.704 -8.631 -21.696 1.00 93.50 491 SER A N 1
ATOM 3732 C CA . SER A 1 491 ? -19.889 -8.578 -22.557 1.00 93.50 491 SER A CA 1
ATOM 3733 C C . SER A 1 491 ? -21.129 -8.210 -21.734 1.00 93.50 491 SER A C 1
ATOM 3735 O O . SER A 1 491 ? -21.165 -8.404 -20.520 1.00 93.50 491 SER A O 1
ATOM 3737 N N . VAL A 1 492 ? -22.180 -7.699 -22.382 1.00 95.75 492 VAL A N 1
ATOM 3738 C CA . VAL A 1 492 ? -23.442 -7.378 -21.688 1.00 95.75 492 VAL A CA 1
ATOM 3739 C C . VAL A 1 492 ? -24.045 -8.629 -21.031 1.00 95.75 492 VAL A C 1
ATOM 3741 O O . VAL A 1 492 ? -24.498 -8.563 -19.890 1.00 95.75 492 VAL A O 1
ATOM 3744 N N . GLY A 1 493 ? -24.011 -9.773 -21.726 1.00 95.69 493 GLY A N 1
ATOM 3745 C CA . GLY A 1 493 ? -24.507 -11.050 -21.203 1.00 95.69 493 GLY A CA 1
ATOM 3746 C C . GLY A 1 493 ? -23.708 -11.541 -19.994 1.00 95.69 493 GLY A C 1
ATOM 3747 O O . GLY A 1 493 ? -24.301 -11.884 -18.971 1.00 95.69 493 GLY A O 1
ATOM 3748 N N . ASP A 1 494 ? -22.375 -11.491 -20.075 1.00 94.69 494 ASP A N 1
ATOM 3749 C CA . ASP A 1 494 ? -21.496 -11.829 -18.950 1.00 94.69 494 ASP A CA 1
ATOM 3750 C C . ASP A 1 494 ? -21.744 -10.893 -17.768 1.00 94.69 494 ASP A C 1
ATOM 3752 O O . ASP A 1 494 ? -21.807 -11.350 -16.633 1.00 94.69 494 ASP A O 1
ATOM 3756 N N . GLY A 1 495 ? -21.949 -9.599 -18.027 1.00 96.81 495 GLY A N 1
ATOM 3757 C CA . GLY A 1 495 ? -22.244 -8.607 -17.000 1.00 96.81 495 GLY A CA 1
ATOM 3758 C C . GLY A 1 495 ? -23.505 -8.932 -16.200 1.00 96.81 495 GLY A C 1
ATOM 3759 O O . GLY A 1 495 ? -23.479 -8.891 -14.971 1.00 96.81 495 GLY A O 1
ATOM 3760 N N . PHE A 1 496 ? -24.599 -9.321 -16.864 1.00 97.50 496 PHE A N 1
ATOM 3761 C CA . PHE A 1 496 ? -25.808 -9.770 -16.164 1.00 97.50 496 PHE A CA 1
ATOM 3762 C C . PHE A 1 496 ? -25.572 -11.049 -15.360 1.00 97.50 496 PHE A C 1
ATOM 3764 O O . PHE A 1 496 ? -26.011 -11.143 -14.211 1.00 97.50 496 PHE A O 1
ATOM 3771 N N . ALA A 1 497 ? -24.859 -12.018 -15.937 1.00 97.88 497 ALA A N 1
ATOM 3772 C CA . ALA A 1 497 ? -24.544 -13.266 -15.256 1.00 97.88 497 ALA A CA 1
ATOM 3773 C C . ALA A 1 497 ? -23.664 -13.022 -14.013 1.00 97.88 497 ALA A C 1
ATOM 3775 O O . ALA A 1 497 ? -23.926 -13.589 -12.952 1.00 97.88 497 ALA A O 1
ATOM 3776 N N . TYR A 1 498 ? -22.688 -12.117 -14.110 1.00 98.38 498 TYR A N 1
ATOM 3777 C CA . TYR A 1 498 ? -21.836 -11.673 -13.007 1.00 98.38 498 TYR A CA 1
ATOM 3778 C C . TYR A 1 498 ? -22.661 -11.042 -11.887 1.00 98.38 498 TYR A C 1
ATOM 3780 O O . TYR A 1 498 ? -22.546 -11.472 -10.743 1.00 98.38 498 TYR A O 1
ATOM 3788 N N . CYS A 1 499 ? -23.543 -10.088 -12.203 1.00 98.44 499 CYS A N 1
ATOM 3789 C CA . CYS A 1 499 ? -24.441 -9.481 -11.217 1.00 98.44 499 CYS A CA 1
ATOM 3790 C C . CYS A 1 499 ? -25.310 -10.535 -10.507 1.00 98.44 499 CYS A C 1
ATOM 3792 O O . CYS A 1 499 ? -25.509 -10.455 -9.294 1.00 98.44 499 CYS A O 1
ATOM 3794 N N . GLY A 1 500 ? -25.789 -11.547 -11.241 1.00 98.06 500 GLY A N 1
ATOM 3795 C CA . GLY A 1 500 ? -26.511 -12.686 -10.672 1.00 98.06 500 GLY A CA 1
ATOM 3796 C C . GLY A 1 500 ? -25.654 -13.512 -9.708 1.00 98.06 500 GLY A C 1
ATOM 3797 O O . GLY A 1 500 ? -26.073 -13.774 -8.582 1.00 98.06 500 GLY A O 1
ATOM 3798 N N . ALA A 1 501 ? -24.432 -13.871 -10.105 1.00 98.44 501 ALA A N 1
ATOM 3799 C CA . ALA A 1 501 ? -23.505 -14.625 -9.260 1.00 98.44 501 ALA A CA 1
ATOM 3800 C C . ALA A 1 501 ? -23.097 -13.853 -7.992 1.00 98.44 501 ALA A C 1
ATOM 3802 O O . ALA A 1 501 ? -23.075 -14.420 -6.899 1.00 98.44 501 ALA A O 1
ATOM 3803 N N . GLN A 1 502 ? -22.844 -12.548 -8.118 1.00 98.69 502 GLN A N 1
ATOM 3804 C CA . GLN A 1 502 ? -22.551 -11.651 -6.997 1.00 98.69 502 GLN A CA 1
ATOM 3805 C C . GLN A 1 502 ? -23.735 -11.591 -6.021 1.00 98.69 502 GLN A C 1
ATOM 3807 O O . GLN A 1 502 ? -23.544 -11.697 -4.811 1.00 98.69 502 GLN A O 1
ATOM 3812 N N . ALA A 1 503 ? -24.970 -11.486 -6.526 1.00 98.12 503 ALA A N 1
ATOM 3813 C CA . ALA A 1 503 ? -26.169 -11.511 -5.689 1.00 98.12 503 ALA A CA 1
ATOM 3814 C C . ALA A 1 503 ? -26.323 -12.845 -4.938 1.00 98.12 503 ALA A C 1
ATOM 3816 O O . ALA A 1 503 ? -26.606 -12.835 -3.743 1.00 98.12 503 ALA A O 1
ATOM 3817 N N . VAL A 1 504 ? -26.076 -13.984 -5.596 1.00 98.25 504 VAL A N 1
ATOM 3818 C CA . VAL A 1 504 ? -26.098 -15.308 -4.946 1.00 98.25 504 VAL A CA 1
ATOM 3819 C C . VAL A 1 504 ? -25.053 -15.393 -3.830 1.00 98.25 504 VAL A C 1
ATOM 3821 O O . VAL A 1 504 ? -25.385 -15.798 -2.716 1.00 98.25 504 VAL A O 1
ATOM 3824 N N . GLY A 1 505 ? -23.815 -14.957 -4.092 1.00 98.25 505 GLY A N 1
ATOM 3825 C CA . GLY A 1 505 ? -22.754 -14.913 -3.081 1.00 98.25 505 GLY A CA 1
ATOM 3826 C C . GLY A 1 505 ? -23.110 -14.019 -1.889 1.00 98.25 505 GLY A C 1
ATOM 3827 O O . GLY A 1 505 ? -22.920 -14.409 -0.736 1.00 98.25 505 GLY A O 1
ATOM 3828 N N . ALA A 1 506 ? -23.695 -12.849 -2.149 1.00 97.88 506 ALA A N 1
ATOM 3829 C CA . ALA A 1 506 ? -24.141 -11.927 -1.111 1.00 97.88 506 ALA A CA 1
ATOM 3830 C C . ALA A 1 506 ? -25.295 -12.474 -0.260 1.00 97.88 506 ALA A C 1
ATOM 3832 O O . ALA A 1 506 ? -25.272 -12.331 0.962 1.00 97.88 506 ALA A O 1
ATOM 3833 N N . ILE A 1 507 ? -26.294 -13.103 -0.885 1.00 96.88 507 ILE A N 1
ATOM 3834 C CA . ILE A 1 507 ? -27.429 -13.719 -0.183 1.00 96.88 507 ILE A CA 1
ATOM 3835 C C . ILE A 1 507 ? -26.928 -14.860 0.704 1.00 96.88 507 ILE A C 1
ATOM 3837 O O . ILE A 1 507 ? -27.273 -14.900 1.882 1.00 96.88 507 ILE A O 1
ATOM 3841 N N . ALA A 1 508 ? -26.069 -15.741 0.179 1.00 97.00 508 ALA A N 1
ATOM 3842 C CA . ALA A 1 508 ? -25.491 -16.840 0.951 1.00 97.00 508 ALA A CA 1
ATOM 3843 C C . ALA A 1 508 ? -24.726 -16.330 2.185 1.00 97.00 508 ALA A C 1
ATOM 3845 O O . ALA A 1 508 ? -24.940 -16.822 3.292 1.00 97.00 508 ALA A O 1
ATOM 3846 N N . ALA A 1 509 ? -23.895 -15.297 2.022 1.00 95.81 509 ALA A N 1
ATOM 3847 C CA . ALA A 1 509 ? -23.208 -14.657 3.140 1.00 95.81 509 ALA A CA 1
ATOM 3848 C C . ALA A 1 509 ? -24.191 -14.044 4.152 1.00 95.81 509 ALA A C 1
ATOM 3850 O O . ALA A 1 509 ? -24.036 -14.246 5.355 1.00 95.81 509 ALA A O 1
ATOM 3851 N N . GLY A 1 510 ? -25.221 -13.335 3.679 1.00 92.69 510 GLY A N 1
ATOM 3852 C CA . GLY A 1 510 ? -26.242 -12.718 4.527 1.00 92.69 510 GLY A CA 1
ATOM 3853 C C . GLY A 1 510 ? -27.029 -13.730 5.366 1.00 92.69 510 GLY A C 1
ATOM 3854 O O . GLY A 1 510 ? -27.239 -13.493 6.553 1.00 92.69 510 GLY A O 1
ATOM 3855 N N . VAL A 1 511 ? -27.408 -14.873 4.781 1.00 92.56 511 VAL A N 1
ATOM 3856 C CA . VAL A 1 511 ? -28.073 -15.984 5.491 1.00 92.56 511 VAL A CA 1
ATOM 3857 C C . VAL A 1 511 ? -27.174 -16.523 6.603 1.00 92.56 511 VAL A C 1
ATOM 3859 O O . VAL A 1 511 ? -27.598 -16.602 7.751 1.00 92.56 511 VAL A O 1
ATOM 3862 N N . ILE A 1 512 ? -25.913 -16.839 6.293 1.00 90.94 512 ILE A N 1
ATOM 3863 C CA . ILE A 1 512 ? -24.983 -17.401 7.283 1.00 90.94 512 ILE A CA 1
ATOM 3864 C C . ILE A 1 512 ? -24.734 -16.403 8.424 1.00 90.94 512 ILE A C 1
ATOM 3866 O O . ILE A 1 512 ? -24.745 -16.779 9.594 1.00 90.94 512 ILE A O 1
ATOM 3870 N N . VAL A 1 513 ? -24.544 -15.117 8.116 1.00 87.50 513 VAL A N 1
ATOM 3871 C CA . VAL A 1 513 ? -24.362 -14.071 9.138 1.00 87.50 513 VAL A CA 1
ATOM 3872 C C . VAL A 1 513 ? -25.607 -13.921 10.022 1.00 87.50 513 VAL A C 1
ATOM 3874 O O . VAL A 1 513 ? -25.469 -13.676 11.222 1.00 87.50 513 VAL A O 1
ATOM 3877 N N . ALA A 1 514 ? -26.814 -14.097 9.470 1.00 84.31 514 ALA A N 1
ATOM 3878 C CA . ALA A 1 514 ? -28.044 -14.094 10.260 1.00 84.31 514 ALA A CA 1
ATOM 3879 C C . ALA A 1 514 ? -28.062 -15.232 11.296 1.00 84.31 514 ALA A C 1
ATOM 3881 O O . ALA A 1 514 ? -28.381 -14.978 12.457 1.00 84.31 514 ALA A O 1
ATOM 3882 N N . GLU A 1 515 ? -27.637 -16.441 10.915 1.00 83.19 515 GLU A N 1
ATOM 3883 C CA . GLU A 1 515 ? -27.511 -17.588 11.832 1.00 83.19 515 GLU A CA 1
ATOM 3884 C C . GLU A 1 515 ? -26.522 -17.312 12.975 1.00 83.19 515 GLU A C 1
ATOM 3886 O O . GLU A 1 515 ? -26.845 -17.506 14.149 1.00 83.19 515 GLU A O 1
ATOM 3891 N N . TYR A 1 516 ? -25.340 -16.762 12.667 1.00 77.69 516 TYR A N 1
ATOM 3892 C CA . TYR A 1 516 ? -24.362 -16.378 13.698 1.00 77.69 516 TYR A CA 1
ATOM 3893 C C . TYR A 1 516 ? -24.935 -15.389 14.714 1.00 77.69 516 TYR A C 1
ATOM 3895 O O . TYR A 1 516 ? -24.630 -15.459 15.906 1.00 77.69 516 TYR A O 1
ATOM 3903 N N . ARG A 1 517 ? -25.785 -14.471 14.254 1.00 72.31 517 ARG A N 1
ATOM 3904 C CA . ARG A 1 517 ? -26.428 -13.489 15.121 1.00 72.31 517 ARG A CA 1
ATOM 3905 C C . ARG A 1 517 ? -27.443 -14.119 16.075 1.00 72.31 517 ARG A C 1
ATOM 3907 O O . ARG A 1 517 ? -27.535 -13.660 17.209 1.00 72.31 517 ARG A O 1
ATOM 3914 N N . PHE A 1 518 ? -28.170 -15.158 15.657 1.00 69.19 518 PHE A N 1
ATOM 3915 C CA . PHE A 1 518 ? -29.070 -15.901 16.551 1.00 69.19 518 PHE A CA 1
ATOM 3916 C C . PHE A 1 518 ? -28.308 -16.652 17.650 1.00 69.19 518 PHE A C 1
ATOM 3918 O O . PHE A 1 518 ? -28.794 -16.750 18.775 1.00 69.19 518 PHE A O 1
ATOM 3925 N N . ALA A 1 519 ? -27.104 -17.142 17.347 1.00 65.50 519 ALA A N 1
ATOM 3926 C CA . ALA A 1 519 ? -26.294 -17.916 18.283 1.00 65.50 519 ALA A CA 1
ATOM 3927 C C . ALA A 1 519 ? -25.517 -17.069 19.314 1.00 65.50 519 ALA A C 1
ATOM 3929 O O . ALA A 1 519 ? -25.092 -17.613 20.332 1.00 65.50 519 ALA A O 1
ATOM 3930 N N . ALA A 1 520 ? -25.314 -15.763 19.085 1.00 58.97 520 ALA A N 1
ATOM 3931 C CA . ALA A 1 520 ? -24.469 -14.900 19.920 1.00 58.97 520 ALA A CA 1
ATOM 3932 C C . ALA A 1 520 ? -25.280 -14.088 20.968 1.00 58.97 520 ALA A C 1
ATOM 3934 O O . ALA A 1 520 ? -25.875 -13.065 20.621 1.00 58.97 520 ALA A O 1
ATOM 3935 N N . PRO A 1 521 ? -25.246 -14.424 22.280 1.00 45.84 521 PRO A N 1
ATOM 3936 C CA . PRO A 1 521 ? -26.050 -13.771 23.329 1.00 45.84 521 PRO A CA 1
ATOM 3937 C C . PRO A 1 521 ? -25.610 -12.342 23.693 1.00 45.84 521 PRO A C 1
ATOM 3939 O O . PRO A 1 521 ? -26.067 -11.797 24.697 1.00 45.84 521 PRO A O 1
ATOM 3942 N N . THR A 1 522 ? -24.675 -11.753 22.949 1.00 46.06 522 THR A N 1
ATOM 3943 C CA . THR A 1 522 ? -24.150 -10.387 23.119 1.00 46.06 522 THR A CA 1
ATOM 3944 C C . THR A 1 522 ? -24.369 -9.508 21.881 1.00 46.06 522 THR A C 1
ATOM 3946 O O . THR A 1 522 ? -24.141 -8.305 21.960 1.00 46.06 522 THR A O 1
ATOM 3949 N N . ALA A 1 523 ? -24.898 -10.049 20.773 1.00 51.53 523 ALA A N 1
ATOM 3950 C CA . ALA A 1 523 ? -25.147 -9.327 19.515 1.00 51.53 523 ALA A CA 1
ATOM 3951 C C . ALA A 1 523 ? -26.473 -8.522 19.516 1.00 51.53 523 ALA A C 1
ATOM 3953 O O . ALA A 1 523 ? -27.182 -8.434 18.510 1.00 51.53 523 ALA A O 1
ATOM 3954 N N . TRP A 1 524 ? -26.827 -7.933 20.665 1.00 43.16 524 TRP A N 1
ATOM 3955 C CA . TRP A 1 524 ? -28.138 -7.326 20.95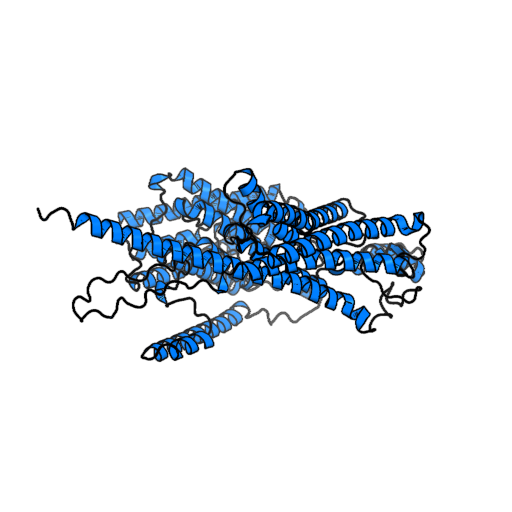5 1.00 43.16 524 TRP A CA 1
ATOM 3956 C C . TRP A 1 524 ? -28.317 -5.885 20.467 1.00 43.16 524 TRP A C 1
ATOM 3958 O O . TRP A 1 524 ? -29.130 -5.144 21.019 1.00 43.16 524 TRP A O 1
ATOM 3968 N N . ARG A 1 525 ? -27.598 -5.447 19.432 1.00 44.12 525 ARG A N 1
ATOM 3969 C CA . ARG A 1 525 ? -27.970 -4.198 18.756 1.00 44.12 525 ARG A CA 1
ATOM 3970 C C . ARG A 1 525 ? -28.600 -4.527 17.411 1.00 44.12 525 ARG A C 1
ATOM 3972 O O . ARG A 1 525 ? -28.093 -5.418 16.727 1.00 44.12 525 ARG A O 1
ATOM 3979 N N . PRO A 1 526 ? -29.710 -3.865 17.028 1.00 48.53 526 PRO A N 1
ATOM 3980 C CA . PRO A 1 526 ? -30.166 -3.909 15.652 1.00 48.53 526 PRO A CA 1
ATOM 3981 C C . PRO A 1 526 ? -28.963 -3.605 14.760 1.00 48.53 526 PRO A C 1
ATOM 3983 O O . PRO A 1 526 ? -28.210 -2.675 15.057 1.00 48.53 526 PRO A O 1
ATOM 3986 N N . VAL A 1 527 ? -28.773 -4.371 13.683 1.00 52.69 527 VAL A N 1
ATOM 3987 C CA . VAL A 1 527 ? -28.046 -3.844 12.529 1.00 52.69 527 VAL A CA 1
ATOM 3988 C C . VAL A 1 527 ? -28.913 -2.692 12.057 1.00 52.69 527 VAL A C 1
ATOM 3990 O O . VAL A 1 527 ? -29.872 -2.881 11.314 1.00 52.69 527 VAL A O 1
ATOM 3993 N N . THR A 1 528 ? -28.683 -1.515 12.633 1.00 51.47 528 THR A N 1
ATOM 3994 C CA . THR A 1 528 ? -29.432 -0.326 12.285 1.00 51.47 528 THR A CA 1
ATOM 3995 C C . THR A 1 528 ? -29.124 -0.097 10.829 1.00 51.47 528 THR A C 1
ATOM 3997 O O . THR A 1 528 ? -27.974 0.160 10.461 1.00 51.47 528 THR A O 1
ATOM 4000 N N . LEU A 1 529 ? -30.155 -0.240 9.996 1.00 55.97 529 LEU A N 1
ATOM 4001 C CA . LEU A 1 529 ? -30.104 0.333 8.669 1.00 55.97 529 LEU A CA 1
ATOM 4002 C C . LEU A 1 529 ? -29.627 1.775 8.825 1.00 55.97 529 LEU A C 1
ATOM 4004 O O . LEU A 1 529 ? -29.975 2.425 9.818 1.00 55.97 529 LEU A O 1
ATOM 4008 N N . PRO A 1 530 ? -28.815 2.266 7.889 1.00 56.22 530 PRO A N 1
ATOM 4009 C CA . PRO A 1 530 ? -28.222 3.575 8.039 1.00 56.22 530 PRO A CA 1
ATOM 4010 C C . PRO A 1 530 ? -29.311 4.626 8.224 1.00 56.22 530 PRO A C 1
ATOM 4012 O O . PRO A 1 530 ? -30.436 4.455 7.742 1.00 56.22 530 PRO A O 1
ATOM 4015 N N . SER A 1 531 ? -28.983 5.711 8.916 1.00 55.59 531 SER A N 1
ATOM 4016 C CA . SER A 1 531 ? -29.926 6.724 9.380 1.00 55.59 531 SER A CA 1
ATOM 4017 C C . SER A 1 531 ? -30.454 7.628 8.254 1.00 55.59 531 SER A C 1
ATOM 4019 O O . SER A 1 531 ? -30.420 8.852 8.313 1.00 55.59 531 SER A O 1
ATOM 4021 N N . TRP A 1 532 ? -31.031 7.037 7.204 1.00 59.81 532 TRP A N 1
ATOM 4022 C CA . TRP A 1 532 ? -31.685 7.748 6.099 1.00 59.81 532 TRP A CA 1
ATOM 4023 C C . TRP A 1 532 ? -32.887 8.553 6.595 1.00 59.81 532 TRP A C 1
ATOM 4025 O O . TRP A 1 532 ? -33.276 9.525 5.954 1.00 59.81 532 TRP A O 1
ATOM 4035 N N . GLN A 1 533 ? -33.463 8.156 7.734 1.00 58.56 533 GLN A N 1
ATOM 4036 C CA . GLN A 1 533 ? -34.484 8.926 8.441 1.00 58.56 533 GLN A CA 1
ATOM 4037 C C . GLN A 1 533 ? -33.918 10.229 9.032 1.00 58.56 533 GLN A C 1
ATOM 4039 O O . GLN A 1 533 ? -34.645 11.212 9.102 1.00 58.56 533 GLN A O 1
ATOM 4044 N N . GLU A 1 534 ? -32.633 10.258 9.397 1.00 70.38 534 GLU A N 1
ATOM 4045 C CA . GLU A 1 534 ? -31.955 11.431 9.965 1.00 70.38 534 GLU A CA 1
ATOM 4046 C C . GLU A 1 534 ? -31.332 12.318 8.874 1.00 70.38 534 GLU A C 1
ATOM 4048 O O . GLU A 1 534 ? -31.445 13.539 8.936 1.00 70.38 534 GLU A O 1
ATOM 4053 N N . TYR A 1 535 ? -30.708 11.722 7.850 1.00 73.00 535 TYR A N 1
ATOM 4054 C CA . TYR A 1 535 ? -29.953 12.453 6.816 1.00 73.00 535 TYR A CA 1
ATOM 4055 C C . TYR A 1 535 ? -30.702 12.662 5.489 1.00 73.00 535 TYR A C 1
ATOM 4057 O O . TYR A 1 535 ? -30.284 13.475 4.660 1.00 73.00 535 TYR A O 1
ATOM 4065 N N . GLY A 1 536 ? -31.807 11.948 5.269 1.00 82.25 536 GLY A N 1
ATOM 4066 C CA . GLY A 1 536 ? -32.589 11.991 4.035 1.00 82.25 536 GLY A CA 1
ATOM 4067 C C . GLY A 1 536 ? -32.020 11.131 2.897 1.00 82.25 536 GLY A C 1
ATOM 4068 O O . GLY A 1 536 ? -30.814 10.985 2.711 1.00 82.25 536 GLY A O 1
ATOM 4069 N N . VAL A 1 537 ? -32.925 10.585 2.079 1.00 84.38 537 VAL A N 1
ATOM 4070 C CA . VAL A 1 537 ? -32.629 9.640 0.981 1.00 84.38 537 VAL A CA 1
ATOM 4071 C C . VAL A 1 537 ? -31.627 10.200 -0.034 1.00 84.38 537 VAL A C 1
ATOM 4073 O O . VAL A 1 537 ? -30.730 9.485 -0.471 1.00 84.38 537 VAL A O 1
ATOM 4076 N N . ALA A 1 538 ? -31.778 11.471 -0.417 1.00 86.44 538 ALA A N 1
ATOM 4077 C CA . ALA A 1 538 ? -30.933 12.096 -1.431 1.00 86.44 538 ALA A CA 1
ATOM 4078 C C . ALA A 1 538 ? -29.490 12.278 -0.943 1.00 86.44 538 ALA A C 1
ATOM 4080 O O . ALA A 1 538 ? -28.563 11.946 -1.672 1.00 86.44 538 ALA A O 1
ATOM 4081 N N . THR A 1 539 ? -29.297 12.745 0.293 1.00 86.69 539 THR A N 1
ATOM 4082 C CA . THR A 1 539 ? -27.970 12.954 0.890 1.00 86.69 539 THR A CA 1
ATOM 4083 C C . THR A 1 539 ? -27.188 11.651 0.942 1.00 86.69 539 THR A C 1
ATOM 4085 O O . THR A 1 539 ? -26.057 11.579 0.460 1.00 86.69 539 THR A O 1
ATOM 4088 N N . VAL A 1 540 ? -27.816 10.599 1.476 1.00 86.69 540 VAL A N 1
ATOM 4089 C CA . VAL A 1 540 ? -27.147 9.308 1.611 1.00 86.69 540 VAL A CA 1
ATOM 4090 C C . VAL A 1 540 ? -26.907 8.666 0.246 1.00 86.69 540 VAL A C 1
ATOM 4092 O O . VAL A 1 540 ? -25.811 8.176 -0.021 1.00 86.69 540 VAL A O 1
ATOM 4095 N N . GLY A 1 541 ? -27.900 8.736 -0.642 1.00 89.50 541 GLY A N 1
ATOM 4096 C CA . GLY A 1 541 ? -27.795 8.239 -2.007 1.00 89.50 541 GLY A CA 1
ATOM 4097 C C . GLY A 1 541 ? -26.679 8.907 -2.811 1.00 89.50 541 GLY A C 1
ATOM 4098 O O . GLY A 1 541 ? -25.882 8.215 -3.438 1.00 89.50 541 GLY A O 1
ATOM 4099 N N . ILE A 1 542 ? -26.566 10.239 -2.766 1.00 90.56 542 ILE A N 1
ATOM 4100 C CA . ILE A 1 542 ? -25.499 10.976 -3.461 1.00 90.56 542 ILE A CA 1
ATOM 4101 C C . ILE A 1 542 ? -24.129 10.560 -2.928 1.00 90.56 542 ILE A C 1
ATOM 4103 O O . ILE A 1 542 ? -23.231 10.290 -3.721 1.00 90.56 542 ILE A O 1
ATOM 4107 N N . ALA A 1 543 ? -23.965 10.473 -1.607 1.00 90.75 543 ALA A N 1
ATOM 4108 C CA . ALA A 1 543 ? -22.688 10.100 -1.011 1.00 90.75 543 ALA A CA 1
ATOM 4109 C C . ALA A 1 543 ? -22.252 8.683 -1.424 1.00 90.75 543 ALA A C 1
ATOM 4111 O O . ALA A 1 543 ? -21.135 8.489 -1.904 1.00 90.75 543 ALA A O 1
ATOM 4112 N N . GLU A 1 544 ? -23.155 7.708 -1.325 1.00 92.88 544 GLU A N 1
ATOM 4113 C CA . GLU A 1 544 ? -22.927 6.334 -1.785 1.00 92.88 544 GLU A CA 1
ATOM 4114 C C . GLU A 1 544 ? -22.634 6.271 -3.290 1.00 92.88 544 GLU A C 1
ATOM 4116 O O . GLU A 1 544 ? -21.705 5.583 -3.714 1.00 92.88 544 GLU A O 1
ATOM 4121 N N . GLY A 1 545 ? -23.351 7.050 -4.104 1.00 95.25 545 GLY A N 1
ATOM 4122 C CA . GLY A 1 545 ? -23.104 7.169 -5.540 1.00 95.25 545 GLY A CA 1
ATOM 4123 C C . GLY A 1 545 ? -21.721 7.738 -5.873 1.00 95.25 545 GLY A C 1
ATOM 4124 O O . GLY A 1 545 ? -21.036 7.191 -6.735 1.00 95.25 545 GLY A O 1
ATOM 4125 N N . VAL A 1 546 ? -21.267 8.786 -5.176 1.00 96.06 546 VAL A N 1
ATOM 4126 C CA . VAL A 1 546 ? -19.948 9.415 -5.398 1.00 96.06 546 VAL A CA 1
ATOM 4127 C C . VAL A 1 546 ? -18.808 8.468 -5.030 1.00 96.06 546 VAL A C 1
ATOM 4129 O O . VAL A 1 546 ? -17.868 8.304 -5.805 1.00 96.06 546 VAL A O 1
ATOM 4132 N N . PHE A 1 547 ? -18.879 7.803 -3.879 1.00 95.69 547 PHE A N 1
ATOM 4133 C CA . PHE A 1 547 ? -17.832 6.855 -3.495 1.00 95.69 547 PHE A CA 1
ATOM 4134 C C . PHE A 1 547 ? -17.854 5.586 -4.362 1.00 95.69 547 PHE A C 1
ATOM 4136 O O . PHE A 1 547 ? -16.791 5.057 -4.689 1.00 95.69 547 PHE A O 1
ATOM 4143 N N . THR A 1 548 ? -19.031 5.146 -4.825 1.00 97.81 548 THR A N 1
ATOM 4144 C CA . THR A 1 548 ? -19.138 4.059 -5.816 1.00 97.81 548 THR A CA 1
ATOM 4145 C C . THR A 1 548 ? -18.568 4.473 -7.173 1.00 97.81 548 THR A C 1
ATOM 4147 O O . THR A 1 548 ? -17.907 3.667 -7.824 1.00 97.81 548 THR A O 1
ATOM 4150 N N . LEU A 1 549 ? -18.761 5.731 -7.589 1.00 97.00 549 LEU A N 1
ATOM 4151 C CA . LEU A 1 549 ? -18.123 6.295 -8.779 1.00 97.00 549 LEU A CA 1
ATOM 4152 C C . LEU A 1 549 ? -16.605 6.208 -8.663 1.00 97.00 549 LEU A C 1
ATOM 4154 O O . LEU A 1 549 ? -15.965 5.702 -9.579 1.00 97.00 549 LEU A O 1
ATOM 4158 N N . VAL A 1 550 ? -16.027 6.661 -7.545 1.00 96.19 550 VAL A N 1
ATOM 4159 C CA . VAL A 1 550 ? -14.573 6.604 -7.326 1.00 96.19 550 VAL A CA 1
ATOM 4160 C C . VAL A 1 550 ? -14.076 5.160 -7.380 1.00 96.19 550 VAL A C 1
ATOM 4162 O O . VAL A 1 550 ? -13.126 4.873 -8.105 1.00 96.19 550 VAL A O 1
ATOM 4165 N N . LEU A 1 551 ? -14.754 4.240 -6.687 1.00 97.25 551 LEU A N 1
ATOM 4166 C CA . LEU A 1 551 ? -14.428 2.814 -6.701 1.00 97.25 551 LEU A CA 1
ATOM 4167 C C . LEU A 1 551 ? -14.440 2.235 -8.125 1.00 97.25 551 LEU A C 1
ATOM 4169 O O . LEU A 1 551 ? -13.456 1.641 -8.563 1.00 97.25 551 LEU A O 1
ATOM 4173 N N . ALA A 1 552 ? -15.533 2.429 -8.865 1.00 97.88 552 ALA A N 1
ATOM 4174 C CA . ALA A 1 552 ? -15.681 1.916 -10.224 1.00 97.88 552 ALA A CA 1
ATOM 4175 C C . ALA A 1 552 ? -14.694 2.571 -11.206 1.00 97.88 552 ALA A C 1
ATOM 4177 O O . ALA A 1 552 ? -14.146 1.895 -12.077 1.00 97.88 552 ALA A O 1
ATOM 4178 N N . TYR A 1 553 ? -14.410 3.864 -11.036 1.00 95.50 553 TYR A N 1
ATOM 4179 C CA . TYR A 1 553 ? -13.421 4.586 -11.830 1.00 95.50 553 TYR A CA 1
ATOM 4180 C C . TYR A 1 553 ? -12.010 4.040 -11.599 1.00 95.50 553 TYR A C 1
ATOM 4182 O O . TYR A 1 553 ? -11.282 3.817 -12.563 1.00 95.50 553 TYR A O 1
ATOM 4190 N N . VAL A 1 554 ? -11.632 3.764 -10.348 1.00 93.81 554 VAL A N 1
ATOM 4191 C CA . VAL A 1 554 ? -10.332 3.162 -10.011 1.00 93.81 554 VAL A CA 1
ATOM 4192 C C . VAL A 1 554 ? -10.220 1.740 -10.556 1.00 93.81 554 VAL A C 1
ATOM 4194 O O . VAL A 1 554 ? -9.170 1.381 -11.086 1.00 93.81 554 VAL A O 1
ATOM 4197 N N . VAL A 1 555 ? -11.292 0.940 -10.526 1.00 94.56 555 VAL A N 1
ATOM 4198 C CA . VAL A 1 555 ? -11.291 -0.369 -11.203 1.00 94.56 555 VAL A CA 1
ATOM 4199 C C . VAL A 1 555 ? -11.014 -0.196 -12.695 1.00 94.56 555 VAL A C 1
ATOM 4201 O O . VAL A 1 555 ? -10.126 -0.867 -13.226 1.00 94.56 555 VAL A O 1
ATOM 4204 N N . LEU A 1 556 ? -11.705 0.731 -13.365 1.00 91.50 556 LEU A N 1
ATOM 4205 C CA . LEU A 1 556 ? -11.475 1.003 -14.783 1.00 91.50 556 LEU A CA 1
ATOM 4206 C C . LEU A 1 556 ? -10.023 1.444 -15.046 1.00 91.50 556 LEU A C 1
ATOM 4208 O O . LEU A 1 556 ? -9.331 0.812 -15.845 1.00 91.50 556 LEU A O 1
ATOM 4212 N N . ALA A 1 557 ? -9.544 2.456 -14.322 1.00 88.94 557 ALA A N 1
ATOM 4213 C CA . ALA A 1 557 ? -8.233 3.076 -14.509 1.00 88.94 557 ALA A CA 1
ATOM 4214 C C . ALA A 1 557 ? -7.047 2.186 -14.122 1.00 88.94 557 ALA A C 1
ATOM 4216 O O . ALA A 1 557 ? -5.995 2.271 -14.747 1.00 88.94 557 ALA A O 1
ATOM 4217 N N . CYS A 1 558 ? -7.191 1.323 -13.117 1.00 86.00 558 CYS A N 1
ATOM 4218 C CA . CYS A 1 558 ? -6.081 0.505 -12.627 1.00 86.00 558 CYS A CA 1
ATOM 4219 C C . CYS A 1 558 ? -6.139 -0.945 -13.116 1.00 86.00 558 CYS A C 1
ATOM 4221 O O . CYS A 1 558 ? -5.095 -1.567 -13.280 1.00 86.00 558 CYS A O 1
ATOM 4223 N N . SER A 1 559 ? -7.330 -1.497 -13.354 1.00 84.69 559 SER A N 1
ATOM 4224 C CA . SER A 1 559 ? -7.491 -2.945 -13.590 1.00 84.69 559 SER A CA 1
ATOM 4225 C C . SER A 1 559 ? -7.831 -3.292 -15.034 1.00 84.69 559 SER A C 1
ATOM 4227 O O . SER A 1 559 ? -7.692 -4.444 -15.433 1.00 84.69 559 SER A O 1
ATOM 4229 N N . THR A 1 560 ? -8.304 -2.324 -15.823 1.00 85.19 560 THR A N 1
ATOM 4230 C CA . THR A 1 560 ? -8.836 -2.609 -17.165 1.00 85.19 560 THR A CA 1
ATOM 4231 C C . THR A 1 560 ? -8.149 -1.846 -18.293 1.00 85.19 560 THR A C 1
ATOM 4233 O O . THR A 1 560 ? -8.461 -2.110 -19.457 1.00 85.19 560 THR A O 1
ATOM 4236 N N . VAL A 1 561 ? -7.255 -0.904 -17.976 1.00 81.62 561 VAL A N 1
ATOM 4237 C CA . VAL A 1 561 ? -6.429 -0.204 -18.971 1.00 81.62 561 VAL A CA 1
ATOM 4238 C C . VAL A 1 561 ? -5.447 -1.166 -19.624 1.00 81.62 561 VAL A C 1
ATOM 4240 O O . VAL A 1 561 ? -4.995 -2.135 -19.008 1.00 81.62 561 VAL A O 1
ATOM 4243 N N . THR A 1 562 ? -5.126 -0.917 -20.886 1.00 69.50 562 THR A N 1
ATOM 4244 C CA . THR A 1 562 ? -4.170 -1.747 -21.609 1.00 69.50 562 THR A CA 1
ATOM 4245 C C . THR A 1 562 ? -2.768 -1.403 -21.124 1.00 69.50 562 THR A C 1
ATOM 4247 O O . THR A 1 562 ? -2.312 -0.266 -21.226 1.00 69.50 562 THR A O 1
ATOM 4250 N N . VAL A 1 563 ? -2.073 -2.385 -20.552 1.00 59.75 563 VAL A N 1
ATOM 4251 C CA . VAL A 1 563 ? -0.691 -2.202 -20.104 1.00 59.75 563 VAL A CA 1
ATOM 4252 C C . VAL A 1 563 ? 0.173 -1.974 -21.344 1.00 59.75 563 VAL A C 1
ATOM 4254 O O . VAL A 1 563 ? 0.296 -2.862 -22.187 1.00 59.75 563 VAL A O 1
ATOM 4257 N N . LEU A 1 564 ? 0.750 -0.776 -21.479 1.00 46.41 564 LEU A N 1
ATOM 4258 C CA . LEU A 1 564 ? 1.663 -0.472 -22.578 1.00 46.41 564 LEU A CA 1
ATOM 4259 C C . LEU A 1 564 ? 2.817 -1.494 -22.571 1.00 46.41 564 LEU A C 1
ATOM 4261 O O . LEU A 1 564 ? 3.437 -1.680 -21.516 1.00 46.41 564 LEU A O 1
ATOM 4265 N N . PRO A 1 565 ? 3.189 -2.081 -23.728 1.00 42.25 565 PRO A N 1
ATOM 4266 C CA . PRO A 1 565 ? 4.293 -3.044 -23.838 1.00 42.25 565 PRO A CA 1
ATOM 4267 C C . PRO A 1 565 ? 5.643 -2.535 -23.296 1.00 42.25 565 PRO A C 1
ATOM 4269 O O . PRO A 1 565 ? 6.564 -3.316 -23.086 1.00 42.25 565 PRO A O 1
ATOM 4272 N N . ALA A 1 566 ? 5.769 -1.221 -23.076 1.00 38.78 566 ALA A N 1
ATOM 4273 C CA . ALA A 1 566 ? 6.950 -0.547 -22.545 1.00 38.78 566 ALA A CA 1
ATOM 4274 C C . ALA A 1 566 ? 7.100 -0.615 -21.009 1.00 38.78 566 ALA A C 1
ATOM 4276 O O . ALA A 1 566 ? 8.112 -0.160 -20.478 1.00 38.78 566 ALA A O 1
ATOM 4277 N N . THR A 1 567 ? 6.132 -1.174 -20.277 1.00 37.22 567 THR A N 1
ATOM 4278 C CA . THR A 1 567 ? 6.285 -1.414 -18.834 1.00 37.22 567 THR A CA 1
ATOM 4279 C C . THR A 1 567 ? 6.913 -2.788 -18.600 1.00 37.22 567 THR A C 1
ATOM 4281 O O . THR A 1 567 ? 6.312 -3.823 -18.870 1.00 37.22 567 THR A O 1
ATOM 4284 N N . LYS A 1 568 ? 8.160 -2.805 -18.102 1.00 36.44 568 LYS A N 1
ATOM 4285 C CA . LYS A 1 568 ? 8.917 -4.044 -17.818 1.00 36.44 568 LYS A CA 1
ATOM 4286 C C . LYS A 1 568 ? 8.220 -4.955 -16.793 1.00 36.44 568 LYS A C 1
ATOM 4288 O O . LYS A 1 568 ? 8.444 -6.160 -16.784 1.00 36.44 568 LYS A O 1
ATOM 4293 N N . THR A 1 569 ? 7.299 -4.413 -15.999 1.00 35.81 569 THR A N 1
ATOM 4294 C CA . THR A 1 569 ? 6.392 -5.179 -15.143 1.00 35.81 569 THR A CA 1
ATOM 4295 C C . THR A 1 569 ? 5.114 -5.546 -15.903 1.00 35.81 569 THR A C 1
ATOM 4297 O O . THR A 1 569 ? 4.182 -4.748 -15.979 1.00 35.81 569 THR A O 1
ATOM 4300 N N . ARG A 1 570 ? 5.020 -6.788 -16.400 1.00 43.03 570 ARG A N 1
ATOM 4301 C CA . ARG A 1 570 ? 3.778 -7.349 -16.985 1.00 43.03 570 ARG A CA 1
ATOM 4302 C C . ARG A 1 570 ? 2.604 -7.452 -15.994 1.00 43.03 570 ARG A C 1
ATOM 4304 O O . ARG A 1 570 ? 1.499 -7.799 -16.397 1.00 43.03 570 ARG A O 1
ATOM 4311 N N . GLN A 1 571 ? 2.827 -7.206 -14.702 1.00 45.97 571 GLN A N 1
ATOM 4312 C CA . GLN A 1 571 ? 1.795 -7.259 -13.668 1.00 45.97 571 GLN A CA 1
ATOM 4313 C C . GLN A 1 571 ? 1.662 -5.892 -13.000 1.00 45.97 571 GLN A C 1
ATOM 4315 O O . GLN A 1 571 ? 2.590 -5.404 -12.357 1.00 45.97 571 GLN A O 1
ATOM 4320 N N . ASN A 1 572 ? 0.487 -5.279 -13.145 1.00 58.31 572 ASN A N 1
ATOM 4321 C CA . ASN A 1 572 ? 0.073 -4.197 -12.270 1.00 58.31 572 ASN A CA 1
ATOM 4322 C C . ASN A 1 572 ? -0.116 -4.809 -10.871 1.00 58.31 572 ASN A C 1
ATOM 4324 O O . ASN A 1 572 ? -1.015 -5.621 -10.689 1.00 58.31 572 ASN A O 1
ATOM 4328 N N . PHE A 1 573 ? 0.756 -4.509 -9.906 1.00 63.72 573 PHE A N 1
ATOM 4329 C CA . PHE A 1 573 ? 0.648 -5.050 -8.541 1.00 63.72 573 PHE A CA 1
ATOM 4330 C C . PHE A 1 573 ? -0.119 -4.130 -7.587 1.00 63.72 573 PHE A C 1
ATOM 4332 O O . PHE A 1 573 ? -0.355 -4.518 -6.450 1.00 63.72 573 PHE A O 1
ATOM 4339 N N . TYR A 1 574 ? -0.500 -2.921 -8.012 1.00 78.12 574 TYR A N 1
ATOM 4340 C CA . TYR A 1 574 ? -1.154 -1.949 -7.131 1.00 78.12 574 TYR A CA 1
ATOM 4341 C C . TYR A 1 574 ? -2.677 -1.890 -7.306 1.00 78.12 574 TYR A C 1
ATOM 4343 O O . TYR A 1 574 ? -3.350 -1.335 -6.442 1.00 78.12 574 TYR A O 1
ATOM 4351 N N . PHE A 1 575 ? -3.244 -2.442 -8.387 1.00 83.06 575 PHE A N 1
ATOM 4352 C CA . PHE A 1 575 ? -4.678 -2.303 -8.690 1.00 83.06 575 PHE A CA 1
ATOM 4353 C C . PHE A 1 575 ? -5.586 -2.829 -7.570 1.00 83.06 575 PHE A C 1
ATOM 4355 O O . PHE A 1 575 ? -6.481 -2.110 -7.138 1.00 83.06 575 PHE A O 1
ATOM 4362 N N . GLY A 1 576 ? -5.329 -4.035 -7.047 1.00 84.75 576 GLY A N 1
ATOM 4363 C CA . GLY A 1 576 ? -6.130 -4.608 -5.963 1.00 84.75 576 GLY A CA 1
ATOM 4364 C C . GLY A 1 576 ? -6.072 -3.749 -4.703 1.00 84.75 576 GLY A C 1
ATOM 4365 O O . GLY A 1 576 ? -7.104 -3.473 -4.096 1.00 84.75 576 GLY A O 1
ATOM 4366 N N . LEU A 1 577 ? -4.881 -3.242 -4.368 1.00 87.50 577 LEU A N 1
ATOM 4367 C CA . LEU A 1 577 ? -4.668 -2.329 -3.246 1.00 87.50 577 LEU A CA 1
ATOM 4368 C C . LEU A 1 577 ? -5.404 -0.991 -3.440 1.00 87.50 577 LEU A C 1
ATOM 4370 O O . LEU A 1 577 ? -6.054 -0.516 -2.512 1.00 87.50 577 LEU A O 1
ATOM 4374 N N . ALA A 1 578 ? -5.354 -0.408 -4.641 1.00 89.88 578 ALA A N 1
ATOM 4375 C CA . ALA A 1 578 ? -6.053 0.834 -4.970 1.00 89.88 578 ALA A CA 1
ATOM 4376 C C . ALA A 1 578 ? -7.580 0.678 -4.858 1.00 89.88 578 ALA A C 1
ATOM 4378 O O . ALA A 1 578 ? -8.248 1.518 -4.253 1.00 89.88 578 ALA A O 1
ATOM 4379 N N . VAL A 1 579 ? -8.128 -0.424 -5.381 1.00 93.75 579 VAL A N 1
ATOM 4380 C CA . VAL A 1 579 ? -9.559 -0.755 -5.284 1.00 93.75 579 VAL A CA 1
ATOM 4381 C C . VAL A 1 579 ? -9.970 -0.969 -3.823 1.00 93.75 579 VAL A C 1
ATOM 4383 O O . VAL A 1 579 ? -10.964 -0.403 -3.367 1.00 93.75 579 VAL A O 1
ATOM 4386 N N . GLY A 1 580 ? -9.175 -1.717 -3.053 1.00 93.38 580 GLY A N 1
ATOM 4387 C CA . GLY A 1 580 ? -9.405 -1.925 -1.625 1.00 93.38 580 GLY A CA 1
ATOM 4388 C C . GLY A 1 580 ? -9.388 -0.637 -0.807 1.00 93.38 580 GLY A C 1
ATOM 4389 O O . GLY A 1 580 ? -10.268 -0.426 0.028 1.00 93.38 580 GLY A O 1
ATOM 4390 N N . PHE A 1 581 ? -8.436 0.264 -1.067 1.00 92.88 581 PHE A N 1
ATOM 4391 C CA . PHE A 1 581 ? -8.391 1.553 -0.381 1.00 92.88 581 PHE A CA 1
ATOM 4392 C C . PHE A 1 581 ? -9.571 2.462 -0.731 1.00 92.88 581 PHE A C 1
ATOM 4394 O O . PHE A 1 581 ? -10.001 3.211 0.137 1.00 92.88 581 PHE A O 1
ATOM 4401 N N . CYS A 1 582 ? -10.172 2.354 -1.919 1.00 94.25 582 CYS A N 1
ATOM 4402 C CA . CYS A 1 582 ? -11.425 3.065 -2.203 1.00 94.25 582 CYS A CA 1
ATOM 4403 C C . CYS A 1 582 ? -12.557 2.609 -1.269 1.00 94.25 582 CYS A C 1
ATOM 4405 O O . CYS A 1 582 ? -13.274 3.446 -0.714 1.00 94.25 582 CYS A O 1
ATOM 4407 N N . VAL A 1 583 ? -12.681 1.294 -1.045 1.00 94.06 583 VAL A N 1
ATOM 4408 C CA . VAL A 1 583 ? -13.651 0.731 -0.090 1.00 94.06 583 VAL A CA 1
ATOM 4409 C C . VAL A 1 583 ? -13.329 1.153 1.340 1.00 94.06 583 VAL A C 1
ATOM 4411 O O . VAL A 1 583 ? -14.236 1.542 2.069 1.00 94.06 583 VAL A O 1
ATOM 4414 N N . MET A 1 584 ? -12.051 1.168 1.724 1.00 93.19 584 MET A N 1
ATOM 4415 C CA . MET A 1 584 ? -11.620 1.703 3.018 1.00 93.19 584 MET A CA 1
ATOM 4416 C C . MET A 1 584 ? -12.063 3.154 3.205 1.00 93.19 584 MET A C 1
ATOM 4418 O O . MET A 1 584 ? -12.693 3.484 4.206 1.00 93.19 584 MET A O 1
ATOM 4422 N N . THR A 1 585 ? -11.733 4.031 2.252 1.00 88.94 585 THR A N 1
ATOM 4423 C CA . THR A 1 585 ? -12.028 5.461 2.353 1.00 88.94 585 THR A CA 1
ATOM 4424 C C . THR A 1 585 ? -13.529 5.688 2.457 1.00 88.94 585 THR A C 1
ATOM 4426 O O . THR A 1 585 ? -13.965 6.410 3.353 1.00 88.94 585 THR A O 1
ATOM 4429 N N . GLY A 1 586 ? -14.336 5.050 1.605 1.00 88.44 586 GLY A N 1
ATOM 4430 C CA . GLY A 1 586 ? -15.787 5.196 1.687 1.00 88.44 586 GLY A CA 1
ATOM 4431 C C . GLY A 1 586 ? -16.384 4.554 2.944 1.00 88.44 586 GLY A C 1
ATOM 4432 O O . GLY A 1 586 ? -17.271 5.149 3.547 1.00 88.44 586 GLY A O 1
ATOM 4433 N N . GLY A 1 587 ? -15.848 3.427 3.420 1.00 87.44 587 GLY A N 1
ATOM 4434 C CA . GLY A 1 587 ? -16.255 2.795 4.679 1.00 87.44 587 GLY A CA 1
ATOM 4435 C C . GLY A 1 587 ? -15.963 3.658 5.911 1.00 87.44 587 GLY A C 1
ATOM 4436 O O . GLY A 1 587 ? -16.837 3.855 6.749 1.00 87.44 587 GLY A O 1
ATOM 4437 N N . CYS A 1 588 ? -14.764 4.241 6.007 1.00 86.12 588 CYS A N 1
ATOM 4438 C CA . CYS A 1 588 ? -14.405 5.159 7.092 1.00 86.12 588 CYS A CA 1
ATOM 4439 C C . CYS A 1 588 ? -15.169 6.489 7.020 1.00 86.12 588 CYS A C 1
ATOM 4441 O O . CYS A 1 588 ? -15.461 7.074 8.058 1.00 86.12 588 CYS A O 1
ATOM 4443 N N . THR A 1 589 ? -15.491 6.971 5.815 1.00 84.06 589 THR A N 1
ATOM 4444 C CA . THR A 1 589 ? -16.170 8.267 5.639 1.00 84.06 589 THR A CA 1
ATOM 4445 C C . THR A 1 589 ? -17.678 8.154 5.824 1.00 84.06 589 THR A C 1
ATOM 4447 O O . THR A 1 589 ? -18.293 9.003 6.461 1.00 84.06 589 THR A O 1
ATOM 4450 N N . LEU A 1 590 ? -18.289 7.116 5.251 1.00 85.69 590 LEU A N 1
ATOM 4451 C CA . LEU A 1 590 ? -19.739 6.963 5.194 1.00 85.69 590 LEU A CA 1
ATOM 4452 C C . LEU A 1 590 ? -20.285 5.924 6.176 1.00 85.69 590 LEU A C 1
ATOM 4454 O O . LEU A 1 590 ? -21.501 5.726 6.201 1.00 85.69 590 LEU A O 1
ATOM 4458 N N . GLY A 1 591 ? -19.431 5.261 6.962 1.00 79.88 591 GLY A N 1
ATOM 4459 C CA . GLY A 1 591 ? -19.821 4.177 7.865 1.00 79.88 591 GLY A CA 1
ATOM 4460 C C . GLY A 1 591 ? -20.964 4.555 8.809 1.00 79.88 591 GLY A C 1
ATOM 4461 O O . GLY A 1 591 ? -21.933 3.811 8.919 1.00 79.88 591 GLY A O 1
ATOM 4462 N N . SER A 1 592 ? -20.915 5.748 9.410 1.00 75.38 592 SER A N 1
ATOM 4463 C CA . SER A 1 592 ? -21.964 6.249 10.313 1.00 75.38 592 SER A CA 1
ATOM 4464 C C . SER A 1 592 ? -23.241 6.716 9.604 1.00 75.38 592 SER A C 1
ATOM 4466 O O . SER A 1 592 ? -24.301 6.731 10.219 1.00 75.38 592 SER A O 1
ATOM 4468 N N . MET A 1 593 ? -23.161 7.089 8.323 1.00 77.88 593 MET A N 1
ATOM 4469 C CA . MET A 1 593 ? -24.282 7.671 7.571 1.00 77.88 593 MET A CA 1
ATOM 4470 C C . MET A 1 593 ? -25.033 6.642 6.711 1.00 77.88 593 MET A C 1
ATOM 4472 O O . MET A 1 593 ? -26.258 6.661 6.633 1.00 77.88 593 MET A O 1
ATOM 4476 N N . SER A 1 594 ? -24.300 5.758 6.034 1.00 81.00 594 SER A N 1
ATOM 4477 C CA . SER A 1 594 ? -24.801 4.811 5.019 1.00 81.00 594 SER A CA 1
ATOM 4478 C C . SER A 1 594 ? -24.344 3.365 5.245 1.00 81.00 594 SER A C 1
ATOM 4480 O O . SER A 1 594 ? -24.795 2.459 4.550 1.00 81.00 594 SER A O 1
ATOM 4482 N N . GLY A 1 595 ? -23.433 3.140 6.196 1.00 79.19 595 GLY A N 1
ATOM 4483 C CA . GLY A 1 595 ? -22.685 1.890 6.314 1.00 79.19 595 GLY A CA 1
ATOM 4484 C C . GLY A 1 595 ? -21.510 1.778 5.334 1.00 79.19 595 GLY A C 1
ATOM 4485 O O . GLY A 1 595 ? -20.683 0.890 5.509 1.00 79.19 595 GLY A O 1
ATOM 4486 N N . GLY A 1 596 ? -21.399 2.674 4.343 1.00 86.25 596 GLY A N 1
ATOM 4487 C CA . GLY A 1 596 ? -20.331 2.657 3.344 1.00 86.25 596 GLY A CA 1
ATOM 4488 C C . GLY A 1 596 ? -20.375 1.393 2.491 1.00 86.25 596 GLY A C 1
ATOM 4489 O O . GLY A 1 596 ? -19.364 0.707 2.358 1.00 86.25 596 GLY A O 1
ATOM 4490 N N . MET A 1 597 ? -21.554 1.062 1.953 1.00 90.25 597 MET A N 1
ATOM 4491 C CA . MET A 1 597 ? -21.788 -0.199 1.244 1.00 90.25 597 MET A CA 1
ATOM 4492 C C . MET A 1 597 ? -21.118 -0.217 -0.130 1.00 90.25 597 MET A C 1
ATOM 4494 O O . MET A 1 597 ? -20.501 -1.218 -0.488 1.00 90.25 597 MET A O 1
ATOM 4498 N N . LEU A 1 598 ? -21.235 0.878 -0.892 1.00 94.44 598 LEU A N 1
ATOM 4499 C CA . LEU A 1 598 ? -20.575 1.143 -2.183 1.00 94.44 598 LEU A CA 1
ATOM 4500 C C . LEU A 1 598 ? -20.749 0.051 -3.255 1.00 94.44 598 LEU A C 1
ATOM 4502 O O . LEU A 1 598 ? -20.005 -0.018 -4.238 1.00 94.44 598 LEU A O 1
ATOM 4506 N N . ASN A 1 599 ? -21.683 -0.868 -3.033 1.00 97.00 599 ASN A N 1
ATOM 4507 C CA . ASN A 1 599 ? -21.798 -2.127 -3.744 1.00 97.00 599 ASN A CA 1
ATOM 4508 C C . ASN A 1 599 ? -23.225 -2.667 -3.585 1.00 97.00 599 ASN A C 1
ATOM 4510 O O . ASN A 1 599 ? -23.595 -3.068 -2.474 1.00 97.00 599 ASN A O 1
ATOM 4514 N N . PRO A 1 600 ? -24.001 -2.773 -4.679 1.00 97.62 600 PRO A N 1
ATOM 4515 C CA . PRO A 1 600 ? -25.356 -3.304 -4.612 1.00 97.62 600 PRO A CA 1
ATOM 4516 C C . PRO A 1 600 ? -25.442 -4.713 -4.021 1.00 97.62 600 PRO A C 1
ATOM 4518 O O . PRO A 1 600 ? -26.401 -5.025 -3.321 1.00 97.62 600 PRO A O 1
ATOM 4521 N N . ALA A 1 601 ? -24.435 -5.565 -4.236 1.00 97.88 601 ALA A N 1
ATOM 4522 C CA . ALA A 1 601 ? -24.414 -6.898 -3.645 1.00 97.88 601 ALA A CA 1
ATOM 4523 C C . ALA A 1 601 ? -24.184 -6.849 -2.123 1.00 97.88 601 ALA A C 1
ATOM 4525 O O . ALA A 1 601 ? -24.823 -7.598 -1.390 1.00 97.88 601 ALA A O 1
ATOM 4526 N N . VAL A 1 602 ? -23.364 -5.920 -1.616 1.00 95.12 602 VAL A N 1
ATOM 4527 C CA . VAL A 1 602 ? -23.240 -5.693 -0.161 1.00 95.12 602 VAL A CA 1
ATOM 4528 C C . VAL A 1 602 ? -24.570 -5.225 0.419 1.00 95.12 602 VAL A C 1
ATOM 4530 O O . VAL A 1 602 ? -25.007 -5.757 1.439 1.00 95.12 602 VAL A O 1
ATOM 4533 N N . SER A 1 603 ? -25.269 -4.316 -0.265 1.00 93.00 603 SER A N 1
ATOM 4534 C CA . SER A 1 603 ? -26.610 -3.882 0.138 1.00 93.00 603 SER A CA 1
ATOM 4535 C C . SER A 1 603 ? -27.614 -5.037 0.178 1.00 93.00 603 SER A C 1
ATOM 4537 O O . SER A 1 603 ? -28.347 -5.168 1.158 1.00 93.00 603 SER A O 1
ATOM 4539 N N . VAL A 1 604 ? -27.600 -5.925 -0.821 1.00 93.94 604 VAL A N 1
ATOM 4540 C CA . VAL A 1 604 ? -28.431 -7.142 -0.837 1.00 93.94 604 VAL A CA 1
ATOM 4541 C C . VAL A 1 604 ? -28.096 -8.063 0.336 1.00 93.94 604 VAL A C 1
ATOM 4543 O O . VAL A 1 604 ? -29.009 -8.543 1.006 1.00 93.94 604 VAL A O 1
ATOM 4546 N N . GLY A 1 605 ? -26.815 -8.293 0.628 1.00 92.19 605 GLY A N 1
ATOM 4547 C CA . GLY A 1 605 ? -26.389 -9.132 1.750 1.00 92.19 605 GLY A CA 1
ATOM 4548 C C . GLY A 1 605 ? -26.821 -8.581 3.111 1.00 92.19 605 GLY A C 1
ATOM 4549 O O . GLY A 1 605 ? -27.359 -9.316 3.942 1.00 92.19 605 GLY A O 1
ATOM 4550 N N . VAL A 1 606 ? -26.667 -7.268 3.316 1.00 87.94 606 VAL A N 1
ATOM 4551 C CA . VAL A 1 606 ? -27.101 -6.574 4.541 1.00 87.94 606 VAL A CA 1
ATOM 4552 C C . VAL A 1 606 ? -28.621 -6.550 4.677 1.00 87.94 606 VAL A C 1
ATOM 4554 O O . VAL A 1 606 ? -29.149 -6.643 5.780 1.00 87.94 606 VAL A O 1
ATOM 4557 N N . VAL A 1 607 ? -29.371 -6.446 3.585 1.00 89.31 607 VAL A N 1
ATOM 4558 C CA . VAL A 1 607 ? -30.831 -6.552 3.672 1.00 89.31 607 VAL A CA 1
ATOM 4559 C C . VAL A 1 607 ? -31.253 -7.992 3.940 1.00 89.31 607 VAL A C 1
ATOM 4561 O O . VAL A 1 607 ? -32.096 -8.214 4.804 1.00 89.31 607 VAL A O 1
ATOM 4564 N N . THR A 1 608 ? -30.606 -8.968 3.300 1.00 89.69 608 THR A N 1
ATOM 4565 C CA . THR A 1 608 ? -30.856 -10.398 3.525 1.00 89.69 608 THR A CA 1
ATOM 4566 C C . THR A 1 608 ? -30.721 -10.747 5.003 1.00 89.69 608 THR A C 1
ATOM 4568 O O . THR A 1 608 ? -31.679 -11.258 5.574 1.00 89.69 608 THR A O 1
ATOM 4571 N N . LEU A 1 609 ? -29.608 -10.390 5.659 1.00 85.88 609 LEU A N 1
ATOM 4572 C CA . LEU A 1 609 ? -29.414 -10.717 7.079 1.00 85.88 609 LEU A CA 1
ATOM 4573 C C . LEU A 1 609 ? -30.485 -10.098 7.999 1.00 85.88 609 LEU A C 1
ATOM 4575 O O . LEU A 1 609 ? -30.817 -10.675 9.030 1.00 85.88 609 LEU A O 1
ATOM 4579 N N . ASN A 1 610 ? -31.040 -8.934 7.637 1.00 82.19 610 ASN A N 1
ATOM 4580 C CA . ASN A 1 610 ? -32.077 -8.258 8.425 1.00 82.19 610 ASN A CA 1
ATOM 4581 C C . ASN A 1 610 ? -33.476 -8.842 8.182 1.00 82.19 610 ASN A C 1
ATOM 4583 O O . ASN A 1 610 ? -34.279 -8.921 9.111 1.00 82.19 610 ASN A O 1
ATOM 4587 N N . LEU A 1 611 ? -33.769 -9.297 6.960 1.00 85.25 611 LEU A N 1
ATOM 4588 C CA . LEU A 1 611 ? -35.060 -9.902 6.617 1.00 85.25 611 LEU A CA 1
ATOM 4589 C C . LEU A 1 611 ? -35.355 -11.175 7.423 1.00 85.25 611 LEU A C 1
ATOM 4591 O O . LEU A 1 611 ? -36.520 -11.435 7.711 1.00 85.25 611 LEU A O 1
ATOM 4595 N N . PHE A 1 612 ? -34.330 -11.939 7.815 1.00 77.62 612 PHE A N 1
ATOM 4596 C CA . PHE A 1 612 ? -34.494 -13.149 8.636 1.00 77.62 612 PHE A CA 1
ATOM 4597 C C . PHE A 1 612 ? -34.948 -12.870 10.074 1.00 77.62 612 PHE A C 1
ATOM 4599 O O . PHE A 1 612 ? -35.474 -13.763 10.732 1.00 77.62 612 PHE A O 1
ATOM 4606 N N . GLN A 1 613 ? -34.760 -11.647 10.568 1.00 70.38 613 GLN A N 1
ATOM 4607 C CA . GLN A 1 613 ? -35.148 -11.267 11.928 1.00 70.38 613 GLN A CA 1
ATOM 4608 C C . GLN A 1 613 ? -36.426 -10.431 11.960 1.00 70.38 613 GLN A C 1
ATOM 4610 O O . GLN A 1 613 ? -37.149 -10.433 12.956 1.00 70.38 613 GLN A O 1
ATOM 4615 N N . GLU A 1 614 ? -36.708 -9.713 10.875 1.00 77.38 614 GLU A N 1
ATOM 4616 C CA . GLU A 1 614 ? -37.803 -8.761 10.833 1.00 77.38 614 GLU A CA 1
ATOM 4617 C C . GLU A 1 614 ? -39.151 -9.447 10.574 1.00 77.38 614 GLU A C 1
ATOM 4619 O O . GLU A 1 614 ? -39.470 -9.875 9.463 1.00 77.38 614 GLU A O 1
ATOM 4624 N N . GLN A 1 615 ? -39.983 -9.515 11.612 1.00 75.06 615 GLN A N 1
ATOM 4625 C CA . GLN A 1 615 ? -41.306 -10.134 11.528 1.00 75.06 615 GLN A CA 1
ATOM 4626 C C . GLN A 1 615 ? -42.347 -9.184 10.909 1.00 75.06 615 GLN A C 1
ATOM 4628 O O . GLN A 1 615 ? -43.287 -9.638 10.244 1.00 75.06 615 GLN A O 1
ATOM 4633 N N . SER A 1 616 ? -42.169 -7.862 11.034 1.00 83.19 616 SER A N 1
ATOM 4634 C CA . SER A 1 616 ? -43.113 -6.879 10.496 1.00 83.19 616 SER A CA 1
ATOM 4635 C C . SER A 1 616 ? -43.067 -6.826 8.967 1.00 83.19 616 SER A C 1
ATOM 4637 O O . SER A 1 616 ? -42.024 -6.589 8.356 1.00 83.19 616 SER A O 1
ATOM 4639 N N . ALA A 1 617 ? -44.218 -7.016 8.315 1.00 83.31 617 ALA A N 1
ATOM 4640 C CA . ALA A 1 617 ? -44.327 -6.893 6.858 1.00 83.31 617 ALA A CA 1
ATOM 4641 C C . ALA A 1 617 ? -43.943 -5.481 6.380 1.00 83.31 617 ALA A C 1
ATOM 4643 O O . ALA A 1 617 ? -43.231 -5.326 5.391 1.00 83.31 617 ALA A O 1
ATOM 4644 N N . GLN A 1 618 ? -44.348 -4.447 7.122 1.00 81.88 618 GLN A N 1
ATOM 4645 C CA . GLN A 1 618 ? -44.044 -3.055 6.794 1.00 81.88 618 GLN A CA 1
ATOM 4646 C C . GLN A 1 618 ? -42.538 -2.764 6.856 1.00 81.88 618 GLN A C 1
ATOM 4648 O O . GLN A 1 618 ? -42.002 -2.101 5.968 1.00 81.88 618 GLN A O 1
ATOM 4653 N N . ALA A 1 619 ? -41.842 -3.297 7.861 1.00 78.94 619 ALA A N 1
ATOM 4654 C CA . ALA A 1 619 ? -40.397 -3.131 7.991 1.00 78.94 619 ALA A CA 1
ATOM 4655 C C . ALA A 1 619 ? -39.629 -3.910 6.906 1.00 78.94 619 ALA A C 1
ATOM 4657 O O . ALA A 1 619 ? -38.694 -3.371 6.315 1.00 78.94 619 ALA A O 1
ATOM 4658 N N . ARG A 1 620 ? -40.086 -5.118 6.541 1.00 84.12 620 ARG A N 1
ATOM 4659 C CA . ARG A 1 620 ? -39.553 -5.875 5.391 1.00 84.12 620 ARG A CA 1
ATOM 4660 C C . ARG A 1 620 ? -39.718 -5.123 4.066 1.00 84.12 620 ARG A C 1
ATOM 4662 O O . ARG A 1 620 ? -38.781 -5.063 3.273 1.00 84.12 620 ARG A O 1
ATOM 4669 N N . HIS A 1 621 ? -40.869 -4.490 3.837 1.00 85.06 621 HIS A N 1
ATOM 4670 C CA . HIS A 1 621 ? -41.065 -3.634 2.663 1.00 85.06 621 HIS A CA 1
ATOM 4671 C C . HIS A 1 621 ? -40.127 -2.421 2.661 1.00 85.06 621 HIS A C 1
ATOM 4673 O O . HIS A 1 621 ? -39.574 -2.081 1.614 1.00 85.06 621 HIS A O 1
ATOM 4679 N N . LEU A 1 622 ? -39.907 -1.790 3.818 1.00 83.12 622 LEU A N 1
ATOM 4680 C CA . LEU A 1 622 ? -38.987 -0.659 3.943 1.00 83.12 622 LEU A CA 1
ATOM 4681 C C . LEU A 1 622 ? -37.532 -1.068 3.662 1.00 83.12 622 LEU A C 1
ATOM 4683 O O . LEU A 1 622 ? -36.835 -0.358 2.941 1.00 83.12 622 LEU A O 1
ATOM 4687 N N . LEU A 1 623 ? -37.106 -2.230 4.166 1.00 84.88 623 LEU A N 1
ATOM 4688 C CA . LEU A 1 623 ? -35.801 -2.851 3.910 1.00 84.88 623 LEU A CA 1
ATOM 4689 C C . LEU A 1 623 ? -35.550 -3.097 2.415 1.00 84.88 623 LEU A C 1
ATOM 4691 O O . LEU A 1 623 ? -34.500 -2.743 1.877 1.00 84.88 623 LEU A O 1
ATOM 4695 N N . LEU A 1 624 ? -36.533 -3.670 1.721 1.00 87.88 624 LEU A N 1
ATOM 4696 C CA . LEU A 1 624 ? -36.440 -3.920 0.282 1.00 87.88 624 LEU A CA 1
ATOM 4697 C C . LEU A 1 624 ? -36.425 -2.612 -0.517 1.00 87.88 624 LEU A C 1
ATOM 4699 O O . LEU A 1 624 ? -35.593 -2.437 -1.408 1.00 87.88 624 LEU A O 1
ATOM 4703 N N . ALA A 1 625 ? -37.294 -1.658 -0.169 1.00 86.06 625 ALA A N 1
ATOM 4704 C CA . ALA A 1 625 ? -37.319 -0.341 -0.800 1.00 86.06 625 ALA A CA 1
ATOM 4705 C C . ALA A 1 625 ? -36.000 0.421 -0.591 1.00 86.06 625 ALA A C 1
ATOM 4707 O O . ALA A 1 625 ? -35.536 1.120 -1.492 1.00 86.06 625 ALA A O 1
ATOM 4708 N N . PHE A 1 626 ? -35.386 0.270 0.582 1.00 83.31 626 PHE A N 1
ATOM 4709 C CA . PHE A 1 626 ? -34.060 0.790 0.888 1.00 83.31 626 PHE A CA 1
ATOM 4710 C C . PHE A 1 626 ? -32.996 0.186 -0.036 1.00 83.31 626 PHE A C 1
ATOM 4712 O O . PHE A 1 626 ? -32.273 0.935 -0.695 1.00 83.31 626 PHE A O 1
ATOM 4719 N N . CYS A 1 627 ? -32.956 -1.146 -0.155 1.00 88.88 627 CYS A N 1
ATOM 4720 C CA . CYS A 1 627 ? -32.008 -1.848 -1.023 1.00 88.88 627 CYS A CA 1
ATOM 4721 C C . CYS A 1 627 ? -32.079 -1.340 -2.464 1.00 88.88 627 CYS A C 1
ATOM 4723 O O . CYS A 1 627 ? -31.053 -1.059 -3.082 1.00 88.88 627 CYS A O 1
ATOM 4725 N N . LEU A 1 628 ? -33.300 -1.198 -2.988 1.00 91.50 628 LEU A N 1
ATOM 4726 C CA . LEU A 1 628 ? -33.546 -0.760 -4.359 1.00 91.50 628 LEU A CA 1
ATOM 4727 C C . LEU A 1 628 ? -33.078 0.679 -4.593 1.00 91.50 628 LEU A C 1
ATOM 4729 O O . LEU A 1 628 ? -32.404 0.950 -5.586 1.00 91.50 628 LEU A O 1
ATOM 4733 N N . LYS A 1 629 ? -33.392 1.599 -3.671 1.00 90.50 629 LYS A N 1
ATOM 4734 C CA . LYS A 1 629 ? -32.958 3.002 -3.769 1.00 90.50 629 LYS A CA 1
ATOM 4735 C C . LYS A 1 629 ? -31.438 3.110 -3.737 1.00 90.50 629 LYS A C 1
ATOM 4737 O O . LYS A 1 629 ? -30.859 3.771 -4.592 1.00 90.50 629 LYS A O 1
ATOM 4742 N N . LEU A 1 630 ? -30.796 2.441 -2.785 1.00 89.44 630 LEU A N 1
ATOM 4743 C CA . LEU A 1 630 ? -29.345 2.469 -2.636 1.00 89.44 630 LEU A CA 1
ATOM 4744 C C . LEU A 1 630 ? -28.633 1.853 -3.847 1.00 89.44 630 LEU A C 1
ATOM 4746 O O . LEU A 1 630 ? -27.715 2.463 -4.393 1.00 89.44 630 LEU A O 1
ATOM 4750 N N . THR A 1 631 ? -29.141 0.721 -4.341 1.00 94.00 631 THR A N 1
ATOM 4751 C CA . THR A 1 631 ? -28.669 0.087 -5.581 1.00 94.00 631 THR A CA 1
ATOM 4752 C C . THR A 1 631 ? -28.745 1.053 -6.762 1.00 94.00 631 THR A C 1
ATOM 4754 O O . THR A 1 631 ? -27.792 1.154 -7.530 1.00 94.00 631 THR A O 1
ATOM 4757 N N . ALA A 1 632 ? -29.840 1.808 -6.904 1.00 95.62 632 ALA A N 1
ATOM 4758 C CA . ALA A 1 632 ? -29.983 2.779 -7.988 1.00 95.62 632 ALA A CA 1
ATOM 4759 C C . ALA A 1 632 ? -28.912 3.884 -7.929 1.00 95.62 632 ALA A C 1
ATOM 4761 O O . ALA A 1 632 ? -28.306 4.208 -8.953 1.00 95.62 632 ALA A O 1
ATOM 4762 N N . PHE A 1 633 ? -28.625 4.426 -6.742 1.00 95.88 633 PHE A N 1
ATOM 4763 C CA . PHE A 1 633 ? -27.570 5.430 -6.566 1.00 95.88 633 PHE A CA 1
ATOM 4764 C C . PHE A 1 633 ? -26.168 4.869 -6.835 1.00 95.88 633 PHE A C 1
ATOM 4766 O O . PHE A 1 633 ? -25.380 5.497 -7.542 1.00 95.88 633 PHE A O 1
ATOM 4773 N N . GLN A 1 634 ? -25.867 3.670 -6.339 1.00 97.38 634 GLN A N 1
ATOM 4774 C CA . GLN A 1 634 ? -24.583 3.002 -6.571 1.00 97.38 634 GLN A CA 1
ATOM 4775 C C . GLN A 1 634 ? -24.377 2.687 -8.062 1.00 97.38 634 GLN A C 1
ATOM 4777 O O . GLN A 1 634 ? -23.329 3.005 -8.625 1.00 97.38 634 GLN A O 1
ATOM 4782 N N . CYS A 1 635 ? -25.395 2.153 -8.744 1.00 98.00 635 CYS A N 1
ATOM 4783 C CA . CYS A 1 635 ? -25.363 1.928 -10.192 1.00 98.00 635 CYS A CA 1
ATOM 4784 C C . CYS A 1 635 ? -25.222 3.237 -10.981 1.00 98.00 635 CYS A C 1
ATOM 4786 O O . CYS A 1 635 ? -24.512 3.265 -11.985 1.00 98.00 635 CYS A O 1
ATOM 4788 N N . THR A 1 636 ? -25.833 4.332 -10.516 1.00 97.38 636 THR A N 1
ATOM 4789 C CA . THR A 1 636 ? -25.622 5.668 -11.101 1.00 97.38 636 THR A CA 1
ATOM 4790 C C . THR A 1 636 ? -24.156 6.088 -10.973 1.00 97.38 636 THR A C 1
ATOM 4792 O O . THR A 1 636 ? -23.572 6.560 -11.946 1.00 97.38 636 THR A O 1
ATOM 4795 N N . GLY A 1 637 ? -23.529 5.843 -9.818 1.00 98.00 637 GLY A N 1
ATOM 4796 C CA . GLY A 1 637 ? -22.090 6.033 -9.623 1.00 98.00 637 GLY A CA 1
ATOM 4797 C C . GLY A 1 637 ? -21.240 5.228 -10.611 1.00 98.00 637 GLY A C 1
ATOM 4798 O O . GLY A 1 637 ? -20.351 5.785 -11.252 1.00 98.00 637 GLY A O 1
ATOM 4799 N N . GLY A 1 638 ? -21.554 3.943 -10.804 1.00 97.75 638 GLY A N 1
ATOM 4800 C CA . GLY A 1 638 ? -20.882 3.083 -11.788 1.00 97.75 638 GLY A CA 1
ATOM 4801 C C . GLY A 1 638 ? -21.044 3.562 -13.238 1.00 97.75 638 GLY A C 1
ATOM 4802 O O . GLY A 1 638 ? -20.075 3.607 -13.996 1.00 97.75 638 GLY A O 1
ATOM 4803 N N . LEU A 1 639 ? -22.246 3.998 -13.623 1.00 97.94 639 LEU A N 1
ATOM 4804 C CA . LEU A 1 639 ? -22.505 4.591 -14.938 1.00 97.94 639 LEU A CA 1
ATOM 4805 C C . LEU A 1 639 ? -21.689 5.875 -15.149 1.00 97.94 639 LEU A C 1
ATOM 4807 O O . LEU A 1 639 ? -21.029 6.027 -16.178 1.00 97.94 639 LEU A O 1
ATOM 4811 N N . LEU A 1 640 ? -21.680 6.777 -14.164 1.00 96.00 640 LEU A N 1
ATOM 4812 C CA . LEU A 1 640 ? -20.876 7.998 -14.218 1.00 96.00 640 LEU A CA 1
ATOM 4813 C C . LEU A 1 640 ? -19.377 7.688 -14.284 1.00 96.00 640 LEU A C 1
ATOM 4815 O O . LEU A 1 640 ? -18.661 8.360 -15.020 1.00 96.00 640 LEU A O 1
ATOM 4819 N N . ALA A 1 641 ? -18.900 6.650 -13.595 1.00 97.62 641 ALA A N 1
ATOM 4820 C CA . ALA A 1 641 ? -17.506 6.225 -13.676 1.00 97.62 641 ALA A CA 1
ATOM 4821 C C . ALA A 1 641 ? -17.100 5.823 -15.100 1.00 97.62 641 ALA A C 1
ATOM 4823 O O . ALA A 1 641 ? -16.026 6.215 -15.551 1.00 97.62 641 ALA A O 1
ATOM 4824 N N . ALA A 1 642 ? -17.961 5.108 -15.834 1.00 95.81 642 ALA A N 1
ATOM 4825 C CA . ALA A 1 642 ? -17.714 4.774 -17.238 1.00 95.81 642 ALA A CA 1
ATOM 4826 C C . ALA A 1 642 ? -17.624 6.030 -18.123 1.00 95.81 642 ALA A C 1
ATOM 4828 O O . ALA A 1 642 ? -16.734 6.128 -18.972 1.00 95.81 642 ALA A O 1
ATOM 4829 N N . VAL A 1 643 ? -18.499 7.017 -17.890 1.00 94.31 643 VAL A N 1
ATOM 4830 C CA . VAL A 1 643 ? -18.471 8.309 -18.597 1.00 94.31 643 VAL A CA 1
ATOM 4831 C C . VAL A 1 643 ? -17.182 9.070 -18.292 1.00 94.31 643 VAL A C 1
ATOM 4833 O O . VAL A 1 643 ? -16.472 9.456 -19.218 1.00 94.31 643 VAL A O 1
ATOM 4836 N N . VAL A 1 644 ? -16.842 9.250 -17.011 1.00 93.25 644 VAL A N 1
ATOM 4837 C CA . VAL A 1 644 ? -15.617 9.950 -16.593 1.00 93.25 644 VAL A CA 1
ATOM 4838 C C . VAL A 1 644 ? -14.384 9.242 -17.145 1.00 93.25 644 VAL A C 1
ATOM 4840 O O . VAL A 1 644 ? -13.514 9.897 -17.705 1.00 93.25 644 VAL A O 1
ATOM 4843 N N . PHE A 1 645 ? -14.330 7.911 -17.073 1.00 92.88 645 PHE A N 1
ATOM 4844 C CA . PHE A 1 645 ? -13.227 7.129 -17.623 1.00 92.88 645 PHE A CA 1
ATOM 4845 C C . PHE A 1 645 ? -13.057 7.338 -19.129 1.00 92.88 645 PHE A C 1
ATOM 4847 O O . PHE A 1 645 ? -11.937 7.510 -19.602 1.00 92.88 645 PHE A O 1
ATOM 4854 N N . ARG A 1 646 ? -14.154 7.389 -19.892 1.00 89.88 646 ARG A N 1
ATOM 4855 C CA . ARG A 1 646 ? -14.096 7.687 -21.328 1.00 89.88 646 ARG A CA 1
ATOM 4856 C C . ARG A 1 646 ? -13.537 9.080 -21.622 1.00 89.88 646 ARG A C 1
ATOM 4858 O O . ARG A 1 646 ? -12.829 9.243 -22.611 1.00 89.88 646 ARG A O 1
ATOM 4865 N N . LEU A 1 647 ? -13.836 10.061 -20.771 1.00 88.75 647 LEU A N 1
ATOM 4866 C CA . LEU A 1 647 ? -13.312 11.424 -20.897 1.00 88.75 647 LEU A CA 1
ATOM 4867 C C . LEU A 1 647 ? -11.834 11.522 -20.502 1.00 88.75 647 LEU A C 1
ATOM 4869 O O . LEU A 1 647 ? -11.088 12.266 -21.131 1.00 88.75 647 LEU A O 1
ATOM 4873 N N . THR A 1 648 ? -11.402 10.787 -19.476 1.00 84.06 648 THR A N 1
ATOM 4874 C CA . THR A 1 648 ? -10.032 10.878 -18.950 1.00 84.06 648 THR A CA 1
ATOM 4875 C C . THR A 1 648 ? -9.042 9.937 -19.633 1.00 84.06 648 THR A C 1
ATOM 4877 O O . THR A 1 648 ? -7.848 10.218 -19.615 1.00 84.06 648 THR A O 1
ATOM 4880 N N . HIS A 1 649 ? -9.512 8.855 -20.263 1.00 85.19 649 HIS A N 1
ATOM 4881 C CA . HIS A 1 649 ? -8.678 7.863 -20.954 1.00 85.19 649 HIS A CA 1
ATOM 4882 C C . HIS A 1 649 ? -9.077 7.699 -22.433 1.00 85.19 649 HIS A C 1
ATOM 4884 O O . HIS A 1 649 ? -9.376 6.585 -22.869 1.00 85.19 649 HIS A O 1
ATOM 4890 N N . PRO A 1 650 ? -9.083 8.772 -23.249 1.00 83.75 650 PRO A N 1
ATOM 4891 C CA . PRO A 1 650 ? -9.471 8.681 -24.659 1.00 83.75 650 PRO A CA 1
ATOM 4892 C C . PRO A 1 650 ? -8.560 7.745 -25.474 1.00 83.75 650 PRO A C 1
ATOM 4894 O O . PRO A 1 650 ? -9.022 7.125 -26.429 1.00 83.75 650 PRO A O 1
ATOM 4897 N N . SER A 1 651 ? -7.295 7.580 -25.066 1.00 81.38 651 SER A N 1
ATOM 4898 C CA . SER A 1 651 ? -6.330 6.667 -25.697 1.00 81.38 651 SER A CA 1
ATOM 4899 C C . SER A 1 651 ? -6.729 5.190 -25.620 1.00 81.38 651 SER A C 1
ATOM 4901 O O . SER A 1 651 ? -6.268 4.392 -26.423 1.00 81.38 651 SER A O 1
ATOM 4903 N N . GLU A 1 652 ? -7.602 4.812 -24.683 1.00 82.69 652 GLU A N 1
ATOM 4904 C CA . GLU A 1 652 ? -8.133 3.444 -24.569 1.00 82.69 652 GLU A CA 1
ATOM 4905 C C . GLU A 1 652 ? -9.232 3.137 -25.606 1.00 82.69 652 GLU A C 1
ATOM 4907 O O . GLU A 1 652 ? -9.758 2.025 -25.638 1.00 82.69 652 GLU A O 1
ATOM 4912 N N . TYR A 1 653 ? -9.604 4.121 -26.433 1.00 81.75 653 TYR A N 1
ATOM 4913 C CA . TYR A 1 653 ? -10.640 4.010 -27.466 1.00 81.75 653 TYR A CA 1
ATOM 4914 C C . TYR A 1 653 ? -10.113 4.267 -28.882 1.00 81.75 653 TYR A C 1
ATOM 4916 O O . TYR A 1 653 ? -10.814 3.977 -29.853 1.00 81.75 653 TYR A O 1
ATOM 4924 N N . SER A 1 654 ? -8.905 4.819 -29.015 1.00 67.75 654 SER A N 1
ATOM 4925 C CA . SER A 1 654 ? -8.217 4.954 -30.298 1.00 67.75 654 SER A CA 1
ATOM 4926 C C . SER A 1 654 ? -7.665 3.593 -30.722 1.00 67.75 654 SER A C 1
ATOM 4928 O O . SER A 1 654 ? -6.888 3.001 -29.976 1.00 67.75 654 SER A O 1
ATOM 4930 N N . LYS A 1 655 ? -8.105 3.100 -31.884 1.00 51.75 655 LYS A N 1
ATOM 4931 C CA . LYS A 1 655 ? -7.583 1.878 -32.510 1.00 51.75 655 LYS A CA 1
ATOM 4932 C C . LYS A 1 655 ? -6.212 2.099 -33.126 1.00 51.75 655 LYS A C 1
ATOM 4934 O O . LYS A 1 655 ? -6.019 3.195 -33.702 1.00 51.75 655 LYS A O 1
#

Radius of gyration: 30.44 Å; chains: 1; bounding box: 86×56×105 Å

pLDDT: mean 79.92, std 18.77, range [25.56, 98.69]

Foldseek 3Di:
DPDPPPVVVVVVVVVVVVVLVVVLVLLVLLVLLLVLLLLLLVLLLQLLVQLVCQLCVCVVVVPQCQQQFPPGGHFPQNDHADFLASLASLQDCVGPSLVSNLVSLLSSLVSLLSSLCCCSFPLNPLDDDPVSVVLSVLLSPQQSQLSNLSSPQGQHPPVQCPDPVNVVSNVSNVSSLCSNQVVNLVSLVVSCVSCVVVADPVLSVLLVVLSVLLVVLVVLLVVLVVCLVCVVVVVNDFAWDKDFQLVVCCVPVVDDPDPPVSVVCVVVRCLPQNRITTNHHGDDPSVVSSVSSHVSSSSSSNSSSVSSVSSSVRSCSVVDDSDDPPDPPPDPDDDPPDDDDPDPPQAALCCLPLVGPDLDLVCLQPVVVVPPDPSNVRSVVVNVVNVVVVVVVVVLVCVLCVPVVPPPDDPVCVVPLPQGDLVSLLLLLLQLLLQLLLQLLSCLLSVHPCSLVSSLVSLLVSCVVCCSRHVSQLFLLLLLLVCLLVLVPADPVSSVSSVVSSLNSLLVSLVVSLVSSVVRPPSPDPSPQFPCVVQPLVRLLQLLLQLLLLLSLLSCVQRPFDDPPSPPPPDSPCSSVSSSVSSSVQCNVCCNGHNSQLGLSSLSNSLSSNCVVDPDPVVNVVSVVSSVSNSVSSNNSSNVSSVVNCVVCVVSVDD

Sequence (655 aa):
MRAFEVTTMRSFSVESSQSLAHNRIDILNRRWAAAMLCLGSVCGFTSIALATLAGNFNSISGFEMKNACFPHNACPSGRSYHAETVSEMVSKPDFPAAKLFFSFTLIGSISLLLSRYPWELKNVYTGGSPTRRLLTAARAVLPPCGMLIVATIPVVPRVARQSTAIKLACSVHSFGATLYVAGYNFLESCTLWILWDRLEHLERILRTICVVCGVLTTISFFMCGTVYSYAQELGICCVDQWENTTIAFEEKYHMGNESATDKVVDLLIPKVYGPFVLVNSADGLALLIKKFEFWLEELAGIFVVVSHLLIWKFSKVQHLEVPELLDIHSGPEQEAASAPKCSEFGGHALAPISGGAILNPAIALGLPFISHGSTVMFGIAYVVAELLGALIGVRLFEILRAGSEDCCCDIEEYLEMCVPRLSARLLGEGLGTFALVFTFGLNVIGQSEATAWSAAAALISMIYALGKISGGYFNPAVTLAVVLSGRSKCSVGDGFAYCGAQAVGAIAAGVIVAEYRFAAPTAWRPVTLPSWQEYGVATVGIAEGVFTLVLAYVVLACSTVTVLPATKTRQNFYFGLAVGFCVMTGGCTLGSMSGGMLNPAVSVGVVTLNLFQEQSAQARHLLLAFCLKLTAFQCTGGLLAAVVFRLTHPSEYSK

InterPro domains:
  IPR000425 Major intrinsic protein [PF00230] (445-606)
  IPR000425 Major intrinsic protein [PR00783] (424-443)
  IPR000425 Major intrinsic protein [PR00783] (455-479)
  IPR000425 Major intrinsic protein [PR00783] (494-513)
  IPR000425 Major intrinsic protein [PR00783] (543-561)
  IPR000425 Major intrinsic protein [PR00783] (580-602)
  IPR023271 Aquaporin-like [G3DSA:1.20.1080.10] (419-524)
  IPR023271 Aquaporin-like [G3DSA:1.20.1080.10] (536-655)
  IPR023271 Aquaporin-like [SSF81338] (351-401)
  IPR023271 Aquaporin-like [SSF81338] (416-652)
  IPR034294 Aquaporin transporter [PTHR19139] (416-514)

Secondary structure (DSSP, 8-state):
--SSSHHHHHHHHHHHHHHHHHHHHHHHHHHHHHHHHHHHHHHHHHHHHHHHHHHHHHHHS-TTTTSSBTTTB--TTS-----SSHHHHT-STTSHHHHHHHHHHHHHHHHHHHH-HHHH-TTT---SSHHHHHHHHHHHHHHHHHHHHHHHSPPPPGGG--SHHHHHHHHHHHHHHIIIIIHHHHHHHHHHHHHGGGS-HHHHHHHHHHHHHHHHHHHHHHHHHHHHHTTTTTT-----EEEEHHHHHHHHHT--S-TTHHHHHHHHHHHHH-SEEEEE---HHHHHHHHHHHHHHHHHHHHHHHHHHHHHHHT-GGG-PPPP---SS-S-S--TT-PPP----TT-TTHHHHSS----HHHHHHHHHHS-STHHHHHHHHHHHHHHHHHHHHHHHHHHHTTSTT--S-TTGGGS--PPPHHHHHHHHHHHHHHHHHHHHHHHHTT-TTHHHHHHHHHHHHHHHHHHHH----SHHHHHHHHHT-SSSS-HHHHHHHHHHHHHHHHHHHHHHHHHHHH-TT--S------HHHH-HHHHHHHHHHHHHHHHHHIIIIISS---TT-S-SS-SSHHHHHHHHHHHHHHHHHHHH----SHHHHHHHHHHHHTT---HHHHHHHHHHHHHHHHHHHHHHHHHHHHHHHH-GGGT--